Protein AF-A0A8K0XGA1-F1 (afdb_monomer_lite)

Secondary structure (DSSP, 8-state):
--S---TT--PPPPP------------SSHHHHHHHHHHHHHHHHHHHT-S----------------------------------------------------------------------PPP-PPPPP-----GGGTT--HHHHHHHHHHHHHHHHHHHHHHHTS-HHHHHHHHHH-THHHHHHHHHHHHHHTT-SS-HHHHHHHHHTTSPTT-EEEEET-TTTHHHHHHGGGT-EEEEEESS--SSSEEE--TTT--SS-----SSSS-B--SS--EEEEEEES---STTTHHHHHHHHHHEEEEEEEEEEEEGGGBS-HHHHHHHHHHTTEEEEEEEETHHHHTTS-------------EEEEEEEE--BPPPPHHHHHHHHHHGGGB-------SB---HHHHHHHHSTTS---PPPP--EE---HHHHHHHHHHH-TT--HHHHHHHHHHHHHHHHHHHTTT--EEEEEEE-SSSEEEEEEE-SPEEEEEEETTTHHHHHHHHHH-TTPEE--EEEEE-TTT--EEEEEE---SS---SEEEEE-SEESSSHHHHHHHHHHHHTT--GGGEEEEESEEEHHHHHHHHHH-S-TTS-EEEES-EESEE-TTS-EES--S-HHHHHHT-

Sequence (633 aa):
MALFEVPGWSMPSPPVSAKKRKRGHSLQNSDQLRAAEANVEKLIHSLDAGKNTPDAPNQKKKRKHDRGHSQLDKDLATSSAPLVTFPSVKLCRTENGGGASVNKKKRKGKPNSTVEEDRTGPSLPRSKASTSTQNDNDSGLTSLQKGMRVSLNGARFRWINELLYKSESSKAAKMMKDDSNVFKDYHVGFRYQVQSWPRNPVSHYVSELSSYPPKTVIADLGCGDADLAKALHSKGFNVLSFDLVSDDTFVVEADICSHLPLPGSEPLSTKLSEGEAQIVDVAVCALSLMSTNWPKCISEAWRILHPGGELKIAEVASRFTDVDDFIALIASLGFKLKKKVDLRRWFARSRLTSAFQDDENSHFTLFSFKKVARAALSEKEWAAVMSRGRVLQPCEYKRRDIPNLGEYLWRSRRTLRANIMPGKRNVLSHPLVNARLSQLRLATTSPKDFREGVRDISLVLGIEASRELEEDIFQGQTPVGPFTGSVIRPRIGLTPILRAGLGMADALLTLFPTASVYHLGLFREKVSLQPVEYYSKLPSVPTVDVCFLLDPLVATGGTACAALTMLLDWGIPLSKIKLLVVLGSEEGLRHIEMDYPDLEEILIWVAAVDPKLTCDGLVSPGLGDTGDRLFNT

Radius of gyration: 37.22 Å; chains: 1; bounding box: 93×102×107 Å

Structure (mmCIF, N/CA/C/O backbone):
data_AF-A0A8K0XGA1-F1
#
_entry.id   AF-A0A8K0XGA1-F1
#
loop_
_atom_site.group_PDB
_atom_site.id
_atom_site.type_symbol
_atom_site.label_atom_id
_atom_site.label_alt_id
_atom_site.label_comp_id
_atom_site.label_asym_id
_atom_site.label_entity_id
_atom_site.label_seq_id
_atom_site.pdbx_PDB_ins_code
_atom_site.Cartn_x
_atom_site.Cartn_y
_atom_site.Cartn_z
_atom_site.occupancy
_atom_site.B_iso_or_equiv
_atom_site.auth_seq_id
_atom_site.auth_comp_id
_atom_site.auth_asym_id
_atom_site.auth_atom_id
_atom_site.pdbx_PDB_model_num
ATOM 1 N N . MET A 1 1 ? 13.102 26.572 16.421 1.00 31.17 1 MET A N 1
ATOM 2 C CA . MET A 1 1 ? 13.516 26.984 15.060 1.00 31.17 1 MET A CA 1
ATOM 3 C C . MET A 1 1 ? 12.704 26.159 14.075 1.00 31.17 1 MET A C 1
ATOM 5 O O . MET A 1 1 ? 12.523 24.977 14.344 1.00 31.17 1 MET A O 1
ATOM 9 N N . ALA A 1 2 ? 12.157 26.762 13.018 1.00 34.31 2 ALA A N 1
ATOM 10 C CA . ALA A 1 2 ? 11.421 26.022 11.991 1.00 34.31 2 ALA A CA 1
ATOM 11 C C . ALA A 1 2 ? 12.408 25.306 11.053 1.00 34.31 2 ALA A C 1
ATOM 13 O O . ALA A 1 2 ? 13.478 25.836 10.772 1.00 34.31 2 ALA A O 1
ATOM 14 N N . LEU A 1 3 ? 12.066 24.097 10.599 1.00 30.47 3 LEU A N 1
ATOM 15 C CA . LEU A 1 3 ? 13.004 23.185 9.921 1.00 30.47 3 LEU A CA 1
ATOM 16 C C . LEU A 1 3 ? 12.799 23.116 8.391 1.00 30.47 3 LEU A C 1
ATOM 18 O O . LEU A 1 3 ? 13.346 22.233 7.741 1.00 30.47 3 LEU A O 1
ATOM 22 N N . PHE A 1 4 ? 11.998 24.028 7.822 1.00 32.12 4 PHE A N 1
ATOM 23 C CA . PHE A 1 4 ? 11.535 23.978 6.425 1.00 32.12 4 PHE A CA 1
ATOM 24 C C . PHE A 1 4 ? 11.384 25.361 5.753 1.00 32.12 4 PHE A C 1
ATOM 26 O O . PHE A 1 4 ? 10.461 25.568 4.968 1.00 32.12 4 PHE A O 1
ATOM 33 N N . GLU A 1 5 ? 12.276 26.318 6.026 1.00 34.16 5 GLU A N 1
ATOM 34 C CA . GLU A 1 5 ? 12.378 27.525 5.187 1.00 34.16 5 GLU A CA 1
ATOM 35 C C . GLU A 1 5 ? 13.343 27.284 4.017 1.00 34.16 5 GLU A C 1
ATOM 37 O O . GLU A 1 5 ? 14.497 26.906 4.213 1.00 34.16 5 GLU A O 1
ATOM 42 N N . VAL A 1 6 ? 12.861 27.498 2.788 1.00 37.06 6 VAL A N 1
ATOM 43 C CA . VAL A 1 6 ? 13.649 27.375 1.553 1.00 37.06 6 VAL A CA 1
ATOM 44 C C . VAL A 1 6 ? 13.914 28.782 0.999 1.00 37.06 6 VAL A C 1
ATOM 46 O O . VAL A 1 6 ? 12.951 29.486 0.677 1.00 37.06 6 VAL A O 1
ATOM 49 N N . PRO A 1 7 ? 15.182 29.219 0.862 1.00 30.89 7 PRO A N 1
ATOM 50 C CA . PRO A 1 7 ? 15.500 30.548 0.344 1.00 30.89 7 PRO A CA 1
ATOM 51 C C . PRO A 1 7 ? 14.917 30.779 -1.057 1.00 30.89 7 PRO A C 1
ATOM 53 O O . PRO A 1 7 ? 15.127 29.978 -1.966 1.00 30.89 7 PRO A O 1
ATOM 56 N N . GLY A 1 8 ? 14.192 31.888 -1.229 1.00 36.50 8 GLY A N 1
ATOM 57 C CA . GLY A 1 8 ? 13.538 32.266 -2.489 1.00 36.50 8 GLY A CA 1
ATOM 58 C C . GLY A 1 8 ? 12.005 32.310 -2.440 1.00 36.50 8 GLY A C 1
ATOM 59 O O . GLY A 1 8 ? 11.396 32.843 -3.364 1.00 36.50 8 GLY A O 1
ATOM 60 N N . TRP A 1 9 ? 11.370 31.818 -1.370 1.00 34.25 9 TRP A N 1
ATOM 61 C CA . TRP A 1 9 ? 9.935 32.017 -1.116 1.00 34.25 9 TRP A CA 1
ATOM 62 C C . TRP A 1 9 ? 9.705 33.041 0.000 1.00 34.25 9 TRP A C 1
ATOM 64 O O . TRP A 1 9 ? 9.753 32.713 1.181 1.00 34.25 9 TRP A O 1
ATOM 74 N N . SER A 1 10 ? 9.399 34.284 -0.376 1.00 36.88 10 SER A N 1
ATOM 75 C CA . SER A 1 10 ? 8.943 35.325 0.553 1.00 36.88 10 SER A CA 1
ATOM 76 C C . SER A 1 10 ? 7.775 36.108 -0.048 1.00 36.88 10 SER A C 1
ATOM 78 O O . SER A 1 10 ? 7.945 36.826 -1.033 1.00 36.88 10 SER A O 1
ATOM 80 N N . MET A 1 11 ? 6.594 35.986 0.560 1.00 32.38 11 MET A N 1
ATOM 81 C CA . MET A 1 11 ? 5.434 36.838 0.273 1.00 32.38 11 MET A CA 1
ATOM 82 C C . MET A 1 11 ? 5.457 38.063 1.204 1.00 32.38 11 MET A C 1
ATOM 84 O O . MET A 1 11 ? 5.759 37.904 2.387 1.00 32.38 11 MET A O 1
ATOM 88 N N . PRO A 1 12 ? 5.150 39.280 0.718 1.00 31.22 12 PRO A N 1
ATOM 89 C CA . PRO A 1 12 ? 5.250 40.490 1.528 1.00 31.22 12 PRO A CA 1
ATOM 90 C C . PRO A 1 12 ? 4.133 40.575 2.577 1.00 31.22 12 PRO A C 1
ATOM 92 O O . PRO A 1 12 ? 2.946 40.599 2.246 1.00 31.22 12 PRO A O 1
ATOM 95 N N . SER A 1 13 ? 4.517 40.686 3.849 1.00 37.91 13 SER A N 1
ATOM 96 C CA . SER A 1 13 ? 3.596 40.944 4.960 1.00 37.91 13 SER A CA 1
ATOM 97 C C . SER A 1 13 ? 2.942 42.330 4.834 1.00 37.91 13 SER A C 1
ATOM 99 O O . SER A 1 13 ? 3.661 43.318 4.662 1.00 37.91 13 SER A O 1
ATOM 101 N N . PRO A 1 14 ? 1.608 42.464 4.973 1.00 37.91 14 PRO A N 1
ATOM 102 C CA . PRO A 1 14 ? 0.967 43.774 5.046 1.00 37.91 14 PRO A CA 1
ATOM 103 C C . PRO A 1 14 ? 1.301 44.470 6.383 1.00 37.91 14 PRO A C 1
ATOM 105 O O . PRO A 1 14 ? 1.353 43.807 7.423 1.00 37.91 14 PRO A O 1
ATOM 108 N N . PRO A 1 15 ? 1.507 45.800 6.402 1.00 33.66 15 PRO A N 1
ATOM 109 C CA . PRO A 1 15 ? 1.887 46.515 7.615 1.00 33.66 15 PRO A CA 1
ATOM 110 C C . PRO A 1 15 ? 0.709 46.668 8.586 1.00 33.66 15 PRO A C 1
ATOM 112 O O . PRO A 1 15 ? -0.379 47.114 8.215 1.00 33.66 15 PRO A O 1
ATOM 115 N N . VAL A 1 16 ? 0.948 46.379 9.866 1.00 31.52 16 VAL A N 1
ATOM 116 C CA . VAL A 1 16 ? -0.021 46.646 10.937 1.00 31.52 16 VAL A CA 1
ATOM 117 C C . VAL A 1 16 ? -0.087 48.151 11.206 1.00 31.52 16 VAL A C 1
ATOM 119 O O . VAL A 1 16 ? 0.861 48.743 11.715 1.00 31.52 16 VAL A O 1
ATOM 122 N N . SER A 1 17 ? -1.238 48.771 10.942 1.00 28.36 17 SER A N 1
ATOM 123 C CA . SER A 1 17 ? -1.597 50.055 11.557 1.00 28.36 17 SER A CA 1
ATOM 124 C C . SER A 1 17 ? -3.079 50.066 11.936 1.00 28.36 17 SER A C 1
ATOM 126 O O . SER A 1 17 ? -3.952 49.733 11.136 1.00 28.36 17 SER A O 1
ATOM 128 N N . ALA A 1 18 ? -3.375 50.402 13.192 1.00 33.31 18 ALA A N 1
ATOM 129 C CA . ALA A 1 18 ? -4.719 50.280 13.745 1.00 33.31 18 ALA A CA 1
ATOM 130 C C . ALA A 1 18 ? -5.494 51.605 13.663 1.00 33.31 18 ALA A C 1
ATOM 132 O O . ALA A 1 18 ? -5.185 52.556 14.383 1.00 33.31 18 ALA A O 1
ATOM 133 N N . LYS A 1 19 ? -6.569 51.654 12.862 1.00 26.00 19 LYS A N 1
ATOM 134 C CA . LYS A 1 19 ? -7.636 52.666 12.996 1.00 26.00 19 LYS A CA 1
ATOM 135 C C . LYS A 1 19 ? -9.024 52.034 12.854 1.00 26.00 19 LYS A C 1
ATOM 137 O O . LYS A 1 19 ? -9.330 51.389 11.858 1.00 26.00 19 LYS A O 1
ATOM 142 N N . LYS A 1 20 ? -9.876 52.251 13.864 1.00 37.84 20 LYS A N 1
ATOM 143 C CA . LYS A 1 20 ? -11.278 51.791 13.911 1.00 37.84 20 LYS A CA 1
ATOM 144 C C . LYS A 1 20 ? -12.089 52.324 12.723 1.00 37.84 20 LYS A C 1
ATOM 146 O O . LYS A 1 20 ? -12.063 53.525 12.457 1.00 37.84 20 LYS A O 1
ATOM 151 N N . ARG A 1 21 ? -12.951 51.484 12.137 1.00 25.23 21 ARG A N 1
ATOM 152 C CA . ARG A 1 21 ? -14.114 51.943 11.357 1.00 25.23 21 ARG A CA 1
ATOM 153 C C . ARG A 1 21 ? -15.274 50.940 11.450 1.00 25.23 21 ARG A C 1
ATOM 155 O O . ARG A 1 21 ? -15.075 49.752 11.244 1.00 25.23 21 ARG A O 1
ATOM 162 N N . LYS A 1 22 ? -16.480 51.418 11.788 1.00 37.34 22 LYS A N 1
ATOM 163 C CA . LYS A 1 22 ? -17.722 50.615 11.825 1.00 37.34 22 LYS A CA 1
ATOM 164 C C . LYS A 1 22 ? -18.341 50.498 10.424 1.00 37.34 22 LYS A C 1
ATOM 166 O O . LYS A 1 22 ? -18.456 51.527 9.760 1.00 37.34 22 LYS A O 1
ATOM 171 N N . ARG A 1 23 ? -18.814 49.298 10.060 1.00 27.31 23 ARG A N 1
ATOM 172 C CA . ARG A 1 23 ? -19.920 48.931 9.127 1.00 27.31 23 ARG A CA 1
ATOM 173 C C . ARG A 1 23 ? -19.798 47.420 8.846 1.00 27.31 23 ARG A C 1
ATOM 175 O O . ARG A 1 23 ? -18.679 46.952 8.714 1.00 27.31 23 ARG A O 1
ATOM 182 N N . GLY A 1 24 ? -20.859 46.624 8.742 1.00 26.73 24 GLY A N 1
ATOM 183 C CA . GLY A 1 24 ? -22.282 46.853 9.025 1.00 26.73 24 GLY A CA 1
ATOM 184 C C . GLY A 1 24 ? -23.006 45.497 9.013 1.00 26.73 24 GLY A C 1
ATOM 185 O O . GLY A 1 24 ? -22.633 44.631 8.229 1.00 26.73 24 GLY A O 1
ATOM 186 N N . HIS A 1 25 ? -23.972 45.280 9.907 1.00 29.30 25 HIS A N 1
ATOM 187 C CA . HIS A 1 25 ? -24.578 43.957 10.114 1.00 29.30 25 HIS A CA 1
ATOM 188 C C . HIS A 1 25 ? -25.628 43.631 9.042 1.00 29.30 25 HIS A C 1
ATOM 190 O O . HIS A 1 25 ? -26.509 44.453 8.785 1.00 29.30 25 HIS A O 1
ATOM 196 N N . SER A 1 26 ? -25.605 42.415 8.493 1.00 27.39 26 SER A N 1
ATOM 197 C CA . SER A 1 26 ? -26.809 41.795 7.933 1.00 27.39 26 SER A CA 1
ATOM 198 C C . SER A 1 26 ? -27.678 41.270 9.083 1.00 27.39 26 SER A C 1
ATOM 200 O O . SER A 1 26 ? -27.178 40.679 10.043 1.00 27.39 26 SER A O 1
ATOM 202 N N . LEU A 1 27 ? -28.984 41.529 9.019 1.00 33.81 27 LEU A N 1
ATOM 203 C CA . LEU A 1 27 ? -29.960 41.140 10.039 1.00 33.81 27 LEU A CA 1
ATOM 204 C C . LEU A 1 27 ? -30.771 39.948 9.527 1.00 33.81 27 LEU A C 1
ATOM 206 O O . LEU A 1 27 ? -31.675 40.139 8.719 1.00 33.81 27 LEU A O 1
ATOM 210 N N . GLN A 1 28 ? -30.430 38.734 9.977 1.00 34.72 28 GLN A N 1
ATOM 211 C CA . GLN A 1 28 ? -31.273 37.540 9.777 1.00 34.72 28 GLN A CA 1
ATOM 212 C C . GLN A 1 28 ? -30.996 36.376 10.755 1.00 34.72 28 GLN A C 1
ATOM 214 O O . GLN A 1 28 ? -31.926 35.639 11.064 1.00 34.72 28 GLN A O 1
ATOM 219 N N . ASN A 1 29 ? -29.785 36.244 11.320 1.00 40.22 29 ASN A N 1
ATOM 220 C CA . ASN A 1 29 ? -29.460 35.149 12.261 1.00 40.22 29 ASN A CA 1
ATOM 221 C C . ASN A 1 29 ? -29.631 35.496 13.760 1.00 40.22 29 ASN A C 1
ATOM 223 O O . ASN A 1 29 ? -29.544 34.603 14.601 1.00 40.22 29 ASN A O 1
ATOM 227 N N . SER A 1 30 ? -29.881 36.761 14.124 1.00 34.84 30 SER A N 1
ATOM 228 C CA . SER A 1 30 ? -29.966 37.203 15.533 1.00 34.84 30 SER A CA 1
ATOM 229 C C . SER A 1 30 ? -31.080 36.524 16.331 1.00 34.84 30 SER A C 1
ATOM 231 O O . SER A 1 30 ? -30.952 36.316 17.538 1.00 34.84 30 SER A O 1
ATOM 233 N N . ASP A 1 31 ? -32.174 36.186 15.657 1.00 37.12 31 ASP A N 1
ATOM 234 C CA . ASP A 1 31 ? -33.421 35.806 16.321 1.00 37.12 31 ASP A CA 1
ATOM 235 C C . ASP A 1 31 ? -33.497 34.287 16.549 1.00 37.12 31 ASP A C 1
ATOM 237 O O . ASP A 1 31 ? -34.204 33.828 17.443 1.00 37.12 31 ASP A O 1
ATOM 241 N N . GLN A 1 32 ? -32.697 33.508 15.808 1.00 44.22 32 GLN A N 1
ATOM 242 C CA . GLN A 1 32 ? -32.484 32.080 16.060 1.00 44.22 32 GLN A CA 1
ATOM 243 C C . GLN A 1 32 ? -31.554 31.850 17.261 1.00 44.22 32 GLN A C 1
ATOM 245 O O . GLN A 1 32 ? -31.859 31.012 18.107 1.00 44.22 32 GLN A O 1
ATOM 250 N N . LEU A 1 33 ? -30.477 32.638 17.388 1.00 41.44 33 LEU A N 1
ATOM 251 C CA . LEU A 1 33 ? -29.557 32.579 18.535 1.00 41.44 33 LEU A CA 1
ATOM 252 C C . LEU A 1 33 ? -30.296 32.842 19.856 1.00 41.44 33 LEU A C 1
ATOM 254 O O . LEU A 1 33 ? -30.285 32.001 20.754 1.00 41.44 33 LEU A O 1
ATOM 258 N N . ARG A 1 34 ? -31.067 33.934 19.916 1.00 36.91 34 ARG A N 1
ATOM 259 C CA . ARG A 1 34 ? -31.882 34.290 21.091 1.00 36.91 34 ARG A CA 1
ATOM 260 C C . ARG A 1 34 ? -32.930 33.241 21.463 1.00 36.91 34 ARG A C 1
ATOM 262 O O . ARG A 1 34 ? -33.281 33.120 22.634 1.00 36.91 34 ARG A O 1
ATOM 269 N N . ALA A 1 35 ? -33.441 32.484 20.492 1.00 38.88 35 ALA A N 1
ATOM 270 C CA . ALA A 1 35 ? -34.383 31.397 20.749 1.00 38.88 35 ALA A CA 1
ATOM 271 C C . ALA A 1 35 ? -33.707 30.162 21.378 1.00 38.88 35 ALA A C 1
ATOM 273 O O . ALA A 1 35 ? -34.357 29.445 22.139 1.00 38.88 35 ALA A O 1
ATOM 274 N N . ALA A 1 36 ? -32.422 29.924 21.097 1.00 39.06 36 ALA A N 1
ATOM 275 C CA . ALA A 1 36 ? -31.633 28.883 21.754 1.00 39.06 36 ALA A CA 1
ATOM 276 C C . ALA A 1 36 ? -31.235 29.304 23.181 1.00 39.06 36 ALA A C 1
ATOM 278 O O . ALA A 1 36 ? -31.533 28.585 24.136 1.00 39.06 36 ALA A O 1
ATOM 279 N N . GLU A 1 37 ? -30.661 30.503 23.337 1.00 39.38 37 GLU A N 1
ATOM 280 C CA . GLU A 1 37 ? -30.260 31.083 24.632 1.00 39.38 37 GLU A CA 1
ATOM 281 C C . GLU A 1 37 ? -31.434 31.090 25.630 1.00 39.38 37 GLU A C 1
ATOM 283 O O . GLU A 1 37 ? -31.352 30.497 26.708 1.00 39.38 37 GLU A O 1
ATOM 288 N N . ALA A 1 38 ? -32.590 31.630 25.223 1.00 40.34 38 ALA A N 1
ATOM 289 C CA . ALA A 1 38 ? -33.793 31.710 26.056 1.00 40.34 38 ALA A CA 1
ATOM 290 C C . ALA A 1 38 ? -34.499 30.359 26.310 1.00 40.34 38 ALA A C 1
ATOM 292 O O . ALA A 1 38 ? -35.529 30.326 26.993 1.00 40.34 38 ALA A O 1
ATOM 293 N N . ASN A 1 39 ? -34.008 29.250 25.747 1.00 41.38 39 ASN A N 1
ATOM 294 C CA . ASN A 1 39 ? -34.429 27.895 26.112 1.00 41.38 39 ASN A CA 1
ATOM 295 C C . ASN A 1 39 ? -33.444 27.244 27.095 1.00 41.38 39 ASN A C 1
ATOM 297 O O . ASN A 1 39 ? -33.895 26.537 27.994 1.00 41.38 39 ASN A O 1
ATOM 301 N N . VAL A 1 40 ? -32.142 27.535 26.991 1.00 43.00 40 VAL A N 1
ATOM 302 C CA . VAL A 1 40 ? -31.132 27.116 27.981 1.00 43.00 40 VAL A CA 1
ATOM 303 C C . VAL A 1 40 ? -31.385 27.797 29.329 1.00 43.00 40 VAL A C 1
ATOM 305 O O . VAL A 1 40 ? -31.474 27.108 30.345 1.00 43.00 40 VAL A O 1
ATOM 308 N N . GLU A 1 41 ? -31.613 29.116 29.344 1.00 41.72 41 GLU A N 1
ATOM 309 C CA . GLU A 1 41 ? -31.943 29.853 30.576 1.00 41.72 41 GLU A CA 1
ATOM 310 C C . GLU A 1 41 ? -33.195 29.291 31.264 1.00 41.72 41 GLU A C 1
ATOM 312 O O . GLU A 1 41 ? -33.191 29.077 32.473 1.00 41.72 41 GLU A O 1
ATOM 317 N N . LYS A 1 42 ? -34.257 28.977 30.506 1.00 40.59 42 LYS A N 1
ATOM 318 C CA . LYS A 1 42 ? -35.477 28.362 31.063 1.00 40.59 42 LYS A CA 1
ATOM 319 C C . LYS A 1 42 ? -35.229 26.974 31.641 1.00 40.59 42 LYS A C 1
ATOM 321 O O . LYS A 1 42 ? -35.876 26.626 32.625 1.00 40.59 42 LYS A O 1
ATOM 326 N N . LEU A 1 43 ? -34.328 26.190 31.047 1.00 40.44 43 LEU A N 1
ATOM 327 C CA . LEU A 1 43 ? -33.980 24.870 31.566 1.00 40.44 43 LEU A CA 1
ATOM 328 C C . LEU A 1 43 ? -33.300 25.002 32.935 1.00 40.44 43 LEU A C 1
ATOM 330 O O . LEU A 1 43 ? -33.755 24.390 33.899 1.00 40.44 43 LEU A O 1
ATOM 334 N N . ILE A 1 44 ? -32.296 25.878 33.038 1.00 45.44 44 ILE A N 1
ATOM 335 C CA . ILE A 1 44 ? -31.586 26.192 34.289 1.00 45.44 44 ILE A CA 1
ATOM 336 C C . ILE A 1 44 ? -32.577 26.700 35.346 1.00 45.44 44 ILE A C 1
ATOM 338 O O . ILE A 1 44 ? -32.695 26.122 36.425 1.00 45.44 44 ILE A O 1
ATOM 342 N N . HIS A 1 45 ? -33.390 27.701 34.999 1.00 39.91 45 HIS A N 1
ATOM 343 C CA . HIS A 1 45 ? -34.339 28.309 35.932 1.00 39.91 45 HIS A CA 1
ATOM 344 C C . HIS A 1 45 ? -35.460 27.350 36.386 1.00 39.91 45 HIS A C 1
ATOM 346 O O . HIS A 1 45 ? -36.066 27.575 37.436 1.00 39.91 45 HIS A O 1
ATOM 352 N N . SER A 1 46 ? -35.730 26.279 35.624 1.00 39.94 46 SER A N 1
ATOM 353 C CA . SER A 1 46 ? -36.666 25.210 36.005 1.00 39.94 46 SER A CA 1
ATOM 354 C C . SER A 1 46 ? -36.076 24.182 36.978 1.00 39.94 46 SER A C 1
ATOM 356 O O . SER A 1 46 ? -36.833 23.541 37.704 1.00 39.94 46 SER A O 1
ATOM 358 N N . LEU A 1 47 ? -34.745 24.050 37.030 1.00 45.78 47 LEU A N 1
ATOM 359 C CA . LEU A 1 47 ? -34.043 23.164 37.963 1.00 45.78 47 LEU A CA 1
ATOM 360 C C . LEU A 1 47 ? -33.910 23.814 39.349 1.00 45.78 47 LEU A C 1
ATOM 362 O O . LEU A 1 47 ? -34.200 23.170 40.357 1.00 45.78 47 LEU A O 1
ATOM 366 N N . ASP A 1 48 ? -33.576 25.108 39.405 1.00 39.59 48 ASP A N 1
ATOM 367 C CA . ASP A 1 48 ? -33.479 25.858 40.669 1.00 39.59 48 ASP A CA 1
ATOM 368 C C . ASP A 1 48 ? -34.839 26.051 41.367 1.00 39.59 48 ASP A C 1
ATOM 370 O O . ASP A 1 48 ? -34.916 26.105 42.595 1.00 39.59 48 ASP A O 1
ATOM 374 N N . ALA A 1 49 ? -35.938 26.092 40.605 1.00 35.12 49 ALA A N 1
ATOM 375 C CA . ALA A 1 49 ? -37.298 26.232 41.136 1.00 35.12 49 ALA A CA 1
ATOM 376 C C . ALA A 1 49 ? -37.848 24.961 41.829 1.00 35.12 49 ALA A C 1
ATOM 378 O O . ALA A 1 49 ? -38.968 24.971 42.339 1.00 35.12 49 ALA A O 1
ATOM 379 N N . GLY A 1 50 ? -37.089 23.860 41.864 1.00 34.19 50 GLY A N 1
ATOM 380 C CA . GLY A 1 50 ? -37.541 22.547 42.343 1.00 34.19 50 GLY A CA 1
ATOM 381 C C . GLY A 1 50 ? -37.709 22.377 43.863 1.00 34.19 50 GLY A C 1
ATOM 382 O O . GLY A 1 50 ? -37.851 21.240 44.315 1.00 34.19 50 GLY A O 1
ATOM 383 N N . LYS A 1 51 ? -37.663 23.446 44.674 1.00 34.78 51 LYS A N 1
ATOM 384 C CA . LYS A 1 51 ? -37.751 23.366 46.146 1.00 34.78 51 LYS A CA 1
ATOM 385 C C . LYS A 1 51 ? -38.797 24.316 46.747 1.00 34.78 51 LYS A C 1
ATOM 387 O O . LYS A 1 51 ? -38.620 25.527 46.744 1.00 34.78 51 LYS A O 1
ATOM 392 N N . ASN A 1 52 ? -39.782 23.694 47.400 1.00 30.61 52 ASN A N 1
ATOM 393 C CA . ASN A 1 52 ? -40.762 24.236 48.353 1.00 30.61 52 ASN A CA 1
ATOM 394 C C . ASN A 1 52 ? -41.927 25.096 47.802 1.00 30.61 52 ASN A C 1
ATOM 396 O O . ASN A 1 52 ? -41.761 26.137 47.180 1.00 30.61 52 ASN A O 1
ATOM 400 N N . THR A 1 53 ? -43.135 24.656 48.163 1.00 26.84 53 THR A N 1
ATOM 401 C CA . THR A 1 53 ? -44.428 25.380 48.219 1.00 26.84 53 THR A CA 1
ATOM 402 C C . THR A 1 53 ? -44.898 25.337 49.694 1.00 26.84 53 THR A C 1
ATOM 404 O O . THR A 1 53 ? -44.296 24.549 50.437 1.00 26.84 53 THR A O 1
ATOM 407 N N . PRO A 1 54 ? -45.895 26.113 50.194 1.00 35.62 54 PRO A N 1
ATOM 408 C CA . PRO A 1 54 ? -46.987 26.863 49.533 1.00 35.62 54 PRO A CA 1
ATOM 409 C C . PRO A 1 54 ? -46.835 28.408 49.704 1.00 35.62 54 PRO A C 1
ATOM 411 O O . PRO A 1 54 ? -45.742 28.851 50.039 1.00 35.62 54 PRO A O 1
ATOM 414 N N . ASP A 1 55 ? -47.775 29.330 49.427 1.00 25.95 55 ASP A N 1
ATOM 415 C CA . ASP A 1 55 ? -49.249 29.302 49.270 1.00 25.95 55 ASP A CA 1
ATOM 416 C C . ASP A 1 55 ? -49.763 30.352 48.236 1.00 25.95 55 ASP A C 1
ATOM 418 O O . ASP A 1 55 ? -48.973 31.056 47.608 1.00 25.95 55 ASP A O 1
ATOM 422 N N . ALA A 1 56 ? -51.085 30.450 48.016 1.00 22.77 56 ALA A N 1
ATOM 423 C CA . ALA A 1 56 ? -51.741 31.315 46.998 1.00 22.77 56 ALA A CA 1
ATOM 424 C C . ALA A 1 56 ? -52.406 32.600 47.613 1.00 22.77 56 ALA A C 1
ATOM 426 O O . ALA A 1 56 ? -52.205 32.814 48.808 1.00 22.77 56 ALA A O 1
ATOM 427 N N . PRO A 1 57 ? -53.237 33.455 46.929 1.00 37.44 57 PRO A N 1
ATOM 428 C CA . PRO A 1 57 ? -53.647 33.516 45.504 1.00 37.44 57 PRO A CA 1
ATOM 429 C C . PRO A 1 57 ? -53.846 34.946 44.848 1.00 37.44 57 PRO A C 1
ATOM 431 O O . PRO A 1 57 ? -53.893 35.967 45.522 1.00 37.44 57 PRO A O 1
ATOM 434 N N . ASN A 1 58 ? -54.182 34.979 43.535 1.00 23.20 58 ASN A N 1
ATOM 435 C CA . ASN A 1 58 ? -55.173 35.886 42.859 1.00 23.20 58 ASN A CA 1
ATOM 436 C C . ASN A 1 58 ? -54.884 37.403 42.550 1.00 23.20 58 ASN A C 1
ATOM 438 O O . ASN A 1 58 ? -54.884 38.215 43.469 1.00 23.20 58 ASN A O 1
ATOM 442 N N . GLN A 1 59 ? -54.868 37.832 41.254 1.00 25.39 59 GLN A N 1
ATOM 443 C CA . GLN A 1 59 ? -55.860 38.777 40.620 1.00 25.39 59 GLN A CA 1
ATOM 444 C C . GLN A 1 59 ? -55.536 39.417 39.214 1.00 25.39 59 GLN A C 1
ATOM 446 O O . GLN A 1 59 ? -54.570 40.141 39.035 1.00 25.39 59 GLN A O 1
ATOM 451 N N . LYS A 1 60 ? -56.498 39.275 38.271 1.00 23.58 60 LYS A N 1
ATOM 452 C CA . LYS A 1 60 ? -57.101 40.247 37.285 1.00 23.58 60 LYS A CA 1
ATOM 453 C C . LYS A 1 60 ? -56.313 41.117 36.236 1.00 23.58 60 LYS A C 1
ATOM 455 O O . LYS A 1 60 ? -55.924 42.241 36.511 1.00 23.58 60 LYS A O 1
ATOM 460 N N . LYS A 1 61 ? -56.487 40.737 34.946 1.00 24.55 61 LYS A N 1
ATOM 461 C CA . LYS A 1 61 ? -57.104 41.475 33.776 1.00 24.55 61 LYS A CA 1
ATOM 462 C C . LYS A 1 61 ? -56.676 42.908 33.301 1.00 24.55 61 LYS A C 1
ATOM 464 O O . LYS A 1 61 ? -57.077 43.879 33.937 1.00 24.55 61 LYS A O 1
ATOM 469 N N . LYS A 1 62 ? -56.230 43.023 32.018 1.00 24.86 62 LYS A N 1
ATOM 470 C CA . LYS A 1 62 ? -56.667 43.908 30.853 1.00 24.86 62 LYS A CA 1
ATOM 471 C C . LYS A 1 62 ? -55.501 44.043 29.813 1.00 24.86 62 LYS A C 1
ATOM 473 O O . LYS A 1 62 ? -54.366 43.963 30.249 1.00 24.86 62 LYS A O 1
ATOM 478 N N . ARG A 1 63 ? -55.608 44.045 28.456 1.00 24.05 63 ARG A N 1
ATOM 479 C CA . ARG A 1 63 ? -56.385 44.799 27.403 1.00 24.05 63 ARG A CA 1
ATOM 480 C C . ARG A 1 63 ? -56.060 46.314 27.373 1.00 24.05 63 ARG A C 1
ATOM 482 O O . ARG A 1 63 ? -56.123 46.900 28.440 1.00 24.05 63 ARG A O 1
ATOM 489 N N . LYS A 1 64 ? -55.765 47.043 26.272 1.00 24.19 64 LYS A N 1
ATOM 490 C CA . LYS A 1 64 ? -55.800 46.950 24.766 1.00 24.19 64 LYS A CA 1
ATOM 491 C C . LYS A 1 64 ? -54.520 47.669 24.204 1.00 24.19 64 LYS A C 1
ATOM 493 O O . LYS A 1 64 ? -53.895 48.358 24.993 1.00 24.19 64 LYS A O 1
ATOM 498 N N . HIS A 1 65 ? -53.965 47.520 22.985 1.00 26.30 65 HIS A N 1
ATOM 499 C CA . HIS A 1 65 ? -54.422 47.609 21.568 1.00 26.30 65 HIS A CA 1
ATOM 500 C C . HIS A 1 65 ? -54.776 49.029 21.042 1.00 26.30 65 HIS A C 1
ATOM 502 O O . HIS A 1 65 ? -55.836 49.521 21.407 1.00 26.30 65 HIS A O 1
ATOM 508 N N . ASP A 1 66 ? -53.984 49.584 20.091 1.00 24.31 66 ASP A N 1
ATOM 509 C CA . ASP A 1 66 ? -54.447 50.474 18.985 1.00 24.31 66 ASP A CA 1
ATOM 510 C C . ASP A 1 66 ? -53.434 50.622 17.797 1.00 24.31 66 ASP A C 1
ATOM 512 O O . ASP A 1 66 ? -52.406 49.943 17.807 1.00 24.31 66 ASP A O 1
ATOM 516 N N . ARG A 1 67 ? -53.746 51.433 16.758 1.00 25.08 67 ARG A N 1
ATOM 517 C CA . ARG A 1 67 ? -53.005 51.670 15.478 1.00 25.08 67 ARG A CA 1
ATOM 518 C C . ARG A 1 67 ? -52.799 53.180 15.151 1.00 25.08 67 ARG A C 1
ATOM 520 O O . ARG A 1 67 ? -53.481 54.020 15.720 1.00 25.08 67 ARG A O 1
ATOM 527 N N . GLY A 1 68 ? -51.945 53.526 14.165 1.00 24.64 68 GLY A N 1
ATOM 528 C CA . GLY A 1 68 ? -51.794 54.890 13.584 1.00 24.64 68 GLY A CA 1
ATOM 529 C C . GLY A 1 68 ? -50.924 54.940 12.299 1.00 24.64 68 GLY A C 1
ATOM 530 O O . GLY A 1 68 ? -50.172 53.996 12.071 1.00 24.64 68 GLY A O 1
ATOM 531 N N . HIS A 1 69 ? -51.044 55.974 11.436 1.00 26.22 69 HIS A N 1
ATOM 532 C CA . HIS A 1 69 ? -50.484 55.992 10.052 1.00 26.22 69 HIS A CA 1
ATOM 533 C C . HIS A 1 69 ? -50.216 57.416 9.461 1.00 26.22 69 HIS A C 1
ATOM 535 O O . HIS A 1 69 ? -51.112 58.252 9.539 1.00 26.22 69 HIS A O 1
ATOM 541 N N . SER A 1 70 ? -49.052 57.665 8.810 1.00 24.78 70 SER A N 1
ATOM 542 C CA . SER A 1 70 ? -48.696 58.838 7.933 1.00 24.78 70 SER A CA 1
ATOM 543 C C . SER A 1 70 ? -47.233 58.722 7.405 1.00 24.78 70 SER A C 1
ATOM 545 O O . SER A 1 70 ? -46.422 58.200 8.164 1.00 24.78 70 SER A O 1
ATOM 547 N N . GLN A 1 71 ? -46.734 59.109 6.207 1.00 26.61 71 GLN A N 1
ATOM 548 C CA . GLN A 1 71 ? -47.209 59.746 4.944 1.00 26.61 71 GLN A CA 1
ATOM 549 C C . GLN A 1 71 ? -46.932 61.271 4.733 1.00 26.61 71 GLN A C 1
ATOM 551 O O . GLN A 1 71 ? -47.107 62.034 5.675 1.00 26.61 71 GLN A O 1
ATOM 556 N N . LEU A 1 72 ? -46.600 61.669 3.473 1.00 27.77 72 LEU A N 1
ATOM 557 C CA . LEU A 1 72 ? -46.314 63.031 2.902 1.00 27.77 72 LEU A CA 1
ATOM 558 C C . LEU A 1 72 ? -44.899 63.629 3.209 1.00 27.77 72 LEU A C 1
ATOM 560 O O . LEU A 1 72 ? -44.380 63.358 4.285 1.00 27.77 72 LEU A O 1
ATOM 564 N N . ASP A 1 73 ? -44.197 64.440 2.376 1.00 27.52 73 ASP A N 1
ATOM 565 C CA . ASP A 1 73 ? -44.292 64.829 0.932 1.00 27.52 73 ASP A CA 1
ATOM 566 C C . ASP A 1 73 ? -43.003 65.576 0.417 1.00 27.52 73 ASP A C 1
ATOM 568 O O . ASP A 1 73 ? -42.345 66.201 1.242 1.00 27.52 73 ASP A O 1
ATOM 572 N N . LYS A 1 74 ? -42.749 65.622 -0.923 1.00 27.84 74 LYS A N 1
ATOM 573 C CA . LYS A 1 74 ? -42.105 66.722 -1.750 1.00 27.84 74 LYS A CA 1
ATOM 574 C C . LYS A 1 74 ? -40.637 67.207 -1.465 1.00 27.84 74 LYS A C 1
ATOM 576 O O . LYS A 1 74 ? -40.105 66.916 -0.405 1.00 27.84 74 LYS A O 1
ATOM 581 N N . ASP A 1 75 ? -39.872 67.953 -2.306 1.00 26.38 75 ASP A N 1
ATOM 582 C CA . ASP A 1 75 ? -39.844 68.320 -3.762 1.00 26.38 75 ASP A CA 1
ATOM 583 C C . ASP A 1 75 ? -38.439 68.899 -4.202 1.00 26.38 75 ASP A C 1
ATOM 585 O O . ASP A 1 75 ? -37.679 69.303 -3.332 1.00 26.38 75 ASP A O 1
ATOM 589 N N . LEU A 1 76 ? -38.138 68.942 -5.530 1.00 26.84 76 LEU A N 1
ATOM 590 C CA . LEU A 1 76 ? -37.268 69.835 -6.397 1.00 26.84 76 LEU A CA 1
ATOM 591 C C . LEU A 1 76 ? -35.957 70.563 -5.885 1.00 26.84 76 LEU A C 1
ATOM 593 O O . LEU A 1 76 ? -35.835 70.862 -4.710 1.00 26.84 76 LEU A O 1
ATOM 597 N N . ALA A 1 77 ? -34.958 71.046 -6.681 1.00 26.53 77 ALA A N 1
ATOM 598 C CA . ALA A 1 77 ? -34.446 70.833 -8.070 1.00 26.53 77 ALA A CA 1
ATOM 599 C C . ALA A 1 77 ? -33.147 71.676 -8.415 1.00 26.53 77 ALA A C 1
ATOM 601 O O . ALA A 1 77 ? -32.801 72.607 -7.694 1.00 26.53 77 ALA A O 1
ATOM 602 N N . THR A 1 78 ? -32.551 71.456 -9.616 1.00 23.58 78 THR A N 1
ATOM 603 C CA . THR A 1 78 ? -31.804 72.397 -10.542 1.00 23.58 78 THR A CA 1
ATOM 604 C C . THR A 1 78 ? -30.276 72.743 -10.500 1.00 23.58 78 THR A C 1
ATOM 606 O O . THR A 1 78 ? -29.761 73.287 -9.531 1.00 23.58 78 THR A O 1
ATOM 609 N N . SER A 1 79 ? -29.648 72.676 -11.705 1.00 23.84 79 SER A N 1
ATOM 610 C CA . SER A 1 79 ? -28.411 73.360 -12.226 1.00 23.84 79 SER A CA 1
ATOM 611 C C . SER A 1 79 ? -27.009 72.889 -11.734 1.00 23.84 79 SER A C 1
ATOM 613 O O . SER A 1 79 ? -26.929 72.284 -10.675 1.00 23.84 79 SER A O 1
ATOM 615 N N . SER A 1 80 ? -25.863 73.065 -12.438 1.00 24.88 80 SER A N 1
ATOM 616 C CA . SER A 1 80 ? -25.493 73.788 -13.693 1.00 24.88 80 SER A CA 1
ATOM 617 C C . SER A 1 80 ? -24.345 73.086 -14.512 1.00 24.88 80 SER A C 1
ATOM 619 O O . SER A 1 80 ? -24.036 71.926 -14.255 1.00 24.88 80 SER A O 1
ATOM 621 N N . ALA A 1 81 ? -23.745 73.744 -15.531 1.00 24.73 81 ALA A N 1
ATOM 622 C CA . ALA A 1 81 ? -22.713 73.246 -16.497 1.00 24.73 81 ALA A CA 1
ATOM 623 C C . ALA A 1 81 ? -21.500 74.248 -16.589 1.00 24.73 81 ALA A C 1
ATOM 625 O O . ALA A 1 81 ? -21.526 75.150 -15.747 1.00 24.73 81 ALA A O 1
ATOM 626 N N . PRO A 1 82 ? -20.491 74.242 -17.531 1.00 36.62 82 PRO A N 1
ATOM 627 C CA . PRO A 1 82 ? -20.244 73.425 -18.760 1.00 36.62 82 PRO A CA 1
ATOM 628 C C . PRO A 1 82 ? -18.754 73.070 -19.166 1.00 36.62 82 PRO A C 1
ATOM 630 O O . PRO A 1 82 ? -17.821 73.597 -18.582 1.00 36.62 82 PRO A O 1
ATOM 633 N N . LEU A 1 83 ? -18.573 72.273 -20.257 1.00 23.19 83 LEU A N 1
ATOM 634 C CA . LEU A 1 83 ? -17.475 72.215 -21.301 1.00 23.19 83 LEU A CA 1
ATOM 635 C C . LEU A 1 83 ? -15.960 72.100 -20.883 1.00 23.19 83 LEU A C 1
ATOM 637 O O . LEU A 1 83 ? -15.597 72.435 -19.770 1.00 23.19 83 LEU A O 1
ATOM 641 N N . VAL A 1 84 ? -14.991 71.552 -21.663 1.00 24.06 84 VAL A N 1
ATOM 642 C CA . VAL A 1 84 ? -14.440 71.944 -23.002 1.00 24.06 84 VAL A CA 1
ATOM 643 C C . VAL A 1 84 ? -13.612 70.800 -23.704 1.00 24.06 84 VAL A C 1
ATOM 645 O O . VAL A 1 84 ? -13.176 69.849 -23.070 1.00 24.06 84 VAL A O 1
ATOM 648 N N . THR A 1 85 ? -13.431 70.943 -25.030 1.00 21.48 85 THR A N 1
ATOM 649 C CA . THR A 1 85 ? -12.887 70.159 -26.192 1.00 21.48 85 THR A CA 1
ATOM 650 C C . THR A 1 85 ? -11.694 69.143 -26.199 1.00 21.48 85 THR A C 1
ATOM 652 O O . THR A 1 85 ? -10.762 69.193 -25.410 1.00 21.48 85 THR A O 1
ATOM 655 N N . PHE A 1 86 ? -11.735 68.327 -27.281 1.00 24.25 86 PHE A N 1
ATOM 656 C CA . PHE A 1 86 ? -10.765 67.523 -28.101 1.00 24.25 86 PHE A CA 1
ATOM 657 C C . PHE A 1 86 ? -9.374 68.161 -28.460 1.00 24.25 86 PHE A C 1
ATOM 659 O O . PHE A 1 86 ? -9.237 69.344 -28.152 1.00 24.25 86 PHE A O 1
ATOM 666 N N . PRO A 1 87 ? -8.364 67.495 -29.135 1.00 30.45 87 PRO A N 1
ATOM 667 C CA . PRO A 1 87 ? -8.469 66.494 -30.237 1.00 30.45 87 PRO A CA 1
ATOM 668 C C . PRO A 1 87 ? -7.388 65.367 -30.376 1.00 30.45 87 PRO A C 1
ATOM 670 O O . PRO A 1 87 ? -6.670 65.031 -29.443 1.00 30.45 87 PRO A O 1
ATOM 673 N N . SER A 1 88 ? -7.348 64.721 -31.558 1.00 23.36 88 SER A N 1
ATOM 674 C CA . SER A 1 88 ? -6.608 63.487 -31.919 1.00 23.36 88 SER A CA 1
ATOM 675 C C . SER A 1 88 ? -5.291 63.700 -32.691 1.00 23.36 88 SER A C 1
ATOM 677 O O . SER A 1 88 ? -5.096 64.744 -33.306 1.00 23.36 88 SER A O 1
ATOM 679 N N . VAL A 1 89 ? -4.473 62.639 -32.820 1.00 24.25 89 VAL A N 1
ATOM 680 C CA . VAL A 1 89 ? -3.433 62.500 -33.869 1.00 24.25 89 VAL A CA 1
ATOM 681 C C . VAL A 1 89 ? -3.488 61.104 -34.519 1.00 24.25 89 VAL A C 1
ATOM 683 O O . VAL A 1 89 ? -3.670 60.097 -33.839 1.00 24.25 89 VAL A O 1
ATOM 686 N N . LYS A 1 90 ? -3.303 61.051 -35.846 1.00 22.69 90 LYS A N 1
ATOM 687 C CA . LYS A 1 90 ? -2.962 59.858 -36.649 1.00 22.69 90 LYS A CA 1
ATOM 688 C C . LYS A 1 90 ? -1.586 60.081 -37.285 1.00 22.69 90 LYS A C 1
ATOM 690 O O . LYS A 1 90 ? -1.274 61.214 -37.634 1.00 22.69 90 LYS A O 1
ATOM 695 N N . LEU A 1 91 ? -0.856 59.007 -37.589 1.00 21.97 91 LEU A N 1
ATOM 696 C CA . LEU A 1 91 ? 0.146 59.007 -38.664 1.00 21.97 91 LEU A CA 1
ATOM 697 C C . LEU A 1 91 ? 0.108 57.671 -39.425 1.00 21.97 91 LEU A C 1
ATOM 699 O O . LEU A 1 91 ? -0.385 56.676 -38.891 1.00 21.97 91 LEU A O 1
ATOM 703 N N . CYS A 1 92 ? 0.532 57.650 -40.694 1.00 20.98 92 CYS A N 1
ATOM 704 C CA . CYS A 1 92 ? 0.344 56.494 -41.577 1.00 20.98 92 CYS A CA 1
ATOM 705 C C . CYS A 1 92 ? 1.305 56.495 -42.785 1.00 20.98 92 CYS A C 1
ATOM 707 O O . CYS A 1 92 ? 1.524 57.553 -43.360 1.00 20.98 92 CYS A O 1
ATOM 709 N N . ARG A 1 93 ? 1.725 55.287 -43.209 1.00 22.05 93 ARG A N 1
ATOM 710 C CA . ARG A 1 93 ? 2.217 54.876 -44.553 1.00 22.05 93 ARG A CA 1
ATOM 711 C C . ARG A 1 93 ? 3.490 55.492 -45.170 1.00 22.05 93 ARG A C 1
ATOM 713 O O . ARG A 1 93 ? 3.530 56.676 -45.455 1.00 22.05 93 ARG A O 1
ATOM 720 N N . THR A 1 94 ? 4.380 54.586 -45.598 1.00 23.12 94 THR A N 1
ATOM 721 C CA . THR A 1 94 ? 4.728 54.217 -47.007 1.00 23.12 94 THR A CA 1
ATOM 722 C C . THR A 1 94 ? 5.337 52.788 -46.951 1.00 23.12 94 THR A C 1
ATOM 724 O O . THR A 1 94 ? 5.903 52.445 -45.919 1.00 23.12 94 THR A O 1
ATOM 727 N N . GLU A 1 95 ? 5.027 51.793 -47.800 1.00 24.72 95 GLU A N 1
ATOM 728 C CA . GLU A 1 95 ? 5.333 51.580 -49.242 1.00 24.72 95 GLU A CA 1
ATOM 729 C C . GLU A 1 95 ? 6.838 51.308 -49.534 1.00 24.72 95 GLU A C 1
ATOM 731 O O . GLU A 1 95 ? 7.674 51.955 -48.920 1.00 24.72 95 GLU A O 1
ATOM 736 N N . ASN A 1 96 ? 7.268 50.374 -50.416 1.00 25.23 96 ASN A N 1
ATOM 737 C CA . ASN A 1 96 ? 6.546 49.511 -51.386 1.00 25.23 96 ASN A CA 1
ATOM 738 C C . ASN A 1 96 ? 7.334 48.220 -51.812 1.00 25.23 96 ASN A C 1
ATOM 740 O O . ASN A 1 96 ? 8.539 48.149 -51.594 1.00 25.23 96 ASN A O 1
ATOM 744 N N . GLY A 1 97 ? 6.676 47.265 -52.505 1.00 23.73 97 GLY A N 1
ATOM 745 C CA . GLY A 1 97 ? 7.274 46.132 -53.275 1.00 23.73 97 GLY A CA 1
ATOM 746 C C . GLY A 1 97 ? 7.609 44.818 -52.520 1.00 23.73 97 GLY A C 1
ATOM 747 O O . GLY A 1 97 ? 7.954 44.859 -51.347 1.00 23.73 97 GLY A O 1
ATOM 748 N N . GLY A 1 98 ? 7.540 43.605 -53.111 1.00 23.03 98 GLY A N 1
ATOM 749 C CA . GLY A 1 98 ? 7.012 43.174 -54.426 1.00 23.03 98 GLY A CA 1
ATOM 750 C C . GLY A 1 98 ? 7.184 41.651 -54.713 1.00 23.03 98 GLY A C 1
ATOM 751 O O . GLY A 1 98 ? 8.137 41.051 -54.232 1.00 23.03 98 GLY A O 1
ATOM 752 N N . GLY A 1 99 ? 6.286 41.037 -55.514 1.00 24.14 99 GLY A N 1
ATOM 753 C CA . GLY A 1 99 ? 6.298 39.605 -55.941 1.00 24.14 99 GLY A CA 1
ATOM 754 C C . GLY A 1 99 ? 5.417 38.670 -55.073 1.00 24.14 99 GLY A C 1
ATOM 755 O O . GLY A 1 99 ? 5.688 38.521 -53.892 1.00 24.14 99 GLY A O 1
ATOM 756 N N . ALA A 1 100 ? 4.243 38.153 -55.486 1.00 25.78 100 ALA A N 1
ATOM 757 C CA . ALA A 1 100 ? 3.883 37.215 -56.581 1.00 25.78 100 ALA A CA 1
ATOM 758 C C . ALA A 1 100 ? 4.183 35.720 -56.243 1.00 25.78 100 ALA A C 1
ATOM 760 O O . ALA A 1 100 ? 5.274 35.428 -55.780 1.00 25.78 100 ALA A O 1
ATOM 761 N N . SER A 1 101 ? 3.298 34.720 -56.451 1.00 23.89 101 SER A N 1
ATOM 762 C CA . SER A 1 101 ? 2.012 34.706 -57.186 1.00 23.89 101 SER A CA 1
ATOM 763 C C . SER A 1 101 ? 1.076 33.499 -56.867 1.00 23.89 101 SER A C 1
ATOM 765 O O . SER A 1 101 ? 1.571 32.392 -56.731 1.00 23.89 101 SER A O 1
ATOM 767 N N . VAL A 1 102 ? -0.262 33.713 -56.910 1.00 25.84 102 VAL A N 1
ATOM 768 C CA . VAL A 1 102 ? -1.324 32.839 -57.530 1.00 25.84 102 VAL A CA 1
ATOM 769 C C . VAL A 1 102 ? -1.619 31.394 -56.996 1.00 25.84 102 VAL A C 1
ATOM 771 O O . VAL A 1 102 ? -0.704 30.655 -56.687 1.00 25.84 102 VAL A O 1
ATOM 774 N N . ASN A 1 103 ? -2.858 30.833 -56.957 1.00 23.09 103 ASN A N 1
ATOM 775 C CA . ASN A 1 103 ? -4.258 31.348 -56.949 1.00 23.09 103 ASN A CA 1
ATOM 776 C C . ASN A 1 103 ? -5.325 30.229 -56.643 1.00 23.09 103 ASN A C 1
ATOM 778 O O . ASN A 1 103 ? -5.029 29.042 -56.620 1.00 23.09 103 ASN A O 1
ATOM 782 N N . LYS A 1 104 ? -6.593 30.639 -56.454 1.00 23.69 104 LYS A N 1
ATOM 783 C CA . LYS A 1 104 ? -7.843 29.923 -56.064 1.00 23.69 104 LYS A CA 1
ATOM 784 C C . LYS A 1 104 ? -8.316 28.714 -56.914 1.00 23.69 104 LYS A C 1
ATOM 786 O O . LYS A 1 104 ? -8.261 28.787 -58.140 1.00 23.69 104 LYS A O 1
ATOM 791 N N . LYS A 1 105 ? -9.071 27.792 -56.270 1.00 22.58 105 LYS A N 1
ATOM 792 C CA . LYS A 1 105 ? -10.476 27.307 -56.555 1.00 22.58 105 LYS A CA 1
ATOM 793 C C . LYS A 1 105 ? -10.781 26.075 -55.662 1.00 22.58 105 LYS A C 1
ATOM 795 O O . LYS A 1 105 ? -9.870 25.299 -55.440 1.00 22.58 105 LYS A O 1
ATOM 800 N N . LYS A 1 106 ? -11.946 25.790 -55.048 1.00 26.27 106 LYS A N 1
ATOM 801 C CA . LYS A 1 106 ? -13.354 26.283 -55.021 1.00 26.27 106 LYS A CA 1
ATOM 802 C C . LYS A 1 106 ? -14.363 25.713 -56.054 1.00 26.27 106 LYS A C 1
ATOM 804 O O . LYS A 1 106 ? -14.673 26.380 -57.036 1.00 26.27 106 LYS A O 1
ATOM 809 N N . ARG A 1 107 ? -14.960 24.550 -55.733 1.00 21.64 107 ARG A N 1
ATOM 810 C CA . ARG A 1 107 ? -16.309 23.997 -56.085 1.00 21.64 107 ARG A CA 1
ATOM 811 C C . ARG A 1 107 ? -16.509 22.754 -55.178 1.00 21.64 107 ARG A C 1
ATOM 813 O O . ARG A 1 107 ? -15.518 22.080 -54.948 1.00 21.64 107 ARG A O 1
ATOM 820 N N . LYS A 1 108 ? -17.617 22.427 -54.489 1.00 23.91 108 LYS A N 1
ATOM 821 C CA . LYS A 1 108 ? -19.089 22.566 -54.642 1.00 23.91 108 LYS A CA 1
ATOM 822 C C . LYS A 1 108 ? -19.709 21.721 -55.771 1.00 23.91 108 LYS A C 1
ATOM 824 O O . LYS A 1 108 ? -19.628 22.109 -56.930 1.00 23.91 108 LYS A O 1
ATOM 829 N N . GLY A 1 109 ? -20.402 20.646 -55.377 1.00 22.53 109 GLY A N 1
ATOM 830 C CA . GLY A 1 109 ? -21.300 19.808 -56.185 1.00 22.53 109 GLY A CA 1
ATOM 831 C C . GLY A 1 109 ? -21.889 18.673 -55.329 1.00 22.53 109 GLY A C 1
ATOM 832 O O . GLY A 1 109 ? -21.133 17.980 -54.659 1.00 22.53 109 GLY A O 1
ATOM 833 N N . LYS A 1 110 ? -23.219 18.525 -55.297 1.00 25.70 110 LYS A N 1
ATOM 834 C CA . LYS A 1 110 ? -23.962 17.463 -54.587 1.00 25.70 110 LYS A CA 1
ATOM 835 C C . LYS A 1 110 ? -25.197 17.105 -55.429 1.00 25.70 110 LYS A C 1
ATOM 837 O O . LYS A 1 110 ? -25.766 18.016 -56.031 1.00 25.70 110 LYS A O 1
ATOM 842 N N . PRO A 1 111 ? -25.626 15.840 -55.432 1.00 25.55 111 PRO A N 1
ATOM 843 C CA . PRO A 1 111 ? -27.043 15.519 -55.197 1.00 25.55 111 PRO A CA 1
ATOM 844 C C . PRO A 1 111 ? -27.146 14.491 -54.027 1.00 25.55 111 PRO A C 1
ATOM 846 O O . PRO A 1 111 ? -26.136 13.893 -53.668 1.00 25.55 111 PRO A O 1
ATOM 849 N N . ASN A 1 112 ? -28.203 14.334 -53.214 1.00 21.55 112 ASN A N 1
ATOM 850 C CA . ASN A 1 112 ? -29.670 14.350 -53.402 1.00 21.55 112 ASN A CA 1
ATOM 851 C C . ASN A 1 112 ? -30.160 13.174 -54.276 1.00 21.55 112 ASN A C 1
ATOM 853 O O . ASN A 1 112 ? -29.538 12.891 -55.286 1.00 21.55 112 ASN A O 1
ATOM 857 N N . SER A 1 113 ? -31.244 12.456 -53.969 1.00 23.31 113 SER A N 1
ATOM 858 C CA . SER A 1 113 ? -32.159 12.394 -52.797 1.00 23.31 113 SER A CA 1
ATOM 859 C C . SER A 1 113 ? -32.823 10.974 -52.813 1.00 23.31 113 SER A C 1
ATOM 861 O O . SER A 1 113 ? -32.276 10.124 -53.505 1.00 23.31 113 SER A O 1
ATOM 863 N N . THR A 1 114 ? -33.899 10.557 -52.118 1.00 21.70 114 THR A N 1
ATOM 864 C CA . THR A 1 114 ? -35.076 11.212 -51.490 1.00 21.70 114 THR A CA 1
ATOM 865 C C . THR A 1 114 ? -35.854 10.202 -50.590 1.00 21.70 114 THR A C 1
ATOM 867 O O . THR A 1 114 ? -35.766 9.018 -50.880 1.00 21.70 114 THR A O 1
ATOM 870 N N . VAL A 1 115 ? -36.670 10.690 -49.620 1.00 23.75 115 VAL A N 1
ATOM 871 C CA . VAL A 1 115 ? -38.014 10.161 -49.180 1.00 23.75 115 VAL A CA 1
ATOM 872 C C . VAL A 1 115 ? -38.116 8.770 -48.491 1.00 23.75 115 VAL A C 1
ATOM 874 O O . VAL A 1 115 ? -37.480 7.828 -48.939 1.00 23.75 115 VAL A O 1
ATOM 877 N N . GLU A 1 116 ? -38.918 8.507 -47.435 1.00 22.47 116 GLU A N 1
ATOM 878 C CA . GLU A 1 116 ? -39.686 9.287 -46.413 1.00 22.47 116 GLU A CA 1
ATOM 879 C C . GLU A 1 116 ? -39.804 8.412 -45.126 1.00 22.47 116 GLU A C 1
ATOM 881 O O . GLU A 1 116 ? -39.761 7.189 -45.214 1.00 22.47 116 GLU A O 1
ATOM 886 N N . GLU A 1 117 ? -39.624 8.944 -43.909 1.00 22.25 117 GLU A N 1
ATOM 887 C CA . GLU A 1 117 ? -40.653 9.352 -42.912 1.00 22.25 117 GLU A CA 1
ATOM 888 C C . GLU A 1 117 ? -41.795 8.365 -42.560 1.00 22.25 117 GLU A C 1
ATOM 890 O O . GLU A 1 117 ? -42.695 8.136 -43.356 1.00 22.25 117 GLU A O 1
ATOM 895 N N . ASP A 1 118 ? -41.853 7.967 -41.276 1.00 21.59 118 ASP A N 1
ATOM 896 C CA . ASP A 1 118 ? -43.030 8.214 -40.416 1.00 21.59 118 ASP A CA 1
ATOM 897 C C . ASP A 1 118 ? -42.576 8.476 -38.950 1.00 21.59 118 ASP A C 1
ATOM 899 O O . ASP A 1 118 ? -41.378 8.458 -38.647 1.00 21.59 118 ASP A O 1
ATOM 903 N N . ARG A 1 119 ? -43.508 8.839 -38.060 1.00 22.91 119 ARG A N 1
ATOM 904 C CA . ARG A 1 119 ? -43.310 9.622 -36.818 1.00 22.91 119 ARG A CA 1
ATOM 905 C C . ARG A 1 119 ? -43.541 8.740 -35.563 1.00 22.91 119 ARG A C 1
ATOM 907 O O . ARG A 1 119 ? -43.981 7.607 -35.680 1.00 22.91 119 ARG A O 1
ATOM 914 N N . THR A 1 120 ? -43.175 9.112 -34.326 1.00 25.31 120 THR A N 1
ATOM 915 C CA . THR A 1 120 ? -43.771 10.187 -33.498 1.00 25.31 120 THR A CA 1
ATOM 916 C C . THR A 1 120 ? -42.906 10.627 -32.299 1.00 25.31 120 THR A C 1
ATOM 918 O O . THR A 1 120 ? -42.307 9.784 -31.639 1.00 25.31 120 THR A O 1
ATOM 921 N N . GLY A 1 121 ? -43.033 11.899 -31.886 1.00 23.77 121 GLY A N 1
ATOM 922 C CA . GLY A 1 121 ? -43.014 12.299 -30.461 1.00 23.77 121 GLY A CA 1
ATOM 923 C C . GLY A 1 121 ? -41.654 12.633 -29.804 1.00 23.77 121 GLY A C 1
ATOM 924 O O . GLY A 1 121 ? -40.868 11.730 -29.536 1.00 23.77 121 GLY A O 1
ATOM 925 N N . PRO A 1 122 ? -41.380 13.907 -29.444 1.00 22.59 122 PRO A N 1
ATOM 926 C CA . PRO A 1 122 ? -40.146 14.294 -28.755 1.00 22.59 122 PRO A CA 1
ATOM 927 C C . PRO A 1 122 ? -40.263 14.249 -27.217 1.00 22.59 122 PRO A C 1
ATOM 929 O O . PRO A 1 122 ? -41.095 14.937 -26.627 1.00 22.59 122 PRO A O 1
ATOM 932 N N . SER A 1 123 ? -39.359 13.526 -26.548 1.00 23.58 123 SER A N 1
ATOM 933 C CA . SER A 1 123 ? -39.148 13.613 -25.092 1.00 23.58 123 SER A CA 1
ATOM 934 C C . SER A 1 123 ? -37.928 14.478 -24.746 1.00 23.58 123 SER A C 1
ATOM 936 O O . SER A 1 123 ? -36.884 14.365 -25.386 1.00 23.58 123 SER A O 1
ATOM 938 N N . LEU A 1 124 ? -38.051 15.314 -23.711 1.00 22.92 124 LEU A N 1
ATOM 939 C CA . LEU A 1 124 ? -37.063 16.324 -23.298 1.00 22.92 124 LEU A CA 1
ATOM 940 C C . LEU A 1 124 ? -35.645 15.759 -23.034 1.00 22.92 124 LEU A C 1
ATOM 942 O O . LEU A 1 124 ? -35.516 14.677 -22.454 1.00 22.92 124 LEU A O 1
ATOM 946 N N . PRO A 1 125 ? -34.568 16.505 -23.361 1.00 23.52 125 PRO A N 1
ATOM 947 C CA . PRO A 1 125 ? -33.199 16.091 -23.065 1.00 23.52 125 PRO A CA 1
ATOM 948 C C . PRO A 1 125 ? -32.948 16.089 -21.551 1.00 23.52 125 PRO A C 1
ATOM 950 O O . PRO A 1 125 ? -32.947 17.134 -20.899 1.00 23.52 125 PRO A O 1
ATOM 953 N N . ARG A 1 126 ? -32.714 14.902 -20.981 1.00 24.09 126 ARG A N 1
ATOM 954 C CA . ARG A 1 126 ? -32.463 14.734 -19.543 1.00 24.09 126 ARG A CA 1
ATOM 955 C C . ARG A 1 126 ? -31.134 15.397 -19.160 1.00 24.09 126 ARG A C 1
ATOM 957 O O . ARG A 1 126 ? -30.092 15.108 -19.745 1.00 24.09 126 ARG A O 1
ATOM 964 N N . SER A 1 127 ? -31.183 16.307 -18.190 1.00 23.52 127 SER A N 1
ATOM 965 C CA . SER A 1 127 ? -30.059 17.156 -17.782 1.00 23.52 127 SER A CA 1
ATOM 966 C C . SER A 1 127 ? -28.834 16.359 -17.323 1.00 23.52 127 SER A C 1
ATOM 968 O O . SER A 1 127 ? -28.962 15.416 -16.540 1.00 23.52 127 SER A O 1
ATOM 970 N N . LYS A 1 128 ? -27.635 16.807 -17.723 1.00 24.48 128 LYS A N 1
ATOM 971 C CA . LYS A 1 128 ? -26.367 16.358 -17.126 1.00 24.48 128 LYS A CA 1
ATOM 972 C C . LYS A 1 128 ? -26.399 16.623 -15.616 1.00 24.48 128 LYS A C 1
ATOM 974 O O . LYS A 1 128 ? -26.659 17.754 -15.212 1.00 24.48 128 LYS A O 1
ATOM 979 N N . ALA A 1 129 ? -26.128 15.603 -14.802 1.00 24.72 129 ALA A N 1
ATOM 980 C CA . ALA A 1 129 ? -25.962 15.780 -13.361 1.00 24.72 129 ALA A CA 1
ATOM 981 C C . ALA A 1 129 ? -24.746 16.683 -13.071 1.00 24.72 129 ALA A C 1
ATOM 983 O O . ALA A 1 129 ? -23.749 16.648 -13.794 1.00 24.72 129 ALA A O 1
ATOM 984 N N . SER A 1 130 ? -24.856 17.535 -12.053 1.00 24.08 130 SER A N 1
ATOM 985 C CA . SER A 1 130 ? -23.970 18.683 -11.841 1.00 24.08 130 SER A CA 1
ATOM 986 C C . SER A 1 130 ? -22.651 18.330 -11.148 1.00 24.08 130 SER A C 1
ATOM 988 O O . SER A 1 130 ? -22.630 17.986 -9.967 1.00 24.08 130 SER A O 1
ATOM 990 N N . THR A 1 131 ? -21.534 18.519 -11.852 1.00 26.38 131 THR A N 1
ATOM 991 C CA . THR A 1 131 ? -20.183 18.474 -11.275 1.00 26.38 131 THR A CA 1
ATOM 992 C C . THR A 1 131 ? -19.855 19.782 -10.547 1.00 26.38 131 THR A C 1
ATOM 994 O O . THR A 1 131 ? -19.283 20.689 -11.152 1.00 26.38 131 THR A O 1
ATOM 997 N N . SER A 1 132 ? -20.183 19.903 -9.256 1.00 26.39 132 SER A N 1
ATOM 998 C CA . SER A 1 132 ? -19.735 21.056 -8.453 1.00 26.39 132 SER A CA 1
ATOM 999 C C . SER A 1 132 ? -19.757 20.839 -6.933 1.00 26.39 132 SER A C 1
ATOM 1001 O O . SER A 1 132 ? -20.724 21.192 -6.263 1.00 26.39 132 SER A O 1
ATOM 1003 N N . THR A 1 133 ? -18.615 20.417 -6.390 1.00 25.22 133 THR A N 1
ATOM 1004 C CA . THR A 1 133 ? -18.122 20.931 -5.100 1.00 25.22 133 THR A CA 1
ATOM 1005 C C . THR A 1 133 ? -16.637 21.239 -5.279 1.00 25.22 133 THR A C 1
ATOM 1007 O O . THR A 1 133 ? -15.768 20.433 -4.955 1.00 25.22 133 THR A O 1
ATOM 1010 N N . GLN A 1 134 ? -16.332 22.370 -5.922 1.00 28.23 134 GLN A N 1
ATOM 1011 C CA . GLN A 1 134 ? -14.948 22.838 -6.003 1.00 28.23 134 GLN A CA 1
ATOM 1012 C C . GLN A 1 134 ? -14.542 23.377 -4.629 1.00 28.23 134 GLN A C 1
ATOM 1014 O O . GLN A 1 134 ? -15.274 24.160 -4.036 1.00 28.23 134 GLN A O 1
ATOM 1019 N N . ASN A 1 135 ? -13.372 22.975 -4.135 1.00 34.94 135 ASN A N 1
ATOM 1020 C CA . ASN A 1 135 ? -12.713 23.722 -3.069 1.00 34.94 135 ASN A CA 1
ATOM 1021 C C . ASN A 1 135 ? -12.157 25.007 -3.695 1.00 34.94 135 ASN A C 1
ATOM 1023 O O . ASN A 1 135 ? -11.323 24.913 -4.596 1.00 34.94 135 ASN A O 1
ATOM 1027 N N . ASP A 1 136 ? -12.551 26.183 -3.198 1.00 38.38 136 ASP A N 1
ATOM 1028 C CA . ASP A 1 136 ? -12.148 27.487 -3.766 1.00 38.38 136 ASP A CA 1
ATOM 1029 C C . ASP A 1 136 ? -10.619 27.702 -3.823 1.00 38.38 136 ASP A C 1
ATOM 1031 O O . ASP A 1 136 ? -10.112 28.486 -4.619 1.00 38.38 136 ASP A O 1
ATOM 1035 N N . ASN A 1 137 ? -9.850 26.922 -3.057 1.00 49.88 137 ASN A N 1
ATOM 1036 C CA . ASN A 1 137 ? -8.384 26.898 -3.072 1.00 49.88 137 ASN A CA 1
ATOM 1037 C C . ASN A 1 137 ? -7.767 26.086 -4.239 1.00 49.88 137 ASN A C 1
ATOM 1039 O O . ASN A 1 137 ? -6.655 25.572 -4.095 1.00 49.88 137 ASN A O 1
ATOM 1043 N N . ASP A 1 138 ? -8.463 25.877 -5.362 1.00 49.56 138 ASP A N 1
ATOM 1044 C CA . ASP A 1 138 ? -8.001 25.046 -6.497 1.00 49.56 138 ASP A CA 1
ATOM 1045 C C . ASP A 1 138 ? -7.944 25.788 -7.855 1.00 49.56 138 ASP A C 1
ATOM 1047 O O . ASP A 1 138 ? -7.603 25.201 -8.893 1.00 49.56 138 ASP A O 1
ATOM 1051 N N . SER A 1 139 ? -8.216 27.098 -7.852 1.00 50.69 139 SER A N 1
ATOM 1052 C CA . SER A 1 139 ? -8.004 28.000 -8.989 1.00 50.69 139 SER A CA 1
ATOM 1053 C C . SER A 1 139 ? -6.514 28.309 -9.193 1.00 50.69 139 SER A C 1
ATOM 1055 O O . SER A 1 139 ? -5.855 28.811 -8.285 1.00 50.69 139 SER A O 1
ATOM 1057 N N . GLY A 1 140 ? -5.985 28.054 -10.394 1.00 67.69 140 GLY A N 1
ATOM 1058 C CA . GLY A 1 140 ? -4.612 28.419 -10.787 1.00 67.69 140 GLY A CA 1
ATOM 1059 C C . GLY A 1 140 ? -3.547 27.320 -10.653 1.00 67.69 140 GLY A C 1
ATOM 1060 O O . GLY A 1 140 ? -2.436 27.504 -11.139 1.00 67.69 140 GLY A O 1
ATOM 1061 N N . LEU A 1 141 ? -3.866 26.162 -10.063 1.00 71.88 141 LEU A N 1
ATOM 1062 C CA . LEU A 1 141 ? -2.945 25.018 -10.008 1.00 71.88 141 LEU A CA 1
ATOM 1063 C C . LEU A 1 141 ? -2.993 24.186 -11.300 1.00 71.88 141 LEU A C 1
ATOM 1065 O O . LEU A 1 141 ? -4.069 23.871 -11.812 1.00 71.88 141 LEU A O 1
ATOM 1069 N N . THR A 1 142 ? -1.829 23.767 -11.797 1.00 80.62 142 THR A N 1
ATOM 1070 C CA . THR A 1 142 ? -1.715 22.795 -12.900 1.00 80.62 142 THR A CA 1
ATOM 1071 C C . THR A 1 142 ? -2.130 21.390 -12.457 1.00 80.62 142 THR A C 1
ATOM 1073 O O . THR A 1 142 ? -2.044 21.051 -11.276 1.00 80.62 142 THR A O 1
ATOM 1076 N N . SER A 1 143 ? -2.517 20.520 -13.395 1.00 60.94 143 SER A N 1
ATOM 1077 C CA . SER A 1 143 ? -2.910 19.132 -13.088 1.00 60.94 143 SER A CA 1
ATOM 1078 C C . SER A 1 143 ? -1.830 18.343 -12.332 1.00 60.94 143 SER A C 1
ATOM 1080 O O . SER A 1 143 ? -2.162 17.536 -11.467 1.00 60.94 143 SER A O 1
ATOM 1082 N N . LEU A 1 144 ? -0.544 18.617 -12.597 1.00 49.81 144 LEU A N 1
ATOM 1083 C CA . LEU A 1 144 ? 0.574 18.032 -11.850 1.00 49.81 144 LEU A CA 1
ATOM 1084 C C . LEU A 1 144 ? 0.596 18.525 -10.396 1.00 49.81 144 LEU A C 1
ATOM 1086 O O . LEU A 1 144 ? 0.638 17.711 -9.479 1.00 49.81 144 LEU A O 1
ATOM 1090 N N . GLN A 1 145 ? 0.496 19.840 -10.171 1.00 52.75 145 GLN A N 1
ATOM 1091 C CA . GLN A 1 145 ? 0.441 20.412 -8.819 1.00 52.75 145 GLN A CA 1
ATOM 1092 C C . GLN A 1 145 ? -0.788 19.929 -8.035 1.00 52.75 145 GLN A C 1
ATOM 1094 O O . GLN A 1 145 ? -0.686 19.699 -6.832 1.00 52.75 145 GLN A O 1
ATOM 1099 N N . LYS A 1 146 ? -1.930 19.712 -8.703 1.00 61.41 146 LYS A N 1
ATOM 1100 C CA . LYS A 1 146 ? -3.121 19.102 -8.088 1.00 61.41 146 LYS A CA 1
ATOM 1101 C C . LYS A 1 146 ? -2.847 17.661 -7.645 1.00 61.41 146 LYS A C 1
ATOM 1103 O O . LYS A 1 146 ? -3.113 17.336 -6.491 1.00 61.41 146 LYS A O 1
ATOM 1108 N N . GLY A 1 147 ? -2.239 16.835 -8.501 1.00 55.84 147 GLY A N 1
ATOM 1109 C CA . GLY A 1 147 ? -1.819 15.472 -8.145 1.00 55.84 147 GLY A CA 1
ATOM 1110 C C . GLY A 1 147 ? -0.811 15.432 -6.988 1.00 55.84 147 GLY A C 1
ATOM 1111 O O . GLY A 1 147 ? -1.001 14.688 -6.025 1.00 55.84 147 GLY A O 1
ATOM 1112 N N . MET A 1 148 ? 0.211 16.294 -7.023 1.00 57.56 148 MET A N 1
ATOM 1113 C CA . MET A 1 148 ? 1.185 16.436 -5.933 1.00 57.56 148 MET A CA 1
ATOM 1114 C C . MET A 1 148 ? 0.516 16.862 -4.620 1.00 57.56 148 MET A C 1
ATOM 1116 O O . MET A 1 148 ? 0.815 16.288 -3.576 1.00 57.56 148 MET A O 1
ATOM 1120 N N . ARG A 1 149 ? -0.431 17.812 -4.656 1.00 69.75 149 ARG A N 1
ATOM 1121 C CA . ARG A 1 149 ? -1.181 18.245 -3.466 1.00 69.75 149 ARG A CA 1
ATOM 1122 C C . ARG A 1 149 ? -2.051 17.127 -2.889 1.00 69.75 149 ARG A C 1
ATOM 1124 O O . ARG A 1 149 ? -2.075 16.966 -1.675 1.00 69.75 149 ARG A O 1
ATOM 1131 N N . VAL A 1 150 ? -2.716 16.324 -3.723 1.00 66.56 150 VAL A N 1
ATOM 1132 C CA . VAL A 1 150 ? -3.478 15.149 -3.256 1.00 66.56 150 VAL A CA 1
ATOM 1133 C C . VAL A 1 150 ? -2.553 14.129 -2.576 1.00 66.56 150 VAL A C 1
ATOM 1135 O O . VAL A 1 150 ? -2.876 13.653 -1.489 1.00 66.56 150 VAL A O 1
ATOM 1138 N N . SER A 1 151 ? -1.376 13.857 -3.151 1.00 66.50 151 SER A N 1
ATOM 1139 C CA . SER A 1 151 ? -0.369 12.970 -2.547 1.00 66.50 151 SER A CA 1
ATOM 1140 C C . SER A 1 151 ? 0.140 13.492 -1.193 1.00 66.50 151 SER A C 1
ATOM 1142 O O . SER A 1 151 ? 0.132 12.758 -0.202 1.00 66.50 151 SER A O 1
ATOM 1144 N N . LEU A 1 152 ? 0.496 14.781 -1.110 1.00 70.06 152 LEU A N 1
ATOM 1145 C CA . LEU A 1 152 ? 0.939 15.432 0.130 1.00 70.06 152 LEU A CA 1
ATOM 1146 C C . LEU A 1 152 ? -0.146 15.427 1.215 1.00 70.06 152 LEU A C 1
ATOM 1148 O O . LEU A 1 152 ? 0.149 15.103 2.364 1.00 70.06 152 LEU A O 1
ATOM 1152 N N . ASN A 1 153 ? -1.401 15.714 0.859 1.00 72.81 153 ASN A N 1
ATOM 1153 C CA . ASN A 1 153 ? -2.527 15.656 1.792 1.00 72.81 153 ASN A CA 1
ATOM 1154 C C . ASN A 1 153 ? -2.734 14.226 2.324 1.00 72.81 153 ASN A C 1
ATOM 1156 O O . ASN A 1 153 ? -2.888 14.038 3.528 1.00 72.81 153 ASN A O 1
ATOM 1160 N N . GLY A 1 154 ? -2.667 13.208 1.455 1.00 72.06 154 GLY A N 1
ATOM 1161 C CA . GLY A 1 154 ? -2.744 11.800 1.862 1.00 72.06 154 GLY A CA 1
ATOM 1162 C C . GLY A 1 154 ? -1.573 11.361 2.751 1.00 72.06 154 GLY A C 1
ATOM 1163 O O . GLY A 1 154 ? -1.762 10.599 3.698 1.00 72.06 154 GLY A O 1
ATOM 1164 N N . ALA A 1 155 ? -0.362 11.867 2.503 1.00 72.75 155 ALA A N 1
ATOM 1165 C CA . ALA A 1 155 ? 0.797 11.626 3.362 1.00 72.75 155 ALA A CA 1
ATOM 1166 C C . ALA A 1 155 ? 0.647 12.290 4.746 1.00 72.75 155 ALA A C 1
ATOM 1168 O O . ALA A 1 155 ? 0.848 11.619 5.759 1.00 72.75 155 ALA A O 1
ATOM 1169 N N . ARG A 1 156 ? 0.229 13.565 4.799 1.00 83.19 156 ARG A N 1
ATOM 1170 C CA . ARG A 1 156 ? -0.012 14.307 6.051 1.00 83.19 156 ARG A CA 1
ATOM 1171 C C . ARG A 1 156 ? -1.142 13.677 6.870 1.00 83.19 156 ARG A C 1
ATOM 1173 O O . ARG A 1 156 ? -0.962 13.485 8.067 1.00 83.19 156 ARG A O 1
ATOM 1180 N N . PHE A 1 157 ? -2.238 13.256 6.234 1.00 87.00 157 PHE A N 1
ATOM 1181 C CA . PHE A 1 157 ? -3.320 12.512 6.890 1.00 87.00 157 PHE A CA 1
ATOM 1182 C C . PHE A 1 157 ? -2.826 11.220 7.551 1.00 87.00 157 PHE A C 1
ATOM 1184 O O . PHE A 1 157 ? -3.067 11.024 8.741 1.00 87.00 157 PHE A O 1
ATOM 1191 N N . ARG A 1 158 ? -2.094 10.365 6.816 1.00 82.25 158 ARG A N 1
ATOM 1192 C CA . ARG A 1 158 ? -1.558 9.106 7.367 1.00 82.25 158 ARG A CA 1
ATOM 1193 C C . ARG A 1 158 ? -0.650 9.348 8.572 1.00 82.25 158 ARG A C 1
ATOM 1195 O O . ARG A 1 158 ? -0.808 8.659 9.573 1.00 82.25 158 ARG A O 1
ATOM 1202 N N . TRP A 1 159 ? 0.231 10.348 8.501 1.00 85.00 159 TRP A N 1
ATOM 1203 C CA . TRP A 1 159 ? 1.128 10.709 9.604 1.00 85.00 159 TRP A CA 1
ATOM 1204 C C . TRP A 1 159 ? 0.376 11.205 10.851 1.00 85.00 159 TRP A C 1
ATOM 1206 O O . TRP A 1 159 ? 0.665 10.744 11.955 1.00 85.00 159 TRP A O 1
ATOM 1216 N N . ILE A 1 160 ? -0.622 12.087 10.693 1.00 88.62 160 ILE A N 1
ATOM 1217 C CA . ILE A 1 160 ? -1.445 12.552 11.825 1.00 88.62 160 ILE A CA 1
ATOM 1218 C C . ILE A 1 160 ? -2.213 11.371 12.431 1.00 88.62 160 ILE A C 1
ATOM 1220 O O . ILE A 1 160 ? -2.160 11.160 13.639 1.00 88.62 160 ILE A O 1
ATOM 1224 N N . ASN A 1 161 ? -2.875 10.564 11.599 1.00 90.38 161 ASN A N 1
ATOM 1225 C CA . ASN A 1 161 ? -3.622 9.382 12.024 1.00 90.38 161 ASN A CA 1
ATOM 1226 C C . ASN A 1 161 ? -2.745 8.392 12.814 1.00 90.38 161 ASN A C 1
ATOM 1228 O O . ASN A 1 161 ? -3.124 7.956 13.897 1.00 90.38 161 ASN A O 1
ATOM 1232 N N . GLU A 1 162 ? -1.562 8.054 12.295 1.00 86.56 162 GLU A N 1
ATOM 1233 C CA . GLU A 1 162 ? -0.597 7.185 12.977 1.00 86.56 162 GLU A CA 1
ATOM 1234 C C . GLU A 1 162 ? -0.206 7.746 14.356 1.00 86.56 162 GLU A C 1
ATOM 1236 O O . GLU A 1 162 ? -0.194 7.016 15.349 1.00 86.56 162 GLU A O 1
ATOM 1241 N N . LEU A 1 163 ? 0.054 9.054 14.438 1.00 89.00 163 LEU A N 1
ATOM 1242 C CA . LEU A 1 163 ? 0.401 9.733 15.684 1.00 89.00 163 LEU A CA 1
ATOM 1243 C C . LEU A 1 163 ? -0.762 9.741 16.693 1.00 89.00 163 LEU A C 1
ATOM 1245 O O . LEU A 1 163 ? -0.512 9.557 17.886 1.00 89.00 163 LEU A O 1
ATOM 1249 N N . LEU A 1 164 ? -2.015 9.873 16.242 1.00 91.69 164 LEU A N 1
ATOM 1250 C CA . LEU A 1 164 ? -3.206 9.751 17.097 1.00 91.69 164 LEU A CA 1
ATOM 1251 C C . LEU A 1 164 ? -3.323 8.348 17.715 1.00 91.69 164 LEU A C 1
ATOM 1253 O O . LEU A 1 164 ? -3.538 8.237 18.919 1.00 91.69 164 LEU A O 1
ATOM 1257 N N . TYR A 1 165 ? -3.093 7.280 16.942 1.00 89.94 165 TYR A N 1
ATOM 1258 C CA . TYR A 1 165 ? -3.104 5.911 17.481 1.00 89.94 165 TYR A CA 1
ATOM 1259 C C . TYR A 1 165 ? -1.910 5.583 18.394 1.00 89.94 165 TYR A C 1
ATOM 1261 O O . TYR A 1 165 ? -1.993 4.681 19.228 1.00 89.94 165 TYR A O 1
ATOM 1269 N N . LYS A 1 166 ? -0.786 6.295 18.245 1.00 89.06 166 LYS A N 1
ATOM 1270 C CA . LYS A 1 166 ? 0.455 6.085 19.016 1.00 89.06 166 LYS A CA 1
ATOM 1271 C C . LYS A 1 166 ? 0.652 7.113 20.140 1.00 89.06 166 LYS A C 1
ATOM 1273 O O . LYS A 1 166 ? 1.774 7.301 20.617 1.00 89.06 166 LYS A O 1
ATOM 1278 N N . SER A 1 167 ? -0.410 7.793 20.575 1.00 92.25 167 SER A N 1
ATOM 1279 C CA . SER A 1 167 ? -0.358 8.753 21.683 1.00 92.25 167 SER A CA 1
ATOM 1280 C C . SER A 1 167 ? -1.589 8.718 22.591 1.00 92.25 167 SER A C 1
ATOM 1282 O O . SER A 1 167 ? -2.633 8.174 22.240 1.00 92.25 167 SER A O 1
ATOM 1284 N N . GLU A 1 168 ? -1.455 9.307 23.781 1.00 95.12 168 GLU A N 1
ATOM 1285 C CA . GLU A 1 168 ? -2.597 9.622 24.638 1.00 95.12 168 GLU A CA 1
ATOM 1286 C C . GLU A 1 168 ? -3.397 10.803 24.073 1.00 95.12 168 GLU A C 1
ATOM 1288 O O . GLU A 1 168 ? -2.838 11.715 23.457 1.00 95.12 168 GLU A O 1
ATOM 1293 N N . SER A 1 169 ? -4.697 10.830 24.363 1.00 95.06 169 SER A N 1
ATOM 1294 C CA . SER A 1 169 ? -5.619 11.906 23.982 1.00 95.06 169 SER A CA 1
ATOM 1295 C C . SER A 1 169 ? -5.139 13.294 24.423 1.00 95.06 169 SER A C 1
ATOM 1297 O O . SER A 1 169 ? -5.229 14.249 23.659 1.00 95.06 169 SER A O 1
ATOM 1299 N N . SER A 1 170 ? -4.515 13.392 25.599 1.00 94.88 170 SER A N 1
ATOM 1300 C CA . SER A 1 170 ? -3.892 14.607 26.139 1.00 94.88 170 SER A CA 1
ATOM 1301 C C . SER A 1 170 ? -2.831 15.204 25.198 1.00 94.88 170 SER A C 1
ATOM 1303 O O . SER A 1 170 ? -2.731 16.424 25.040 1.00 94.88 170 SER A O 1
ATOM 1305 N N . LYS A 1 171 ? -2.057 14.345 24.523 1.00 94.31 171 LYS A N 1
ATOM 1306 C CA . LYS A 1 171 ? -1.039 14.727 23.536 1.00 94.31 171 LYS A CA 1
ATOM 1307 C C . LYS A 1 171 ? -1.663 15.048 22.176 1.00 94.31 171 LYS A C 1
ATOM 1309 O O . LYS A 1 171 ? -1.174 15.959 21.511 1.00 94.31 171 LYS A O 1
ATOM 1314 N N . ALA A 1 172 ? -2.744 14.368 21.789 1.00 92.19 172 ALA A N 1
ATOM 1315 C CA . ALA A 1 172 ? -3.530 14.717 20.604 1.00 92.19 172 ALA A CA 1
ATOM 1316 C C . ALA A 1 172 ? -4.185 16.106 20.739 1.00 92.19 172 ALA A C 1
ATOM 1318 O O . ALA A 1 172 ? -4.012 16.953 19.865 1.00 92.19 172 ALA A O 1
ATOM 1319 N N . ALA A 1 173 ? -4.833 16.373 21.876 1.00 92.38 173 ALA A N 1
ATOM 1320 C CA . ALA A 1 173 ? -5.441 17.659 22.207 1.00 92.38 173 ALA A CA 1
ATOM 1321 C C . ALA A 1 173 ? -4.396 18.782 22.207 1.00 92.38 173 ALA A C 1
ATOM 1323 O O . ALA A 1 173 ? -4.590 19.820 21.576 1.00 92.38 173 ALA A O 1
ATOM 1324 N N . LYS A 1 174 ? -3.230 18.550 22.832 1.00 93.50 174 LYS A N 1
ATOM 1325 C CA . LYS A 1 174 ? -2.112 19.498 22.761 1.00 93.50 174 LYS A CA 1
ATOM 1326 C C . LYS A 1 174 ? -1.649 19.737 21.319 1.00 93.50 174 LYS A C 1
ATOM 1328 O O . LYS A 1 174 ? -1.476 20.884 20.936 1.00 93.50 174 LYS A O 1
ATOM 1333 N N . MET A 1 175 ? -1.475 18.690 20.513 1.00 92.75 175 MET A N 1
ATOM 1334 C CA . MET A 1 175 ? -1.037 18.820 19.117 1.00 92.75 175 MET A CA 1
ATOM 1335 C C . MET A 1 175 ? -2.001 19.677 18.278 1.00 92.75 175 MET A C 1
ATOM 1337 O O . MET A 1 175 ? -1.547 20.532 17.523 1.00 92.75 175 MET A O 1
ATOM 1341 N N . MET A 1 176 ? -3.314 19.479 18.427 1.00 91.69 176 MET A N 1
ATOM 1342 C CA . MET A 1 176 ? -4.336 20.268 17.722 1.00 91.69 176 MET A CA 1
ATOM 1343 C C . MET A 1 176 ? -4.428 21.715 18.230 1.00 91.69 176 MET A C 1
ATOM 1345 O O . MET A 1 176 ? -4.791 22.613 17.473 1.00 91.69 176 MET A O 1
ATOM 1349 N N . LYS A 1 177 ? -4.056 21.955 19.493 1.00 89.88 177 LYS A N 1
ATOM 1350 C CA . LYS A 1 177 ? -3.955 23.290 20.098 1.00 89.88 177 LYS A CA 1
ATOM 1351 C C . LYS A 1 177 ? -2.676 24.039 19.703 1.00 89.88 177 LYS A C 1
ATOM 1353 O O . LYS A 1 177 ? -2.712 25.260 19.572 1.00 89.88 177 LYS A O 1
ATOM 1358 N N . ASP A 1 178 ? -1.573 23.317 19.499 1.00 91.81 178 ASP A N 1
ATOM 1359 C CA . ASP A 1 178 ? -0.279 23.861 19.070 1.00 91.81 178 ASP A CA 1
ATOM 1360 C C . ASP A 1 178 ? -0.263 24.189 17.550 1.00 91.81 178 ASP A C 1
ATOM 1362 O O . ASP A 1 178 ? 0.335 25.190 17.156 1.00 91.81 178 ASP A O 1
ATOM 1366 N N . ASP A 1 179 ? -0.947 23.406 16.696 1.00 88.81 179 ASP A N 1
ATOM 1367 C CA . ASP A 1 179 ? -1.248 23.741 15.285 1.00 88.81 179 ASP A CA 1
ATOM 1368 C C . ASP A 1 179 ? -2.713 23.412 14.934 1.00 88.81 179 ASP A C 1
ATOM 1370 O O . ASP A 1 179 ? -3.072 22.264 14.658 1.00 88.81 179 ASP A O 1
ATOM 1374 N N . SER A 1 180 ? -3.553 24.450 14.858 1.00 85.12 180 SER A N 1
ATOM 1375 C CA . SER A 1 180 ? -4.982 24.338 14.513 1.00 85.12 180 SER A CA 1
ATOM 1376 C C . SER A 1 180 ? -5.260 23.779 13.109 1.00 85.12 180 SER A C 1
ATOM 1378 O O . SER A 1 180 ? -6.379 23.339 12.829 1.00 85.12 180 SER A O 1
ATOM 1380 N N . ASN A 1 181 ? -4.261 23.724 12.219 1.00 87.81 181 ASN A N 1
ATOM 1381 C CA . ASN A 1 181 ? -4.415 23.058 10.927 1.00 87.81 181 ASN A CA 1
ATOM 1382 C C . ASN A 1 181 ? -4.421 21.528 11.063 1.00 87.81 181 ASN A C 1
ATOM 1384 O O . ASN A 1 181 ? -5.009 20.868 10.213 1.00 87.81 181 ASN A O 1
ATOM 1388 N N . VAL A 1 182 ? -3.840 20.944 12.120 1.00 88.94 182 VAL A N 1
ATOM 1389 C CA . VAL A 1 182 ? -3.745 19.478 12.281 1.00 88.94 182 VAL A CA 1
ATOM 1390 C C . VAL A 1 182 ? -5.123 18.816 12.301 1.00 88.94 182 VAL A C 1
ATOM 1392 O O . VAL A 1 182 ? -5.332 17.834 11.591 1.00 88.94 182 VAL A O 1
ATOM 1395 N N . PHE A 1 183 ? -6.080 19.374 13.049 1.00 88.56 183 PHE A N 1
ATOM 1396 C CA . PHE A 1 183 ? -7.465 18.887 13.066 1.00 88.56 183 PHE A CA 1
ATOM 1397 C C . PHE A 1 183 ? -8.099 18.982 11.670 1.00 88.56 183 PHE A C 1
ATOM 1399 O O . PHE A 1 183 ? -8.607 18.001 11.128 1.00 88.56 183 PHE A O 1
ATOM 1406 N N . LYS A 1 184 ? -7.986 20.148 11.028 1.00 88.00 184 LYS A N 1
ATOM 1407 C CA . LYS A 1 184 ? -8.528 20.401 9.688 1.00 88.00 184 LYS A CA 1
ATOM 1408 C C . LYS A 1 184 ? -7.951 19.459 8.626 1.00 88.00 184 LYS A C 1
ATOM 1410 O O . LYS A 1 184 ? -8.704 18.934 7.810 1.00 88.00 184 LYS A O 1
ATOM 1415 N N . ASP A 1 185 ? -6.642 19.230 8.638 1.00 88.44 185 ASP A N 1
ATOM 1416 C CA . ASP A 1 185 ? -5.950 18.364 7.682 1.00 88.44 185 ASP A CA 1
ATOM 1417 C C . ASP A 1 185 ? -6.254 16.881 7.931 1.00 88.44 185 ASP A C 1
ATOM 1419 O O . ASP A 1 185 ? -6.420 16.120 6.973 1.00 88.44 185 ASP A O 1
ATOM 1423 N N . TYR A 1 186 ? -6.411 16.482 9.200 1.00 91.06 186 TYR A N 1
ATOM 1424 C CA . TYR A 1 186 ? -6.920 15.161 9.559 1.00 91.06 186 TYR A CA 1
ATOM 1425 C C . TYR A 1 186 ? -8.330 14.942 8.998 1.00 91.06 186 TYR A C 1
ATOM 1427 O O . TYR A 1 186 ? -8.541 13.981 8.259 1.00 91.06 186 TYR A O 1
ATOM 1435 N N . HIS A 1 187 ? -9.272 15.861 9.239 1.00 88.56 187 HIS A N 1
ATOM 1436 C CA . HIS A 1 187 ? -10.644 15.728 8.736 1.00 88.56 187 HIS A CA 1
ATOM 1437 C C . HIS A 1 187 ? -10.749 15.841 7.207 1.00 88.56 187 HIS A C 1
ATOM 1439 O O . HIS A 1 187 ? -11.534 15.117 6.598 1.00 88.56 187 HIS A O 1
ATOM 1445 N N . VAL A 1 188 ? -9.917 16.649 6.540 1.00 86.12 188 VAL A N 1
ATOM 1446 C CA . VAL A 1 188 ? -9.826 16.658 5.065 1.00 86.12 188 VAL A CA 1
ATOM 1447 C C . VAL A 1 188 ? -9.389 15.291 4.523 1.00 86.12 188 VAL A C 1
ATOM 1449 O O . VAL A 1 188 ? -9.991 14.799 3.566 1.00 86.12 188 VAL A O 1
ATOM 1452 N N . GLY A 1 189 ? -8.388 14.655 5.138 1.00 84.69 189 GLY A N 1
ATOM 1453 C CA . GLY A 1 189 ? -7.959 13.304 4.770 1.00 84.69 189 GLY A CA 1
ATOM 1454 C C . GLY A 1 189 ? -9.004 12.231 5.087 1.00 84.69 189 GLY A C 1
ATOM 1455 O O . GLY A 1 189 ? -9.307 11.397 4.234 1.00 84.69 189 GLY A O 1
ATOM 1456 N N . PHE A 1 190 ? -9.625 12.305 6.266 1.00 86.44 190 PHE A N 1
ATOM 1457 C CA . PHE A 1 190 ? -10.677 11.388 6.703 1.00 86.44 190 PHE A CA 1
ATOM 1458 C C . PHE A 1 190 ? -11.885 11.426 5.758 1.00 86.44 190 PHE A C 1
ATOM 1460 O O . PHE A 1 190 ? -12.298 10.385 5.256 1.00 86.44 190 PHE A O 1
ATOM 1467 N N . ARG A 1 191 ? -12.400 12.616 5.410 1.00 86.31 191 ARG A N 1
ATOM 1468 C CA . ARG A 1 191 ? -13.502 12.776 4.440 1.00 86.31 191 ARG A CA 1
ATOM 1469 C C . ARG A 1 191 ? -13.165 12.205 3.061 1.00 86.31 191 ARG A C 1
ATOM 1471 O O . ARG A 1 191 ? -14.051 11.669 2.398 1.00 86.31 191 ARG A O 1
ATOM 1478 N N . TYR A 1 192 ? -11.911 12.314 2.614 1.00 80.25 192 TYR A N 1
ATOM 1479 C CA . TYR A 1 192 ? -11.462 11.695 1.362 1.00 80.25 192 TYR A CA 1
ATOM 1480 C C . TYR A 1 192 ? -11.435 10.163 1.476 1.00 80.25 192 TYR A C 1
ATOM 1482 O O . TYR A 1 192 ? -11.893 9.465 0.574 1.00 80.25 192 TYR A O 1
ATOM 1490 N N . GLN A 1 193 ? -10.982 9.627 2.612 1.00 77.69 193 GLN A N 1
ATOM 1491 C CA . GLN A 1 193 ? -10.986 8.189 2.874 1.00 77.69 193 GLN A CA 1
ATOM 1492 C C . GLN A 1 193 ? -12.413 7.616 2.968 1.00 77.69 193 GLN A C 1
ATOM 1494 O O . GLN A 1 193 ? -12.679 6.567 2.380 1.00 77.69 193 GLN A O 1
ATOM 1499 N N . VAL A 1 194 ? -13.350 8.317 3.617 1.00 80.88 194 VAL A N 1
ATOM 1500 C CA . VAL A 1 194 ? -14.771 7.927 3.739 1.00 80.88 194 VAL A CA 1
ATOM 1501 C C . VAL A 1 194 ? -15.430 7.700 2.372 1.00 80.88 194 VAL A C 1
ATOM 1503 O O . VAL A 1 194 ? -16.235 6.782 2.235 1.00 80.88 194 VAL A O 1
ATOM 1506 N N . GLN A 1 195 ? -15.057 8.467 1.339 1.00 77.19 195 GLN A N 1
ATOM 1507 C CA . GLN A 1 195 ? -15.585 8.308 -0.029 1.00 77.19 195 GLN A CA 1
ATOM 1508 C C . GLN A 1 195 ? -15.230 6.956 -0.672 1.00 77.19 195 GLN A C 1
ATOM 1510 O O . GLN A 1 195 ? -15.919 6.523 -1.592 1.00 77.19 195 GLN A O 1
ATOM 1515 N N . SER A 1 196 ? -14.177 6.283 -0.195 1.00 73.44 196 SER A N 1
ATOM 1516 C CA . SER A 1 196 ? -13.771 4.953 -0.676 1.00 73.44 196 SER A CA 1
ATOM 1517 C C . SER A 1 196 ? -14.493 3.791 0.018 1.00 73.44 196 SER A C 1
ATOM 1519 O O . SER A 1 196 ? -14.381 2.649 -0.425 1.00 73.44 196 SER A O 1
ATOM 1521 N N . TRP A 1 197 ? -15.199 4.041 1.125 1.00 75.75 197 TRP A N 1
ATOM 1522 C CA . TRP A 1 197 ? -15.749 2.970 1.953 1.00 75.75 197 TRP A CA 1
ATOM 1523 C C . TRP A 1 197 ? -17.094 2.456 1.418 1.00 75.75 197 TRP A C 1
ATOM 1525 O O . TRP A 1 197 ? -18.000 3.255 1.179 1.00 75.75 197 TRP A O 1
ATOM 1535 N N . PRO A 1 198 ? -17.306 1.126 1.334 1.00 71.75 198 PRO A N 1
ATOM 1536 C CA . PRO A 1 198 ? -18.574 0.562 0.860 1.00 71.75 198 PRO A CA 1
ATOM 1537 C C . PRO A 1 198 ? -19.753 0.854 1.806 1.00 71.75 198 PRO A C 1
ATOM 1539 O O . PRO A 1 198 ? -20.911 0.784 1.395 1.00 71.75 198 PRO A O 1
ATOM 1542 N N . ARG A 1 199 ? -19.479 1.180 3.080 1.00 74.12 199 ARG A N 1
ATOM 1543 C CA . ARG A 1 199 ? -20.457 1.723 4.033 1.00 74.12 199 ARG A CA 1
ATOM 1544 C C . ARG A 1 199 ? -19.754 2.475 5.166 1.00 74.12 199 ARG A C 1
ATOM 1546 O O . ARG A 1 199 ? -18.904 1.899 5.836 1.00 74.12 199 ARG A O 1
ATOM 1553 N N . ASN A 1 200 ? -20.160 3.717 5.427 1.00 85.75 200 ASN A N 1
ATOM 1554 C CA . ASN A 1 200 ? -19.751 4.473 6.615 1.00 85.75 200 ASN A CA 1
ATOM 1555 C C . ASN A 1 200 ? -20.529 3.966 7.863 1.00 85.75 200 ASN A C 1
ATOM 1557 O O . ASN A 1 200 ? -21.765 3.890 7.805 1.00 85.75 200 ASN A O 1
ATOM 1561 N N . PRO A 1 201 ? -19.863 3.624 8.988 1.00 89.75 201 PRO A N 1
ATOM 1562 C CA . PRO A 1 201 ? -20.533 3.227 10.229 1.00 89.75 201 PRO A CA 1
ATOM 1563 C C . PRO A 1 201 ? -21.447 4.298 10.838 1.00 89.75 201 PRO A C 1
ATOM 1565 O O . PRO A 1 201 ? -22.508 3.949 11.355 1.00 89.75 201 PRO A O 1
ATOM 1568 N N . VAL A 1 202 ? -21.116 5.589 10.715 1.00 91.75 202 VAL A N 1
ATOM 1569 C CA . VAL A 1 202 ? -21.979 6.688 11.190 1.00 91.75 202 VAL A CA 1
ATOM 1570 C C . VAL A 1 202 ? -23.338 6.620 10.492 1.00 91.75 202 VAL A C 1
ATOM 1572 O O . VAL A 1 202 ? -24.378 6.665 11.143 1.00 91.75 202 VAL A O 1
ATOM 1575 N N . SER A 1 203 ? -23.363 6.356 9.182 1.00 89.31 203 SER A N 1
ATOM 1576 C CA . SER A 1 203 ? -24.603 6.154 8.419 1.00 89.31 203 SER A CA 1
ATOM 1577 C C . SER A 1 203 ? -25.384 4.893 8.830 1.00 89.31 203 SER A C 1
ATOM 1579 O O . SER A 1 203 ? -26.585 4.807 8.569 1.00 89.31 203 SER A O 1
ATOM 1581 N N . HIS A 1 204 ? -24.748 3.905 9.478 1.00 90.00 204 HIS A N 1
ATOM 1582 C CA . HIS A 1 204 ? -25.469 2.804 10.126 1.00 90.00 204 HIS A CA 1
ATOM 1583 C C . HIS A 1 204 ? -26.150 3.282 11.412 1.00 90.00 204 HIS A C 1
ATOM 1585 O O . HIS A 1 204 ? -27.342 3.031 11.573 1.00 90.00 204 HIS A O 1
ATOM 1591 N N . TYR A 1 205 ? -25.453 4.020 12.281 1.00 93.56 205 TYR A N 1
ATOM 1592 C CA . TYR A 1 205 ? -26.046 4.540 13.519 1.00 93.56 205 TYR A CA 1
ATOM 1593 C C . TYR A 1 205 ? -27.111 5.611 13.280 1.00 93.56 205 TYR A C 1
ATOM 1595 O O . TYR A 1 205 ? -28.138 5.571 13.948 1.00 93.56 205 TYR A O 1
ATOM 1603 N N . VAL A 1 206 ? -26.981 6.463 12.257 1.00 93.38 206 VAL A N 1
ATOM 1604 C CA . VAL A 1 206 ? -28.088 7.324 11.797 1.00 93.38 206 VAL A CA 1
ATOM 1605 C C . VAL A 1 206 ? -29.329 6.477 11.489 1.00 93.38 206 VAL A C 1
ATOM 1607 O O . VAL A 1 206 ? -30.436 6.855 11.865 1.00 93.38 206 VAL A O 1
ATOM 1610 N N . SER A 1 207 ? -29.172 5.320 10.838 1.00 90.88 207 SER A N 1
ATOM 1611 C CA . SER A 1 207 ? -30.291 4.433 10.495 1.00 90.88 207 SER A CA 1
ATOM 1612 C C . SER A 1 207 ? -30.836 3.629 11.683 1.00 90.88 207 SER A C 1
ATOM 1614 O O . SER A 1 207 ? -32.041 3.403 11.720 1.00 90.88 207 SER A O 1
ATOM 1616 N N . GLU A 1 208 ? -29.990 3.180 12.617 1.00 91.56 208 GLU A N 1
ATOM 1617 C CA . GLU A 1 208 ? -30.405 2.418 13.810 1.00 91.56 208 GLU A CA 1
ATOM 1618 C C . GLU A 1 208 ? -31.073 3.337 14.845 1.00 91.56 208 GLU A C 1
ATOM 1620 O O . GLU A 1 208 ? -32.155 3.036 15.337 1.00 91.56 208 GLU A O 1
ATOM 1625 N N . LEU A 1 209 ? -30.478 4.498 15.127 1.00 94.31 209 LEU A N 1
ATOM 1626 C CA . LEU A 1 209 ? -30.985 5.447 16.122 1.00 94.31 209 LEU A CA 1
ATOM 1627 C C . LEU A 1 209 ? -32.216 6.220 15.620 1.00 94.31 209 LEU A C 1
ATOM 1629 O O . LEU A 1 209 ? -33.034 6.642 16.428 1.00 94.31 209 LEU A O 1
ATOM 1633 N N . SER A 1 210 ? -32.447 6.303 14.302 1.00 92.81 210 SER A N 1
ATOM 1634 C CA . SER A 1 210 ? -33.707 6.842 13.751 1.00 92.81 210 SER A CA 1
ATOM 1635 C C . SER A 1 210 ? -34.963 6.043 14.138 1.00 92.81 210 SER A C 1
ATOM 1637 O O . SER A 1 210 ? -36.060 6.551 13.921 1.00 92.81 210 SER A O 1
ATOM 1639 N N . SER A 1 211 ? -34.841 4.819 14.674 1.00 92.69 211 SER A N 1
ATOM 1640 C CA . SER A 1 211 ? -35.979 4.050 15.208 1.00 92.69 211 SER A CA 1
ATOM 1641 C C . SER A 1 211 ? -36.079 4.067 16.740 1.00 92.69 211 SER A C 1
ATOM 1643 O O . SER A 1 211 ? -36.853 3.292 17.300 1.00 92.69 211 SER A O 1
ATOM 1645 N N . TYR A 1 212 ? -35.286 4.894 17.427 1.00 93.62 212 TYR A N 1
ATOM 1646 C CA . TYR A 1 212 ? -35.378 5.088 18.879 1.00 93.62 212 TYR A CA 1
ATOM 1647 C C . TYR A 1 212 ? -36.456 6.145 19.198 1.00 93.62 212 TYR A C 1
ATOM 1649 O O . TYR A 1 212 ? -36.890 6.871 18.297 1.00 93.62 212 TYR A O 1
ATOM 1657 N N . PRO A 1 213 ? -36.938 6.241 20.452 1.00 91.50 213 PRO A N 1
ATOM 1658 C CA . PRO A 1 213 ? -37.924 7.248 20.831 1.00 91.50 213 PRO A CA 1
ATOM 1659 C C . PRO A 1 213 ? -37.453 8.686 20.528 1.00 91.50 213 PRO A C 1
ATOM 1661 O O . PRO A 1 213 ? -36.300 9.028 20.801 1.00 91.50 213 PRO A O 1
ATOM 1664 N N . PRO A 1 214 ? -38.330 9.575 20.024 1.00 84.06 214 PRO A N 1
ATOM 1665 C CA . PRO A 1 214 ? -38.018 10.999 19.934 1.00 84.06 214 PRO A CA 1
ATOM 1666 C C . PRO A 1 214 ? -37.609 11.563 21.302 1.00 84.06 214 PRO A C 1
ATOM 1668 O O . PRO A 1 214 ? -38.168 11.170 22.327 1.00 84.06 214 PRO A O 1
ATOM 1671 N N . LYS A 1 215 ? -36.680 12.527 21.307 1.00 88.00 215 LYS A N 1
ATOM 1672 C CA . LYS A 1 215 ? -35.986 13.089 22.485 1.00 88.00 215 LYS A CA 1
ATOM 1673 C C . LYS A 1 215 ? -34.943 12.198 23.179 1.00 88.00 215 LYS A C 1
ATOM 1675 O O . LYS A 1 215 ? -34.329 12.704 24.117 1.00 88.00 215 LYS A O 1
ATOM 1680 N N . THR A 1 216 ? -34.691 10.959 22.735 1.00 94.31 216 THR A N 1
ATOM 1681 C CA . THR A 1 216 ? -33.552 10.158 23.231 1.00 94.31 216 THR A CA 1
ATOM 1682 C C . THR A 1 216 ? -32.258 10.981 23.197 1.00 94.31 216 THR A C 1
ATOM 1684 O O . THR A 1 216 ? -31.959 11.633 22.189 1.00 94.31 216 THR A O 1
ATOM 1687 N N . VAL A 1 217 ? -31.520 10.968 24.311 1.00 96.69 217 VAL A N 1
ATOM 1688 C CA . VAL A 1 217 ? -30.268 11.715 24.493 1.00 96.69 217 VAL A CA 1
ATOM 1689 C C . VAL A 1 217 ? -29.095 10.843 24.063 1.00 96.69 217 VAL A C 1
ATOM 1691 O O . VAL A 1 217 ? -28.842 9.782 24.636 1.00 96.69 217 VAL A O 1
ATOM 1694 N N . ILE A 1 218 ? -28.379 11.299 23.040 1.00 98.06 218 ILE A N 1
ATOM 1695 C CA . ILE A 1 218 ? -27.272 10.586 22.406 1.00 98.06 218 ILE A CA 1
ATOM 1696 C C . ILE A 1 218 ? -25.990 11.384 22.654 1.00 98.06 218 ILE A C 1
ATOM 1698 O O . ILE A 1 218 ? -25.955 12.570 22.343 1.00 98.06 218 ILE A O 1
ATOM 1702 N N . ALA A 1 219 ? -24.935 10.755 23.165 1.00 98.19 219 ALA A N 1
ATOM 1703 C CA . ALA A 1 219 ? -23.592 11.333 23.178 1.00 98.19 219 ALA A CA 1
ATOM 1704 C C . ALA A 1 219 ? -22.767 10.739 22.028 1.00 98.19 219 ALA A C 1
ATOM 1706 O O . ALA A 1 219 ? -22.635 9.518 21.943 1.00 98.19 219 ALA A O 1
ATOM 1707 N N . ASP A 1 220 ? -22.227 11.586 21.155 1.00 98.12 220 ASP A N 1
ATOM 1708 C CA . ASP A 1 220 ? -21.369 11.195 20.030 1.00 98.12 220 ASP A CA 1
ATOM 1709 C C . ASP A 1 220 ? -19.919 11.551 20.386 1.00 98.12 220 ASP A C 1
ATOM 1711 O O . ASP A 1 220 ? -19.565 12.727 20.482 1.00 98.12 220 ASP A O 1
ATOM 1715 N N . LEU A 1 221 ? -19.112 10.536 20.704 1.00 98.12 221 LEU A N 1
ATOM 1716 C CA . LEU A 1 221 ? -17.805 10.682 21.350 1.00 98.12 221 LEU A CA 1
ATOM 1717 C C . LEU A 1 221 ? -16.686 10.532 20.317 1.00 98.12 221 LEU A C 1
ATOM 1719 O O . LEU A 1 221 ? -16.465 9.433 19.806 1.00 98.12 221 LEU A O 1
ATOM 1723 N N . GLY A 1 222 ? -15.971 11.622 20.031 1.00 95.25 222 GLY A N 1
ATOM 1724 C CA . GLY A 1 222 ? -15.052 11.729 18.894 1.00 95.25 222 GLY A CA 1
ATOM 1725 C C . GLY A 1 222 ? -15.832 11.860 17.587 1.00 95.25 222 GLY A C 1
ATOM 1726 O O . GLY A 1 222 ? -15.665 11.057 16.669 1.00 95.25 222 GLY A O 1
ATOM 1727 N N . CYS A 1 223 ? -16.772 12.807 17.560 1.00 93.88 223 CYS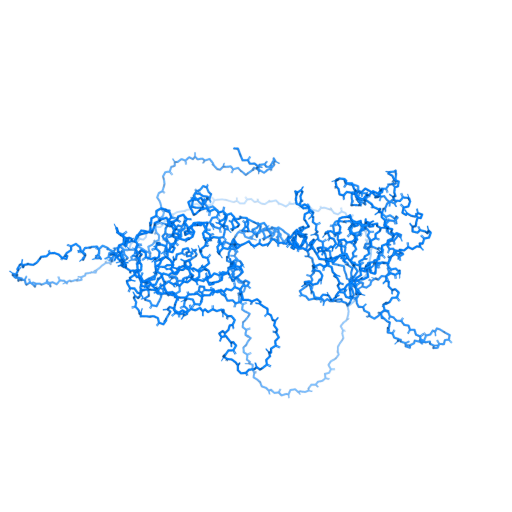 A N 1
ATOM 1728 C CA . CYS A 1 223 ? -17.764 12.965 16.498 1.00 93.88 223 CYS A CA 1
ATOM 1729 C C . CYS A 1 223 ? -17.212 13.555 15.188 1.00 93.88 223 CYS A C 1
ATOM 1731 O O . CYS A 1 223 ? -17.905 13.536 14.166 1.00 93.88 223 CYS A O 1
ATOM 1733 N N . GLY A 1 224 ? -16.008 14.137 15.210 1.00 92.38 224 GLY A N 1
ATOM 1734 C CA . GLY A 1 224 ? -15.372 14.811 14.084 1.00 92.38 224 GLY A CA 1
ATOM 1735 C C . GLY A 1 224 ? -16.242 15.907 13.474 1.00 92.38 224 GLY A C 1
ATOM 1736 O O . GLY A 1 224 ? -16.411 16.983 14.034 1.00 92.38 224 GLY A O 1
ATOM 1737 N N . ASP A 1 225 ? -16.831 15.608 12.316 1.00 90.69 225 ASP A N 1
ATOM 1738 C CA . ASP A 1 225 ? -17.722 16.512 11.585 1.00 90.69 225 ASP A CA 1
ATOM 1739 C C . ASP A 1 225 ? -19.163 16.568 12.140 1.00 90.69 225 ASP A C 1
ATOM 1741 O O . ASP A 1 225 ? -19.996 17.289 11.590 1.00 90.69 225 ASP A O 1
ATOM 1745 N N . ALA A 1 226 ? -19.480 15.839 13.218 1.00 94.62 226 ALA A N 1
ATOM 1746 C CA . ALA A 1 226 ? -20.811 15.755 13.840 1.00 94.62 226 ALA A CA 1
ATOM 1747 C C . ALA A 1 226 ? -21.942 15.336 12.873 1.00 94.62 226 ALA A C 1
ATOM 1749 O O . ALA A 1 226 ? -23.098 15.751 13.015 1.00 94.62 226 ALA A O 1
ATOM 1750 N N . ASP A 1 227 ? -21.622 14.480 11.896 1.00 93.38 227 ASP A N 1
ATOM 1751 C CA . ASP A 1 227 ? -22.569 13.931 10.912 1.00 93.38 227 ASP A CA 1
ATOM 1752 C C . ASP A 1 227 ? -23.795 13.276 11.576 1.00 93.38 227 ASP A C 1
ATOM 1754 O O . ASP A 1 227 ? -24.915 13.394 11.071 1.00 93.38 227 ASP A O 1
ATOM 1758 N N . LEU A 1 228 ? -23.613 12.614 12.729 1.00 94.81 228 LEU A N 1
ATOM 1759 C CA . LEU A 1 228 ? -24.704 11.987 13.480 1.00 94.81 228 LEU A CA 1
ATOM 1760 C C . LEU A 1 228 ? -25.701 13.030 14.005 1.00 94.81 228 LEU A C 1
ATOM 1762 O O . LEU A 1 228 ? -26.911 12.870 13.829 1.00 94.81 228 LEU A O 1
ATOM 1766 N N . ALA A 1 229 ? -25.200 14.120 14.594 1.00 95.19 229 ALA A N 1
ATOM 1767 C CA . ALA A 1 229 ? -26.020 15.227 15.075 1.00 95.19 229 ALA A CA 1
ATOM 1768 C C . ALA A 1 229 ? -26.730 15.934 13.916 1.00 95.19 229 ALA A C 1
ATOM 1770 O O . ALA A 1 229 ? -27.952 16.088 13.938 1.00 95.19 229 ALA A O 1
ATOM 1771 N N . LYS A 1 230 ? -25.988 16.271 12.856 1.00 94.62 230 LYS A N 1
ATOM 1772 C CA . LYS A 1 230 ? -26.504 16.949 11.657 1.00 94.62 230 LYS A CA 1
ATOM 1773 C C . LYS A 1 230 ? -27.606 16.122 10.965 1.00 94.62 230 LYS A C 1
ATOM 1775 O O . LYS A 1 230 ? -28.594 16.688 10.496 1.00 94.62 230 LYS A O 1
ATOM 1780 N N . ALA A 1 231 ? -27.515 14.788 10.983 1.00 94.00 231 ALA A N 1
ATOM 1781 C CA . ALA A 1 231 ? -28.526 13.891 10.416 1.00 94.00 231 ALA A CA 1
ATOM 1782 C C . ALA A 1 231 ? -29.739 13.589 11.328 1.00 94.00 231 ALA A C 1
ATOM 1784 O O . ALA A 1 231 ? -30.825 13.313 10.808 1.00 94.00 231 ALA A O 1
ATOM 1785 N N . LEU A 1 232 ? -29.584 13.602 12.660 1.00 93.44 232 LEU A N 1
ATOM 1786 C CA . LEU A 1 232 ? -30.651 13.241 13.612 1.00 93.44 232 LEU A CA 1
ATOM 1787 C C . LEU A 1 232 ? -31.366 14.441 14.256 1.00 93.44 232 LEU A C 1
ATOM 1789 O O . LEU A 1 232 ? -32.526 14.303 14.646 1.00 93.44 232 LEU A O 1
ATOM 1793 N N . HIS A 1 233 ? -30.743 15.622 14.311 1.00 87.56 233 HIS A N 1
ATOM 1794 C CA . HIS A 1 233 ? -31.350 16.847 14.854 1.00 87.56 233 HIS A CA 1
ATOM 1795 C C . HIS A 1 233 ? -32.689 17.179 14.171 1.00 87.56 233 HIS A C 1
ATOM 1797 O O . HIS A 1 233 ? -33.695 17.421 14.836 1.00 87.56 233 HIS A O 1
ATOM 1803 N N . SER A 1 234 ? -32.741 17.061 12.838 1.00 85.75 234 SER A N 1
ATOM 1804 C CA . SER A 1 234 ? -33.957 17.257 12.026 1.00 85.75 234 SER A CA 1
ATOM 1805 C C . SER A 1 234 ? -35.112 16.293 12.349 1.00 85.75 234 SER A C 1
ATOM 1807 O O . SER A 1 234 ? -36.239 16.521 11.911 1.00 85.75 234 SER A O 1
ATOM 1809 N N . LYS A 1 235 ? -34.853 15.229 13.122 1.00 86.00 235 LYS A N 1
ATOM 1810 C CA . LYS A 1 235 ? -35.826 14.207 13.538 1.00 86.00 235 LYS A CA 1
ATOM 1811 C C . LYS A 1 235 ? -36.210 14.307 15.023 1.00 86.00 235 LYS A C 1
ATOM 1813 O O . LYS A 1 235 ? -36.949 13.457 15.510 1.00 86.00 235 LYS A O 1
ATOM 1818 N N . GLY A 1 236 ? -35.734 15.330 15.741 1.00 85.62 236 GLY A N 1
ATOM 1819 C CA . GLY A 1 236 ? -36.077 15.562 17.149 1.00 85.62 236 GLY A CA 1
ATOM 1820 C C . GLY A 1 236 ? -35.294 14.712 18.156 1.00 85.62 236 GLY A C 1
ATOM 1821 O O . GLY A 1 236 ? -35.827 14.388 19.219 1.00 85.62 236 GLY A O 1
ATOM 1822 N N . PHE A 1 237 ? -34.050 14.343 17.835 1.00 91.31 237 PHE A N 1
ATOM 1823 C CA . PHE A 1 237 ? -33.106 13.734 18.781 1.00 91.31 237 PHE A CA 1
ATOM 1824 C C . PHE A 1 237 ? -32.163 14.780 19.377 1.00 91.31 237 PHE A C 1
ATOM 1826 O O . PHE A 1 237 ? -31.761 15.725 18.695 1.00 91.31 237 PHE A O 1
ATOM 1833 N N . ASN A 1 238 ? -31.765 14.566 20.631 1.00 93.19 238 ASN A N 1
ATOM 1834 C CA . ASN A 1 238 ? -30.789 15.402 21.320 1.00 93.19 238 ASN A CA 1
ATOM 1835 C C . ASN A 1 238 ? -29.411 14.742 21.191 1.00 93.19 238 ASN A C 1
ATOM 1837 O O . ASN A 1 238 ? -29.087 13.855 21.978 1.00 93.19 238 ASN A O 1
ATOM 1841 N N . VAL A 1 239 ? -28.626 15.135 20.185 1.00 96.44 239 VAL A N 1
ATOM 1842 C CA . VAL A 1 239 ? -27.255 14.631 20.003 1.00 96.44 239 VAL A CA 1
ATOM 1843 C C . VAL A 1 239 ? -26.260 15.639 20.573 1.00 96.44 239 VAL A C 1
ATOM 1845 O O . VAL A 1 239 ? -26.242 16.796 20.160 1.00 96.44 239 VAL A O 1
ATOM 1848 N N . LEU A 1 240 ? -25.456 15.187 21.531 1.00 97.19 240 LEU A N 1
ATOM 1849 C CA . LEU A 1 240 ? -24.383 15.921 22.189 1.00 97.19 240 LEU A CA 1
ATOM 1850 C C . LEU A 1 240 ? -23.054 15.421 21.610 1.00 97.19 240 LEU A C 1
ATOM 1852 O O . LEU A 1 240 ? -22.594 14.334 21.962 1.00 97.19 240 LEU A O 1
ATOM 1856 N N . SER A 1 241 ? -22.484 16.172 20.673 1.00 97.88 241 SER A N 1
ATOM 1857 C CA . SER A 1 241 ? -21.273 15.790 19.935 1.00 97.88 241 SER A CA 1
ATOM 1858 C C . SER A 1 241 ? -20.020 16.380 20.586 1.00 97.88 241 SER A C 1
ATOM 1860 O O . SER A 1 241 ? -19.964 17.585 20.830 1.00 97.88 241 SER A O 1
ATOM 1862 N N . PHE A 1 242 ? -19.016 15.542 20.850 1.00 97.62 242 PHE A N 1
ATOM 1863 C CA . PHE A 1 242 ? -17.769 15.922 21.518 1.00 97.62 242 PHE A CA 1
ATOM 1864 C C . PHE A 1 242 ? -16.547 15.540 20.687 1.00 97.62 242 PHE A C 1
ATOM 1866 O O . PHE A 1 242 ? -16.438 14.397 20.237 1.00 97.62 242 PHE A O 1
ATOM 1873 N N . ASP A 1 243 ? -15.603 16.468 20.547 1.00 95.81 243 ASP A N 1
ATOM 1874 C CA . ASP A 1 243 ? -14.290 16.219 19.947 1.00 95.81 243 ASP A CA 1
ATOM 1875 C C . ASP A 1 243 ? -13.232 17.176 20.528 1.00 95.81 243 ASP A C 1
ATOM 1877 O O . ASP A 1 243 ? -13.538 18.045 21.343 1.00 95.81 243 ASP A O 1
ATOM 1881 N N . LEU A 1 244 ? -11.975 17.037 20.113 1.00 93.69 244 LEU A N 1
ATOM 1882 C CA . LEU A 1 244 ? -10.841 17.819 20.613 1.00 93.69 244 LEU A CA 1
ATOM 1883 C C . LEU A 1 244 ? -10.802 19.273 20.105 1.00 93.69 244 LEU A C 1
ATOM 1885 O O . LEU A 1 244 ? -9.936 20.032 20.540 1.00 93.69 244 LEU A O 1
ATOM 1889 N N . VAL A 1 245 ? -11.695 19.659 19.184 1.00 91.38 245 VAL A N 1
ATOM 1890 C CA . VAL A 1 245 ? -11.805 21.012 18.610 1.00 91.38 245 VAL A CA 1
ATOM 1891 C C . VAL A 1 245 ? -13.278 21.343 18.329 1.00 91.38 245 VAL A C 1
ATOM 1893 O O . VAL A 1 245 ? -13.995 20.532 17.749 1.00 91.38 245 VAL A O 1
ATOM 1896 N N . SER A 1 246 ? -13.718 22.545 18.713 1.00 89.94 246 SER A N 1
ATOM 1897 C CA . SER A 1 246 ? -15.059 23.084 18.418 1.00 89.94 246 SER A CA 1
ATOM 1898 C C . SER A 1 246 ? -15.282 23.344 16.916 1.00 89.94 246 SER A C 1
ATOM 1900 O O . SER A 1 246 ? -14.382 23.826 16.227 1.00 89.94 246 SER A O 1
ATOM 1902 N N . ASP A 1 247 ? -16.505 23.111 16.418 1.00 84.69 247 ASP A N 1
ATOM 1903 C CA . ASP A 1 247 ? -17.002 23.654 15.133 1.00 84.69 247 ASP A CA 1
ATOM 1904 C C . ASP A 1 247 ? -17.980 24.836 15.328 1.00 84.69 247 ASP A C 1
ATOM 1906 O O . ASP A 1 247 ? -18.643 25.269 14.382 1.00 84.69 247 ASP A O 1
ATOM 1910 N N . ASP A 1 248 ? -18.080 25.326 16.569 1.00 83.44 248 ASP A N 1
ATOM 1911 C CA . ASP A 1 248 ? -18.932 26.411 17.074 1.00 83.44 248 ASP A CA 1
ATOM 1912 C C . ASP A 1 248 ? -20.439 26.260 16.765 1.00 83.44 248 ASP A C 1
ATOM 1914 O O . ASP A 1 248 ? -21.203 27.219 16.903 1.00 83.44 248 ASP A O 1
ATOM 1918 N N . THR A 1 249 ? -20.900 25.066 16.355 1.00 89.38 249 THR A N 1
ATOM 1919 C CA . THR A 1 249 ? -22.301 24.840 15.944 1.00 89.38 249 THR A CA 1
ATOM 1920 C C . THR A 1 249 ? -22.913 23.517 16.418 1.00 89.38 249 THR A C 1
ATOM 1922 O O . THR A 1 249 ? -24.068 23.510 16.843 1.00 89.38 249 THR A O 1
ATOM 1925 N N . PHE A 1 250 ? -22.170 22.411 16.368 1.00 91.88 250 PHE A N 1
ATOM 1926 C CA . PHE A 1 250 ? -22.607 21.065 16.760 1.00 91.88 250 PHE A CA 1
ATOM 1927 C C . PHE A 1 250 ? -21.582 20.311 17.624 1.00 91.88 250 PHE A C 1
ATOM 1929 O O . PHE A 1 250 ? -21.976 19.369 18.313 1.00 91.88 250 PHE A O 1
ATOM 1936 N N . VAL A 1 251 ? -20.298 20.685 17.587 1.00 95.44 251 VAL A N 1
ATOM 1937 C CA . VAL A 1 251 ? -19.212 20.040 18.345 1.00 95.44 251 VAL A CA 1
ATOM 1938 C C . VAL A 1 251 ? -18.846 20.862 19.580 1.00 95.44 251 VAL A C 1
ATOM 1940 O O . VAL A 1 251 ? -18.570 22.054 19.473 1.00 95.44 251 VAL A O 1
ATOM 1943 N N . VAL A 1 252 ? -18.789 20.211 20.742 1.00 95.81 252 VAL A N 1
ATOM 1944 C CA . VAL A 1 252 ? -18.265 20.771 21.996 1.00 95.81 252 VAL A CA 1
ATOM 1945 C C . VAL A 1 252 ? -16.824 20.291 22.206 1.00 95.81 252 VAL A C 1
ATOM 1947 O O . VAL A 1 252 ? -16.564 19.089 22.147 1.00 95.81 252 VAL A O 1
ATOM 1950 N N . GLU A 1 253 ? -15.896 21.214 22.488 1.00 95.50 253 GLU A N 1
ATOM 1951 C CA . GLU A 1 253 ? -14.492 20.888 22.798 1.00 95.50 253 GLU A CA 1
ATOM 1952 C C . GLU A 1 253 ? -14.392 20.099 24.120 1.00 95.50 253 GLU A C 1
ATOM 1954 O O . GLU A 1 253 ? -14.640 20.643 25.199 1.00 95.50 253 GLU A O 1
ATOM 1959 N N . ALA A 1 254 ? -14.030 18.813 24.047 1.00 95.81 254 ALA A N 1
ATOM 1960 C CA . ALA A 1 254 ? -13.767 17.957 25.204 1.00 95.81 254 ALA A CA 1
ATOM 1961 C C . ALA A 1 254 ? -12.865 16.758 24.853 1.00 95.81 254 ALA A C 1
ATOM 1963 O O . ALA A 1 254 ? -13.075 16.065 23.857 1.00 95.81 254 ALA A O 1
ATOM 1964 N N . ASP A 1 255 ? -11.908 16.435 25.730 1.00 96.06 255 ASP A N 1
ATOM 1965 C CA . ASP A 1 255 ? -11.183 15.162 25.654 1.00 96.06 255 ASP A CA 1
ATOM 1966 C C . ASP A 1 255 ? -12.045 14.030 26.235 1.00 96.06 255 ASP A C 1
ATOM 1968 O O . ASP A 1 255 ? -12.146 13.853 27.454 1.00 96.06 255 ASP A O 1
ATOM 1972 N N . ILE A 1 256 ? -12.620 13.235 25.328 1.00 96.19 256 ILE A N 1
ATOM 1973 C CA . ILE A 1 256 ? -13.475 12.076 25.618 1.00 96.19 256 ILE A CA 1
ATOM 1974 C C . ILE A 1 256 ? -12.789 10.995 26.474 1.00 96.19 256 ILE A C 1
ATOM 1976 O O . ILE A 1 256 ? -13.478 10.176 27.071 1.00 96.19 256 ILE A O 1
ATOM 1980 N N . CYS A 1 257 ? -11.453 10.970 26.550 1.00 96.31 257 CYS A N 1
ATOM 1981 C CA . CYS A 1 257 ? -10.669 10.053 27.387 1.00 96.31 257 CYS A CA 1
ATOM 1982 C C . CYS A 1 257 ? -10.162 10.700 28.694 1.00 96.31 257 CYS A C 1
ATOM 1984 O O . CYS A 1 257 ? -9.351 10.090 29.401 1.00 96.31 257 CYS A O 1
ATOM 1986 N N . SER A 1 258 ? -10.600 11.924 29.002 1.00 93.81 258 SER A N 1
ATOM 1987 C CA . SER A 1 258 ? -10.233 12.673 30.207 1.00 93.81 258 SER A CA 1
ATOM 1988 C C . SER A 1 258 ? -11.467 13.006 31.045 1.00 93.81 258 SER A C 1
ATOM 1990 O O . SER A 1 258 ? -11.641 12.420 32.112 1.00 93.81 258 SER A O 1
ATOM 1992 N N . HIS A 1 259 ? -12.332 13.906 30.561 1.00 92.50 259 HIS A N 1
ATOM 1993 C CA . HIS A 1 259 ? -13.594 14.255 31.213 1.00 92.50 259 HIS A CA 1
ATOM 1994 C C . HIS A 1 259 ? -14.531 15.008 30.258 1.00 92.50 259 HIS A C 1
ATOM 1996 O O . HIS A 1 259 ? -14.154 16.026 29.678 1.00 92.50 259 HIS A O 1
ATOM 2002 N N . LEU A 1 260 ? -15.769 14.536 30.138 1.00 95.31 260 LEU A N 1
ATOM 2003 C CA . LEU A 1 260 ? -16.850 15.190 29.406 1.00 95.31 260 LEU A CA 1
ATOM 2004 C C . LEU A 1 260 ? -17.598 16.184 30.312 1.00 95.31 260 LEU A C 1
ATOM 2006 O O . LEU A 1 260 ? -17.895 15.833 31.459 1.00 95.31 260 LEU A O 1
ATOM 2010 N N . PRO A 1 261 ? -17.997 17.372 29.810 1.00 95.06 261 PRO A N 1
ATOM 2011 C CA . PRO A 1 261 ? -18.721 18.400 30.569 1.00 95.06 261 PRO A CA 1
ATOM 2012 C C . PRO A 1 261 ? -20.213 18.048 30.758 1.00 95.06 261 PRO A C 1
ATOM 2014 O O . PRO A 1 261 ? -21.106 18.841 30.472 1.00 95.06 261 PRO A O 1
ATOM 2017 N N . LEU A 1 262 ? -20.481 16.829 31.228 1.00 95.19 262 LEU A N 1
ATOM 2018 C CA . LEU A 1 262 ? -21.799 16.266 31.504 1.00 95.19 262 LEU A CA 1
ATOM 2019 C C . LEU A 1 262 ? -21.834 15.714 32.939 1.00 95.19 262 LEU A C 1
ATOM 2021 O O . LEU A 1 262 ? -20.821 15.186 33.414 1.00 95.19 262 LEU A O 1
ATOM 2025 N N . PRO A 1 263 ? -22.980 15.791 33.639 1.00 92.00 263 PRO A N 1
ATOM 2026 C CA . PRO A 1 263 ? -23.139 15.190 34.955 1.00 92.00 263 PRO A CA 1
ATOM 2027 C C . PRO A 1 263 ? -23.078 13.654 34.880 1.00 92.00 263 PRO A C 1
ATOM 2029 O O . PRO A 1 263 ? -23.296 13.041 33.833 1.00 92.00 263 PRO A O 1
ATOM 2032 N N . GLY A 1 264 ? -22.725 13.045 36.010 1.00 89.62 264 GLY A N 1
ATOM 2033 C CA . GLY A 1 264 ? -22.511 11.608 36.147 1.00 89.62 264 GLY A CA 1
ATOM 2034 C C . GLY A 1 264 ? -21.362 11.321 37.112 1.00 89.62 264 GLY A C 1
ATOM 2035 O O . GLY A 1 264 ? -20.320 11.975 37.015 1.00 89.62 264 GLY A O 1
ATOM 2036 N N . SER A 1 265 ? -21.518 10.359 38.023 1.00 86.38 265 SER A N 1
ATOM 2037 C CA . SER A 1 265 ? -20.477 9.965 38.988 1.00 86.38 265 SER A CA 1
ATOM 2038 C C . SER A 1 265 ? -20.042 8.504 38.842 1.00 86.38 265 SER A C 1
ATOM 2040 O O . SER A 1 265 ? -20.836 7.620 38.516 1.00 86.38 265 SER A O 1
ATOM 2042 N N . GLU A 1 266 ? -18.759 8.247 39.100 1.00 82.62 266 GLU A N 1
ATOM 2043 C CA . GLU A 1 266 ? -18.228 6.893 39.286 1.00 82.62 266 GLU A CA 1
ATOM 2044 C C . GLU A 1 266 ? -18.460 6.388 40.728 1.00 82.62 266 GLU A C 1
ATOM 2046 O O . GLU A 1 266 ? -18.683 7.197 41.634 1.00 82.62 266 GLU A O 1
ATOM 2051 N N . PRO A 1 267 ? -18.419 5.063 40.982 1.00 78.81 267 PRO A N 1
ATOM 2052 C CA . PRO A 1 267 ? -18.623 4.522 42.323 1.00 78.81 267 PRO A CA 1
ATOM 2053 C C . PRO A 1 267 ? -17.538 4.993 43.304 1.00 78.81 267 PRO A C 1
ATOM 2055 O O . PRO A 1 267 ? -16.350 4.825 43.054 1.00 78.81 267 PRO A O 1
ATOM 2058 N N . LEU A 1 268 ? -17.943 5.495 44.475 1.00 75.19 268 LEU A N 1
ATOM 2059 C CA . LEU A 1 268 ? -17.032 5.877 45.570 1.00 75.19 268 LEU A CA 1
ATOM 2060 C C . LEU A 1 268 ? -16.642 4.702 46.493 1.00 75.19 268 LEU A C 1
ATOM 2062 O O . LEU A 1 268 ? -16.027 4.909 47.536 1.00 75.19 268 LEU A O 1
ATOM 2066 N N . SER A 1 269 ? -17.033 3.464 46.169 1.00 76.12 269 SER A N 1
ATOM 2067 C CA . SER A 1 269 ? -16.772 2.294 47.019 1.00 76.12 269 SER A CA 1
ATOM 2068 C C . SER A 1 269 ? -16.621 0.996 46.223 1.00 76.12 269 SER A C 1
ATOM 2070 O O . SER A 1 269 ? -16.989 0.913 45.052 1.00 76.12 269 SER A O 1
ATOM 2072 N N . THR A 1 270 ? -16.145 -0.051 46.896 1.00 75.44 270 THR A N 1
ATOM 2073 C CA . THR A 1 270 ? -16.019 -1.416 46.359 1.00 75.44 270 THR A CA 1
ATOM 2074 C C . THR A 1 270 ? -17.357 -2.144 46.166 1.00 75.44 270 THR A C 1
ATOM 2076 O O . THR A 1 270 ? -17.374 -3.268 45.667 1.00 75.44 270 THR A O 1
ATOM 2079 N N . LYS A 1 271 ? -18.493 -1.539 46.540 1.00 83.94 271 LYS A N 1
ATOM 2080 C CA . LYS A 1 271 ? -19.823 -2.078 46.222 1.00 83.94 271 LYS A CA 1
ATOM 2081 C C . LYS A 1 271 ? -20.185 -1.776 44.769 1.00 83.94 271 LYS A C 1
ATOM 2083 O O . LYS A 1 271 ? -19.879 -0.701 44.259 1.00 83.94 271 LYS A O 1
ATOM 2088 N N . LEU A 1 272 ? -20.900 -2.705 44.134 1.00 86.50 272 LEU A N 1
ATOM 2089 C CA . LEU A 1 272 ? -21.521 -2.477 42.830 1.00 86.50 272 LEU A CA 1
ATOM 2090 C C . LEU A 1 272 ? -22.473 -1.273 42.907 1.00 86.50 272 LEU A C 1
ATOM 2092 O O . LEU A 1 272 ? -23.358 -1.237 43.761 1.00 86.50 272 LEU A O 1
ATOM 2096 N N . SER A 1 273 ? -22.298 -0.318 41.999 1.00 87.69 273 SER A N 1
ATOM 2097 C CA . SER A 1 273 ? -23.168 0.841 41.817 1.00 87.69 273 SER A CA 1
ATOM 2098 C C . SER A 1 273 ? -23.402 1.084 40.328 1.00 87.69 273 SER A C 1
ATOM 2100 O O . SER A 1 273 ? -22.578 0.716 39.490 1.00 87.69 273 SER A O 1
ATOM 2102 N N . GLU A 1 274 ? -24.525 1.711 39.991 1.00 86.75 274 GLU A N 1
ATOM 2103 C CA . GLU A 1 274 ? -24.816 2.208 38.641 1.00 86.75 274 GLU A CA 1
ATOM 2104 C C . GLU A 1 274 ? -24.343 3.664 38.454 1.00 86.75 274 GLU A C 1
ATOM 2106 O O . GLU A 1 274 ? -24.464 4.212 37.361 1.00 86.75 274 GLU A O 1
ATOM 2111 N N . GLY A 1 275 ? -23.745 4.266 39.492 1.00 86.38 275 GLY A N 1
ATOM 2112 C CA . GLY A 1 275 ? -23.375 5.683 39.548 1.00 86.38 275 GLY A CA 1
ATOM 2113 C C . GLY A 1 275 ? -24.588 6.576 39.823 1.00 86.38 275 GLY A C 1
ATOM 2114 O O . GLY A 1 275 ? -25.722 6.101 39.863 1.00 86.38 275 GLY A O 1
ATOM 2115 N N . GLU A 1 276 ? -24.376 7.885 39.933 1.00 85.62 276 GLU A N 1
ATOM 2116 C CA . GLU A 1 276 ? -25.452 8.877 40.108 1.00 85.62 276 GLU A CA 1
ATOM 2117 C C . GLU A 1 276 ? -25.441 9.918 38.973 1.00 85.62 276 GLU A C 1
ATOM 2119 O O . GLU A 1 276 ? -24.539 9.907 38.135 1.00 85.62 276 GLU A O 1
ATOM 2124 N N . ALA A 1 277 ? -26.453 10.795 38.931 1.00 83.62 277 ALA A N 1
ATOM 2125 C CA . ALA A 1 277 ? -26.538 12.001 38.086 1.00 83.62 277 ALA A CA 1
ATOM 2126 C C . ALA A 1 277 ? -26.328 11.834 36.558 1.00 83.62 277 ALA A C 1
ATOM 2128 O O . ALA A 1 277 ? -25.952 12.789 35.882 1.00 83.62 277 ALA A O 1
ATOM 2129 N N . GLN A 1 278 ? -26.576 10.648 36.001 1.00 91.44 278 GLN A N 1
ATOM 2130 C CA . GLN A 1 278 ? -26.495 10.395 34.553 1.00 91.44 278 GLN A CA 1
ATOM 2131 C C . GLN A 1 278 ? -27.628 11.072 33.773 1.00 91.44 278 GLN A C 1
ATOM 2133 O O . GLN A 1 278 ? -28.693 11.321 34.336 1.00 91.44 278 GLN A O 1
ATOM 2138 N N . ILE A 1 279 ? -27.399 11.324 32.477 1.00 94.12 279 ILE A N 1
ATOM 2139 C CA . ILE A 1 279 ? -28.377 11.976 31.580 1.00 94.12 279 ILE A CA 1
ATOM 2140 C C . ILE A 1 279 ? -28.420 11.418 30.143 1.00 94.12 279 ILE A C 1
ATOM 2142 O O . ILE A 1 279 ? -29.237 11.876 29.345 1.00 94.12 279 ILE A O 1
ATOM 2146 N N . VAL A 1 280 ? -27.544 10.476 29.773 1.00 96.88 280 VAL A N 1
ATOM 2147 C CA . VAL A 1 280 ? -27.421 9.976 28.390 1.00 96.88 280 VAL A CA 1
ATOM 2148 C C . VAL A 1 280 ? -28.081 8.605 28.244 1.00 96.88 280 VAL A C 1
ATOM 2150 O O . VAL A 1 280 ? -27.872 7.718 29.067 1.00 96.88 280 VAL A O 1
ATOM 2153 N N . ASP A 1 281 ? -28.836 8.391 27.169 1.00 97.38 281 ASP A N 1
ATOM 2154 C CA . ASP A 1 281 ? -29.484 7.104 26.876 1.00 97.38 281 ASP A CA 1
ATOM 2155 C C . ASP A 1 281 ? -28.601 6.194 26.011 1.00 97.38 281 ASP A C 1
ATOM 2157 O O . ASP A 1 281 ? -28.581 4.972 26.194 1.00 97.38 281 ASP A O 1
ATOM 2161 N N . VAL A 1 282 ? -27.878 6.795 25.057 1.00 98.12 282 VAL A N 1
ATOM 2162 C CA . VAL A 1 282 ? -26.979 6.105 24.125 1.00 98.12 282 VAL A CA 1
ATOM 2163 C C . VAL A 1 282 ? -25.657 6.864 23.987 1.00 98.12 282 VAL A C 1
ATOM 2165 O O . VAL A 1 282 ? -25.653 8.026 23.600 1.00 98.12 282 VAL A O 1
ATOM 2168 N N . ALA A 1 283 ? -24.530 6.204 24.234 1.00 98.44 283 ALA A N 1
ATOM 2169 C CA . ALA A 1 283 ? -23.199 6.704 23.898 1.00 98.44 283 ALA A CA 1
ATOM 2170 C C . ALA A 1 283 ? -22.708 6.016 22.618 1.00 98.44 283 ALA A C 1
ATOM 2172 O O . ALA A 1 283 ? -22.872 4.803 22.461 1.00 98.44 283 ALA A O 1
ATOM 2173 N N . VAL A 1 284 ? -22.112 6.778 21.704 1.00 98.50 284 VAL A N 1
ATOM 2174 C CA . VAL A 1 284 ? -21.612 6.303 20.411 1.00 98.50 284 VAL A CA 1
ATOM 2175 C C . VAL A 1 284 ? -20.121 6.602 20.308 1.00 98.50 284 VAL A C 1
ATOM 2177 O O . VAL A 1 284 ? -19.712 7.752 20.404 1.00 98.50 284 VAL A O 1
ATOM 2180 N N . CYS A 1 285 ? -19.320 5.563 20.075 1.00 98.06 285 CYS A N 1
ATOM 2181 C CA . CYS A 1 285 ? -17.917 5.673 19.684 1.00 98.06 285 CYS A CA 1
ATOM 2182 C C . CYS A 1 285 ? -17.787 5.108 18.262 1.00 98.06 285 CYS A C 1
ATOM 2184 O O . CYS A 1 285 ? -17.830 3.888 18.068 1.00 98.06 285 CYS A O 1
ATOM 2186 N N . ALA A 1 286 ? -17.698 5.973 17.251 1.00 95.62 286 ALA A N 1
ATOM 2187 C CA . ALA A 1 286 ? -17.656 5.576 15.845 1.00 95.62 286 ALA A CA 1
ATOM 2188 C C . ALA A 1 286 ? -16.299 5.932 15.222 1.00 95.62 286 ALA A C 1
ATOM 2190 O O . ALA A 1 286 ? -16.089 7.053 14.778 1.00 95.62 286 ALA A O 1
ATOM 2191 N N . LEU A 1 287 ? -15.392 4.948 15.162 1.00 93.69 287 LEU A N 1
ATOM 2192 C CA . LEU A 1 287 ? -14.001 5.085 14.695 1.00 93.69 287 LEU A CA 1
ATOM 2193 C C . LEU A 1 287 ? -13.132 6.017 15.564 1.00 93.69 287 LEU A C 1
ATOM 2195 O O . LEU A 1 287 ? -12.080 6.483 15.127 1.00 93.69 287 LEU A O 1
ATOM 2199 N N . SER A 1 288 ? -13.572 6.273 16.797 1.00 95.38 288 SER A N 1
ATOM 2200 C CA . SER A 1 288 ? -13.015 7.269 17.712 1.00 95.38 288 SER A CA 1
ATOM 2201 C C . SER A 1 288 ? -12.193 6.696 18.870 1.00 95.38 288 SER A C 1
ATOM 2203 O O . SER A 1 288 ? -11.581 7.461 19.616 1.00 95.38 288 SER A O 1
ATOM 2205 N N . LEU A 1 289 ? -12.090 5.367 19.023 1.00 96.19 289 LEU A N 1
ATOM 2206 C CA . LEU A 1 289 ? -11.259 4.739 20.064 1.00 96.19 289 LEU A CA 1
ATOM 2207 C C . LEU A 1 289 ? -9.783 4.718 19.635 1.00 96.19 289 LEU A C 1
ATOM 2209 O O . LEU A 1 289 ? -9.164 3.656 19.520 1.00 96.19 289 LEU A O 1
ATOM 2213 N N . MET A 1 290 ? -9.238 5.890 19.300 1.00 92.12 290 MET A N 1
ATOM 2214 C CA . MET A 1 290 ? -7.933 6.027 18.653 1.00 92.12 290 MET A CA 1
ATOM 2215 C C . MET A 1 290 ? -6.767 5.967 19.638 1.00 92.12 290 MET A C 1
ATOM 2217 O O . MET A 1 290 ? -5.845 5.179 19.441 1.00 92.12 290 MET A O 1
ATOM 2221 N N . SER A 1 291 ? -6.798 6.790 20.684 1.00 94.06 291 SER A N 1
ATOM 2222 C CA . SER A 1 291 ? -5.647 7.015 21.559 1.00 94.06 291 SER A CA 1
ATOM 2223 C C . SER A 1 291 ? -5.280 5.800 22.417 1.00 94.06 291 SER A C 1
ATOM 2225 O O . SER A 1 291 ? -6.109 4.947 22.735 1.00 94.06 291 SER A O 1
ATOM 2227 N N . THR A 1 292 ? -4.035 5.746 22.895 1.00 94.06 292 THR A N 1
ATOM 2228 C CA . THR A 1 292 ? -3.545 4.658 23.764 1.00 94.06 292 THR A CA 1
ATOM 2229 C C . THR A 1 292 ? -4.284 4.560 25.105 1.00 94.06 292 THR A C 1
ATOM 2231 O O . THR A 1 292 ? -4.200 3.537 25.781 1.00 94.06 292 THR A O 1
ATOM 2234 N N . ASN A 1 293 ? -5.012 5.611 25.495 1.00 96.06 293 ASN A N 1
ATOM 2235 C CA . ASN A 1 293 ? -5.853 5.684 26.689 1.00 96.06 293 ASN A CA 1
ATOM 2236 C C . ASN A 1 293 ? -7.363 5.529 26.409 1.00 96.06 293 ASN A C 1
ATOM 2238 O O . ASN A 1 293 ? -8.163 5.836 27.295 1.00 96.06 293 ASN A O 1
ATOM 2242 N N . TRP A 1 294 ? -7.762 5.000 25.243 1.00 96.94 294 TRP A N 1
ATOM 2243 C CA . TRP A 1 294 ? -9.169 4.765 24.879 1.00 96.94 294 TRP A CA 1
ATOM 2244 C C . TRP A 1 294 ? -10.038 4.030 25.929 1.00 96.94 294 TRP A C 1
ATOM 2246 O O . TRP A 1 294 ? -11.232 4.337 25.980 1.00 96.94 294 TRP A O 1
ATOM 2256 N N . PRO A 1 295 ? -9.535 3.143 26.826 1.00 97.56 295 PRO A N 1
ATOM 2257 C CA . PRO A 1 295 ? -10.375 2.559 27.878 1.00 97.56 295 PRO A CA 1
ATOM 2258 C C . PRO A 1 295 ? -10.985 3.603 28.830 1.00 97.56 295 PRO A C 1
ATOM 2260 O O . PRO A 1 295 ? -12.039 3.357 29.415 1.00 97.56 295 PRO A O 1
ATOM 2263 N N . LYS A 1 296 ? -10.382 4.798 28.944 1.00 96.75 296 LYS A N 1
ATOM 2264 C CA . LYS A 1 296 ? -10.955 5.922 29.701 1.00 96.75 296 LYS A CA 1
ATOM 2265 C C . LYS A 1 296 ? -12.201 6.512 29.033 1.00 96.75 296 LYS A C 1
ATOM 2267 O O . LYS A 1 296 ? -13.137 6.850 29.747 1.00 96.75 296 LYS A O 1
ATOM 2272 N N . CYS A 1 297 ? -12.280 6.540 27.698 1.00 97.50 297 CYS A N 1
ATOM 2273 C CA . CYS A 1 297 ? -13.505 6.935 26.983 1.00 97.50 297 CYS A CA 1
ATOM 2274 C C . CYS A 1 297 ? -14.674 5.993 27.280 1.00 97.50 297 CYS A C 1
ATOM 2276 O O . CYS A 1 297 ? -15.810 6.438 27.423 1.00 97.50 297 CYS A O 1
ATOM 2278 N N . ILE A 1 298 ? -14.400 4.699 27.446 1.00 97.88 298 ILE A N 1
ATOM 2279 C CA . ILE A 1 298 ? -15.411 3.720 27.860 1.00 97.88 298 ILE A CA 1
ATOM 2280 C C . ILE A 1 298 ? -15.840 3.955 29.322 1.00 97.88 298 ILE A C 1
ATOM 2282 O O . ILE A 1 298 ? -17.003 3.740 29.658 1.00 97.88 298 ILE A O 1
ATOM 2286 N N . SER A 1 299 ? -14.941 4.455 30.179 1.00 95.62 299 SER A N 1
ATOM 2287 C CA . SER A 1 299 ? -15.282 4.912 31.537 1.00 95.62 299 SER A CA 1
ATOM 2288 C C . SER A 1 299 ? -16.179 6.146 31.531 1.00 95.62 299 SER A C 1
ATOM 2290 O O . SER A 1 299 ? -17.214 6.144 32.187 1.00 95.62 299 SER A O 1
ATOM 2292 N N . GLU A 1 300 ? -15.838 7.166 30.744 1.00 96.44 300 GLU A N 1
ATOM 2293 C CA . GLU A 1 300 ? -16.659 8.371 30.592 1.00 96.44 300 GLU A CA 1
ATOM 2294 C C . GLU A 1 300 ? -18.039 8.041 30.005 1.00 96.44 300 GLU A C 1
ATOM 2296 O O . GLU A 1 300 ? -19.055 8.494 30.531 1.00 96.44 300 GLU A O 1
ATOM 2301 N N . ALA A 1 301 ? -18.106 7.152 29.007 1.00 97.56 301 ALA A N 1
ATOM 2302 C CA . ALA A 1 301 ? -19.367 6.616 28.501 1.00 97.56 301 ALA A CA 1
ATOM 2303 C C . ALA A 1 301 ? -20.172 5.891 29.599 1.00 97.56 301 ALA A C 1
ATOM 2305 O O . ALA A 1 301 ? -21.384 6.078 29.692 1.00 97.56 301 ALA A O 1
ATOM 2306 N N . TRP A 1 302 ? -19.526 5.103 30.469 1.00 96.94 302 TRP A N 1
ATOM 2307 C CA . TRP A 1 302 ? -20.190 4.481 31.622 1.00 96.94 302 TRP A CA 1
ATOM 2308 C C . TRP A 1 302 ? -20.702 5.526 32.625 1.00 96.94 302 TRP A C 1
ATOM 2310 O O . TRP A 1 302 ? -21.813 5.387 33.138 1.00 96.94 302 TRP A O 1
ATOM 2320 N N . ARG A 1 303 ? -19.924 6.584 32.883 1.00 95.94 303 ARG A N 1
ATOM 2321 C CA . ARG A 1 303 ? -20.239 7.655 33.839 1.00 95.94 303 ARG A CA 1
ATOM 2322 C C . ARG A 1 303 ? -21.475 8.464 33.434 1.00 95.94 303 ARG A C 1
ATOM 2324 O O . ARG A 1 303 ? -22.282 8.775 34.304 1.00 95.94 303 ARG A O 1
ATOM 2331 N N . ILE A 1 304 ? -21.641 8.779 32.146 1.00 97.12 304 ILE A N 1
ATOM 2332 C CA . ILE A 1 304 ? -22.742 9.630 31.641 1.00 97.12 304 ILE A CA 1
ATOM 2333 C C . ILE A 1 304 ? -24.031 8.860 31.298 1.00 97.12 304 ILE A C 1
ATOM 2335 O O . ILE A 1 304 ? -25.111 9.458 31.282 1.00 97.12 304 ILE A O 1
ATOM 2339 N N . LEU A 1 305 ? -23.930 7.556 31.003 1.00 97.50 305 LEU A N 1
ATOM 2340 C CA . LEU A 1 305 ? -25.055 6.709 30.584 1.00 97.50 305 LEU A CA 1
ATOM 2341 C C . LEU A 1 305 ? -25.997 6.359 31.739 1.00 97.50 305 LEU A C 1
ATOM 2343 O O . LEU A 1 305 ? -25.539 5.836 32.751 1.00 97.50 305 LEU A O 1
ATOM 2347 N N . HIS A 1 306 ? -27.306 6.527 31.546 1.00 94.62 306 HIS A N 1
ATOM 2348 C CA . HIS A 1 306 ? -28.357 6.066 32.458 1.00 94.62 306 HIS A CA 1
ATOM 2349 C C . HIS A 1 306 ? -28.237 4.564 32.804 1.00 94.62 306 HIS A C 1
ATOM 2351 O O . HIS A 1 306 ? -27.712 3.781 31.998 1.00 94.62 306 HIS A O 1
ATOM 2357 N N . PRO A 1 307 ? -28.791 4.108 33.949 1.00 91.44 307 PRO A N 1
ATOM 2358 C CA . PRO A 1 307 ? -28.850 2.694 34.305 1.00 91.44 307 PRO A CA 1
ATOM 2359 C C . PRO A 1 307 ? -29.462 1.843 33.189 1.00 91.44 307 PRO A C 1
ATOM 2361 O O . PRO A 1 307 ? -30.621 1.992 32.801 1.00 91.44 307 PRO A O 1
ATOM 2364 N N . GLY A 1 308 ? -28.657 0.943 32.631 1.00 89.88 308 GLY A N 1
ATOM 2365 C CA . GLY A 1 308 ? -29.074 0.096 31.523 1.00 89.88 308 GLY A CA 1
ATOM 2366 C C . GLY A 1 308 ? -29.170 0.752 30.138 1.00 89.88 308 GLY A C 1
ATOM 2367 O O . GLY A 1 308 ? -29.655 0.080 29.219 1.00 89.88 308 GLY A O 1
ATOM 2368 N N . GLY A 1 309 ? -28.685 1.988 29.979 1.00 96.31 309 GLY A N 1
ATOM 2369 C CA . GLY A 1 309 ? -28.470 2.653 28.690 1.00 96.31 309 GLY A CA 1
ATOM 2370 C C . GLY A 1 309 ? -27.480 1.907 27.785 1.00 96.31 309 GLY A C 1
ATOM 2371 O O . GLY A 1 309 ? -26.904 0.881 28.169 1.00 96.31 309 GLY A O 1
ATOM 2372 N N . GLU A 1 310 ? -27.307 2.380 26.551 1.00 98.00 310 GLU A N 1
ATOM 2373 C CA . GLU A 1 310 ? -26.548 1.661 25.520 1.00 98.00 310 GLU A CA 1
ATOM 2374 C C . GLU A 1 310 ? -25.217 2.314 25.154 1.00 98.00 310 GLU A C 1
ATOM 2376 O O . GLU A 1 310 ? -25.136 3.512 24.923 1.00 98.00 310 GLU A O 1
ATOM 2381 N N . LEU A 1 311 ? -24.183 1.490 24.991 1.00 98.50 311 LEU A N 1
ATOM 2382 C CA . LEU A 1 311 ? -22.926 1.889 24.361 1.00 98.50 311 LEU A CA 1
ATOM 2383 C C . LEU A 1 311 ? -22.839 1.233 22.978 1.00 98.50 311 LEU A C 1
ATOM 2385 O O . LEU A 1 311 ? -22.915 0.006 22.860 1.00 98.50 311 LEU A O 1
ATOM 2389 N N . LYS A 1 312 ? -22.706 2.049 21.934 1.00 98.19 312 LYS A N 1
ATOM 2390 C CA . LYS A 1 312 ? -22.512 1.649 20.537 1.00 98.19 312 LYS A CA 1
ATOM 2391 C C . LYS A 1 312 ? -21.045 1.872 20.169 1.00 98.19 312 LYS A C 1
ATOM 2393 O O . LYS A 1 312 ? -20.566 2.996 20.262 1.00 98.19 312 LYS A O 1
ATOM 2398 N N . ILE A 1 313 ? -20.336 0.832 19.737 1.00 98.00 313 ILE A N 1
ATOM 2399 C CA . ILE A 1 313 ? -18.939 0.940 19.280 1.00 98.00 313 ILE A CA 1
ATOM 2400 C C . ILE A 1 313 ? -18.859 0.445 17.842 1.00 98.00 313 ILE A C 1
ATOM 2402 O O . ILE A 1 313 ? -19.220 -0.697 17.568 1.00 98.00 313 ILE A O 1
ATOM 2406 N N . ALA A 1 314 ? -18.409 1.290 16.916 1.00 94.75 314 ALA A N 1
ATOM 2407 C CA . ALA A 1 314 ? -18.011 0.873 15.574 1.00 94.75 314 ALA A CA 1
ATOM 2408 C C . ALA A 1 314 ? -16.512 1.092 15.406 1.00 94.75 314 ALA A C 1
ATOM 2410 O O . ALA A 1 314 ? -16.043 2.213 15.571 1.00 94.75 314 ALA A O 1
ATOM 2411 N N . GLU A 1 315 ? -15.779 0.046 15.043 1.00 93.44 315 GLU A N 1
ATOM 2412 C CA . GLU A 1 315 ? -14.329 0.109 14.848 1.00 93.44 315 GLU A CA 1
ATOM 2413 C C . GLU A 1 315 ? -13.888 -0.697 13.625 1.00 93.44 315 GLU A C 1
ATOM 2415 O O . GLU A 1 315 ? -14.598 -1.598 13.163 1.00 93.44 315 GLU A O 1
ATOM 2420 N N . VAL A 1 316 ? -12.718 -0.353 13.080 1.00 88.31 316 VAL A N 1
ATOM 2421 C CA . VAL A 1 316 ? -12.130 -1.055 11.927 1.00 88.31 316 VAL A CA 1
ATOM 2422 C C . VAL A 1 316 ? -11.810 -2.497 12.326 1.00 88.31 316 VAL A C 1
ATOM 2424 O O . VAL A 1 316 ? -11.111 -2.734 13.310 1.00 88.31 316 VAL A O 1
ATOM 2427 N N . ALA A 1 317 ? -12.310 -3.478 11.569 1.00 86.56 317 ALA A N 1
ATOM 2428 C CA . ALA A 1 317 ? -12.272 -4.884 11.986 1.00 86.56 317 ALA A CA 1
ATOM 2429 C C . ALA A 1 317 ? -10.843 -5.442 12.131 1.00 86.56 317 ALA A C 1
ATOM 2431 O O . ALA A 1 317 ? -10.603 -6.296 12.978 1.00 86.56 317 ALA A O 1
ATOM 2432 N N . SER A 1 318 ? -9.884 -4.921 11.361 1.00 85.06 318 SER A N 1
ATOM 2433 C CA . SER A 1 318 ? -8.470 -5.306 11.440 1.00 85.06 318 SER A CA 1
ATOM 2434 C C . SER A 1 318 ? -7.717 -4.718 12.641 1.00 85.06 318 SER A C 1
ATOM 2436 O O . SER A 1 318 ? -6.529 -4.984 12.779 1.00 85.06 318 SER A O 1
ATOM 2438 N N . ARG A 1 319 ? -8.360 -3.910 13.501 1.00 89.12 319 ARG A N 1
ATOM 2439 C CA . ARG A 1 319 ? -7.748 -3.430 14.755 1.00 89.12 319 ARG A CA 1
ATOM 2440 C C . ARG A 1 319 ? -7.810 -4.451 15.884 1.00 89.12 319 ARG A C 1
ATOM 2442 O O . ARG A 1 319 ? -7.019 -4.355 16.815 1.00 89.12 319 ARG A O 1
ATOM 2449 N N . PHE A 1 320 ? -8.771 -5.368 15.864 1.00 90.00 320 PHE A N 1
ATOM 2450 C CA . PHE A 1 320 ? -8.983 -6.296 16.972 1.00 90.00 320 PHE A CA 1
ATOM 2451 C C . PHE A 1 320 ? -7.907 -7.385 16.949 1.00 90.00 320 PHE A C 1
ATOM 2453 O O . PHE A 1 320 ? -7.853 -8.157 15.996 1.00 90.00 320 PHE A O 1
ATOM 2460 N N . THR A 1 321 ? -7.074 -7.478 17.993 1.00 89.25 321 THR A N 1
ATOM 2461 C CA . THR A 1 321 ? -6.165 -8.634 18.150 1.00 89.25 321 THR A CA 1
ATOM 2462 C C . THR A 1 321 ? -6.957 -9.911 18.402 1.00 89.25 321 THR A C 1
ATOM 2464 O O . THR A 1 321 ? -6.636 -10.967 17.874 1.00 89.25 321 THR A O 1
ATOM 2467 N N . ASP A 1 322 ? -7.993 -9.774 19.226 1.00 90.06 322 ASP A N 1
ATOM 2468 C CA . ASP A 1 322 ? -8.993 -10.770 19.565 1.00 90.06 322 ASP A CA 1
ATOM 2469 C C . ASP A 1 322 ? -10.282 -10.003 19.915 1.00 90.06 322 ASP A C 1
ATOM 2471 O O . ASP A 1 322 ? -10.242 -8.943 20.551 1.00 90.06 322 ASP A O 1
ATOM 2475 N N . VAL A 1 323 ? -11.433 -10.482 19.441 1.00 91.19 323 VAL A N 1
ATOM 2476 C CA . VAL A 1 323 ? -12.713 -9.782 19.630 1.00 91.19 323 VAL A CA 1
ATOM 2477 C C . VAL A 1 323 ? -13.376 -10.142 20.961 1.00 91.19 323 VAL A C 1
ATOM 2479 O O . VAL A 1 323 ? -14.066 -9.301 21.540 1.00 91.19 323 VAL A O 1
ATOM 2482 N N . ASP A 1 324 ? -13.162 -11.350 21.468 1.00 93.00 324 ASP A N 1
ATOM 2483 C CA . ASP A 1 324 ? -13.760 -11.812 22.717 1.00 93.00 324 ASP A CA 1
ATOM 2484 C C . ASP A 1 324 ? -12.975 -11.273 23.922 1.00 93.00 324 ASP A C 1
ATOM 2486 O O . ASP A 1 324 ? -13.574 -10.875 24.922 1.00 93.00 324 ASP A O 1
ATOM 2490 N N . ASP A 1 325 ? -11.660 -11.094 23.781 1.00 94.44 325 ASP A N 1
ATOM 2491 C CA . ASP A 1 325 ? -10.816 -10.376 24.740 1.00 94.44 325 ASP A CA 1
ATOM 2492 C C . ASP A 1 325 ? -11.187 -8.875 24.809 1.00 94.44 325 ASP A C 1
ATOM 2494 O O . ASP A 1 325 ? -11.254 -8.286 25.895 1.00 94.44 325 ASP A O 1
ATOM 2498 N N . PHE A 1 326 ? -11.553 -8.261 23.671 1.00 96.69 326 PHE A N 1
ATOM 2499 C CA . PHE A 1 326 ? -12.117 -6.903 23.630 1.00 96.69 326 PHE A CA 1
ATO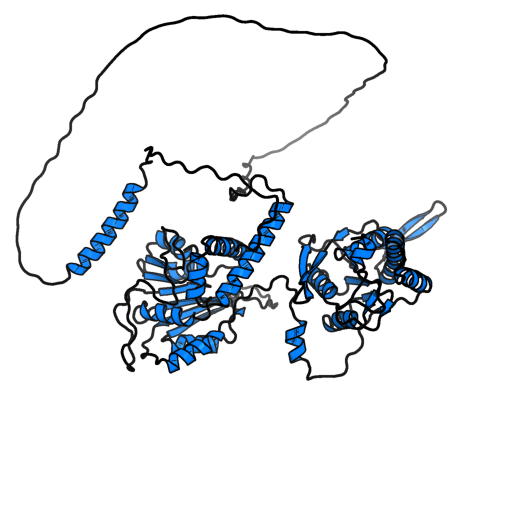M 2500 C C . PHE A 1 326 ? -13.478 -6.840 24.334 1.00 96.69 326 PHE A C 1
ATOM 2502 O O . PHE A 1 326 ? -13.691 -5.972 25.182 1.00 96.69 326 PHE A O 1
ATOM 2509 N N . ILE A 1 327 ? -14.386 -7.780 24.045 1.00 97.12 327 ILE A N 1
ATOM 2510 C CA . ILE A 1 327 ? -15.681 -7.888 24.734 1.00 97.12 327 ILE A CA 1
ATOM 2511 C C . ILE A 1 327 ? -15.471 -8.061 26.248 1.00 97.12 327 ILE A C 1
ATOM 2513 O O . ILE A 1 327 ? -16.173 -7.419 27.028 1.00 97.12 327 ILE A O 1
ATOM 2517 N N . ALA A 1 328 ? -14.484 -8.853 26.675 1.00 96.81 328 ALA A N 1
ATOM 2518 C CA . ALA A 1 328 ? -14.136 -9.052 28.081 1.00 96.81 328 ALA A CA 1
ATOM 2519 C C . ALA A 1 328 ? -13.507 -7.807 28.737 1.00 96.81 328 ALA A C 1
ATOM 2521 O O . ALA A 1 328 ? -13.719 -7.565 29.927 1.00 96.81 328 ALA A O 1
ATOM 2522 N N . LEU A 1 329 ? -12.748 -6.991 27.995 1.00 97.19 329 LEU A N 1
ATOM 2523 C CA . LEU A 1 329 ? -12.231 -5.707 28.483 1.00 97.19 329 LEU A CA 1
ATOM 2524 C C . LEU A 1 329 ? -13.360 -4.683 28.664 1.00 97.19 329 LEU A C 1
ATOM 2526 O O . LEU A 1 329 ? -13.496 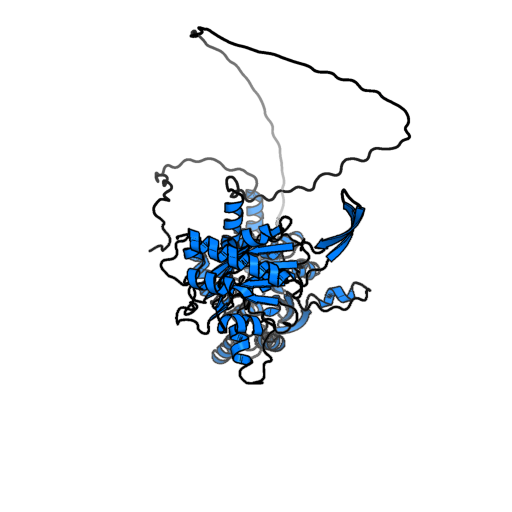-4.111 29.747 1.00 97.19 329 LEU A O 1
ATOM 2530 N N . ILE A 1 330 ? -14.227 -4.523 27.658 1.00 97.69 330 ILE A N 1
ATOM 2531 C CA . ILE A 1 330 ? -15.436 -3.693 27.763 1.00 97.69 330 ILE A CA 1
ATOM 2532 C C . ILE A 1 330 ? -16.331 -4.185 28.915 1.00 97.69 330 ILE A C 1
ATOM 2534 O O . ILE A 1 330 ? -16.852 -3.374 29.678 1.00 97.69 330 ILE A O 1
ATOM 2538 N N . ALA A 1 331 ? -16.451 -5.503 29.116 1.00 96.69 331 ALA A N 1
ATOM 2539 C CA . ALA A 1 331 ? -17.219 -6.062 30.225 1.00 96.69 331 ALA A CA 1
ATOM 2540 C C . ALA A 1 331 ? -16.642 -5.704 31.604 1.00 96.69 331 ALA A C 1
ATOM 2542 O O . ALA A 1 331 ? -17.399 -5.302 32.489 1.00 96.69 331 ALA A O 1
ATOM 2543 N N . SER A 1 332 ? -15.313 -5.753 31.774 1.00 95.12 332 SER A N 1
ATOM 2544 C CA . SER A 1 332 ? -14.656 -5.311 33.017 1.00 95.12 332 SER A CA 1
ATOM 2545 C C . SER A 1 332 ? -14.851 -3.818 33.328 1.00 95.12 332 SER A C 1
ATOM 2547 O O . SER A 1 332 ? -14.729 -3.412 34.479 1.00 95.12 332 SER A O 1
ATOM 2549 N N . LEU A 1 333 ? -15.244 -3.014 32.333 1.00 95.69 333 LEU A N 1
ATOM 2550 C CA . LEU A 1 333 ? -15.594 -1.598 32.480 1.00 95.69 333 LEU A CA 1
ATOM 2551 C C . LEU A 1 333 ? -17.090 -1.355 32.771 1.00 95.69 333 LEU A C 1
ATOM 2553 O O . LEU A 1 333 ? -17.539 -0.211 32.739 1.00 95.69 333 LEU A O 1
ATOM 2557 N N . GLY A 1 334 ? -17.864 -2.392 33.112 1.00 95.62 334 GLY A N 1
ATOM 2558 C CA . GLY A 1 334 ? -19.265 -2.253 33.533 1.00 95.62 334 GLY A CA 1
ATOM 2559 C C . GLY A 1 334 ? -20.274 -2.304 32.384 1.00 95.62 334 GLY A C 1
ATOM 2560 O O . GLY A 1 334 ? -21.291 -1.609 32.410 1.00 95.62 334 GLY A O 1
ATOM 2561 N N . PHE A 1 335 ? -20.013 -3.137 31.376 1.00 97.88 335 PHE A N 1
ATOM 2562 C CA . PHE A 1 335 ? -20.893 -3.320 30.220 1.00 97.88 335 PHE A CA 1
ATOM 2563 C C . PHE A 1 335 ? -21.229 -4.795 29.956 1.00 97.88 335 PHE A C 1
ATOM 2565 O O . PHE A 1 335 ? -20.484 -5.704 30.303 1.00 97.88 335 PHE A O 1
ATOM 2572 N N . LYS A 1 336 ? -22.362 -5.057 29.297 1.00 97.19 336 LYS A N 1
ATOM 2573 C CA . LYS A 1 336 ? -22.753 -6.397 28.831 1.00 97.19 336 LYS A CA 1
ATOM 2574 C C . LYS A 1 336 ? -23.137 -6.357 27.359 1.00 97.19 336 LYS A C 1
ATOM 2576 O O . LYS A 1 336 ? -24.005 -5.575 26.978 1.00 97.19 336 LYS A O 1
ATOM 2581 N N . LEU A 1 337 ? -22.526 -7.201 26.529 1.00 97.12 337 LEU A N 1
ATOM 2582 C CA . LEU A 1 337 ? -22.830 -7.262 25.097 1.00 97.12 337 LEU A CA 1
ATOM 2583 C C . LEU A 1 337 ? -24.310 -7.627 24.872 1.00 97.12 337 LEU A C 1
ATOM 2585 O O . LEU A 1 337 ? -24.785 -8.640 25.385 1.00 97.12 337 LEU A O 1
ATOM 2589 N N . LYS A 1 338 ? -25.031 -6.809 24.094 1.00 94.56 338 LYS A N 1
ATOM 2590 C CA . LYS A 1 338 ? -26.366 -7.133 23.559 1.00 94.56 338 LYS A CA 1
ATOM 2591 C C . LYS A 1 338 ? -26.272 -7.773 22.173 1.00 94.56 338 LYS A C 1
ATOM 2593 O O . LYS A 1 338 ? -27.038 -8.677 21.862 1.00 94.56 338 LYS A O 1
ATOM 2598 N N . LYS A 1 339 ? -25.391 -7.244 21.314 1.00 90.50 339 LYS A N 1
ATOM 2599 C CA . LYS A 1 339 ? -25.385 -7.500 19.864 1.00 90.50 339 LYS A CA 1
ATOM 2600 C C . LYS A 1 339 ? -23.998 -7.208 19.281 1.00 90.50 339 LYS A C 1
ATOM 2602 O O . LYS A 1 339 ? -23.468 -6.124 19.506 1.00 90.50 339 LYS A O 1
ATOM 2607 N N . LYS A 1 340 ? -23.454 -8.138 18.493 1.00 87.94 340 LYS A N 1
ATOM 2608 C CA . LYS A 1 340 ? -22.315 -7.930 17.579 1.00 87.94 340 LYS A CA 1
ATOM 2609 C C . LYS A 1 340 ? -22.841 -8.002 16.141 1.00 87.94 340 LYS A C 1
ATOM 2611 O O . LYS A 1 340 ? -23.702 -8.834 15.852 1.00 87.94 340 LYS A O 1
ATOM 2616 N N . VAL A 1 341 ? -22.369 -7.124 15.261 1.00 77.56 341 VAL A N 1
ATOM 2617 C CA . VAL A 1 341 ? -22.732 -7.077 13.838 1.00 77.56 341 VAL A CA 1
ATOM 2618 C C . VAL A 1 341 ? -21.476 -6.880 12.997 1.00 77.56 341 VAL A C 1
ATOM 2620 O O . VAL A 1 341 ? -20.938 -5.779 12.899 1.00 77.56 341 VAL A O 1
ATOM 2623 N N . ASP A 1 342 ? -21.059 -7.945 12.324 1.00 68.19 342 ASP A N 1
ATOM 2624 C CA . ASP A 1 342 ? -20.081 -7.874 11.242 1.00 68.19 342 ASP A CA 1
ATOM 2625 C C . ASP A 1 342 ? -20.841 -7.445 9.974 1.00 68.19 342 ASP A C 1
ATOM 2627 O O . ASP A 1 342 ? -21.752 -8.154 9.525 1.00 68.19 342 ASP A O 1
ATOM 2631 N N . LEU A 1 343 ? -20.532 -6.272 9.402 1.00 60.34 343 LEU A N 1
ATOM 2632 C CA . LEU A 1 343 ? -21.406 -5.634 8.394 1.00 60.34 343 LEU A CA 1
ATOM 2633 C C . LEU A 1 343 ? -21.591 -6.438 7.090 1.00 60.34 343 LEU A C 1
ATOM 2635 O O . LEU A 1 343 ? -22.548 -6.187 6.357 1.00 60.34 343 LEU A O 1
ATOM 2639 N N . ARG A 1 344 ? -20.759 -7.460 6.853 1.00 53.81 344 ARG A N 1
ATOM 2640 C CA . ARG A 1 344 ? -20.959 -8.503 5.832 1.00 53.81 344 ARG A CA 1
ATOM 2641 C C . ARG A 1 344 ? -22.275 -9.269 5.984 1.00 53.81 344 ARG A C 1
ATOM 2643 O O . ARG A 1 344 ? -23.066 -9.377 5.047 1.00 53.81 344 ARG A O 1
ATOM 2650 N N . ARG A 1 345 ? -22.508 -9.843 7.171 1.00 43.72 345 ARG A N 1
ATOM 2651 C CA . ARG A 1 345 ? -23.494 -10.923 7.383 1.00 43.72 345 ARG A CA 1
ATOM 2652 C C . ARG A 1 345 ? -24.949 -10.460 7.312 1.00 43.72 345 ARG A C 1
ATOM 2654 O O . ARG A 1 345 ? -25.850 -11.293 7.241 1.00 43.72 345 ARG A O 1
ATOM 2661 N N . TRP A 1 346 ? -25.185 -9.149 7.330 1.00 38.12 346 TRP A N 1
ATOM 2662 C CA . TRP A 1 346 ? -26.525 -8.566 7.299 1.00 38.12 346 TRP A CA 1
ATOM 2663 C C . TRP A 1 346 ? -27.165 -8.628 5.903 1.00 38.12 346 TRP A C 1
ATOM 2665 O O . TRP A 1 346 ? -28.337 -8.979 5.785 1.00 38.12 346 TRP A O 1
ATOM 2675 N N . PHE A 1 347 ? -26.399 -8.372 4.835 1.00 42.41 347 PHE A N 1
ATOM 2676 C CA . PHE A 1 347 ? -26.943 -8.353 3.471 1.00 42.41 347 PHE A CA 1
ATOM 2677 C C . PHE A 1 347 ? -27.090 -9.743 2.840 1.00 42.41 347 PHE A C 1
ATOM 2679 O O . PHE A 1 347 ? -28.046 -9.952 2.091 1.00 42.41 347 PHE A O 1
ATOM 2686 N N . ALA A 1 348 ? -26.244 -10.709 3.219 1.00 39.94 348 ALA A N 1
ATOM 2687 C CA . ALA A 1 348 ? -26.312 -12.105 2.764 1.00 39.94 348 ALA A CA 1
ATOM 2688 C C . ALA A 1 348 ? -27.633 -12.830 3.117 1.00 39.94 348 ALA A C 1
ATOM 2690 O O . ALA A 1 348 ? -27.896 -13.915 2.612 1.00 39.94 348 ALA A O 1
ATOM 2691 N N . ARG A 1 349 ? -28.482 -12.238 3.973 1.00 39.03 349 ARG A N 1
ATOM 2692 C CA . ARG A 1 349 ? -29.832 -12.737 4.305 1.00 39.03 349 ARG A CA 1
ATOM 2693 C C . ARG A 1 349 ? -30.974 -11.979 3.618 1.00 39.03 349 ARG A C 1
ATOM 2695 O O . ARG A 1 349 ? -32.121 -12.382 3.745 1.00 39.03 349 ARG A O 1
ATOM 2702 N N . SER A 1 350 ? -30.677 -10.883 2.915 1.00 39.72 350 SER A N 1
ATOM 2703 C CA . SER A 1 350 ? -31.679 -10.020 2.260 1.00 39.72 350 SER A CA 1
ATOM 2704 C C . SER A 1 350 ? -31.800 -10.235 0.746 1.00 39.72 350 SER A C 1
ATOM 2706 O O . SER A 1 350 ? -32.628 -9.597 0.100 1.00 39.72 350 SER A O 1
ATOM 2708 N N . ARG A 1 351 ? -30.998 -11.142 0.172 1.00 34.91 351 ARG A N 1
ATOM 2709 C CA . ARG A 1 351 ? -31.130 -11.611 -1.214 1.00 34.91 351 ARG A CA 1
ATOM 2710 C C . ARG A 1 351 ? -31.018 -13.131 -1.266 1.00 34.91 351 ARG A C 1
ATOM 2712 O O . ARG A 1 351 ? -29.985 -13.686 -0.906 1.00 34.91 351 ARG A O 1
ATOM 2719 N N . LEU A 1 352 ? -32.065 -13.784 -1.762 1.00 35.75 352 LEU A N 1
ATOM 2720 C CA . LEU A 1 352 ? -32.003 -15.165 -2.239 1.00 35.75 352 LEU A CA 1
ATOM 2721 C C . LEU A 1 352 ? -31.251 -15.189 -3.577 1.00 35.75 352 LEU A C 1
ATOM 2723 O O . LEU A 1 352 ? -31.857 -15.043 -4.631 1.00 35.75 352 LEU A O 1
ATOM 2727 N N . THR A 1 353 ? -29.931 -15.362 -3.523 1.00 32.06 353 THR A N 1
ATOM 2728 C CA . THR A 1 353 ? -29.086 -15.679 -4.688 1.00 32.06 353 THR A CA 1
ATOM 2729 C C . THR A 1 353 ? -27.850 -16.430 -4.211 1.00 32.06 353 THR A C 1
ATOM 2731 O O . THR A 1 353 ? -27.097 -15.920 -3.384 1.00 32.06 353 THR A O 1
ATOM 2734 N N . SER A 1 354 ? -27.643 -17.638 -4.727 1.00 35.53 354 SER A N 1
ATOM 2735 C CA . SER A 1 354 ? -26.501 -18.492 -4.402 1.00 35.53 354 SER A CA 1
ATOM 2736 C C . SER A 1 354 ? -25.254 -18.076 -5.185 1.00 35.53 354 SER A C 1
ATOM 2738 O O . SER A 1 354 ? -25.136 -18.386 -6.369 1.00 35.53 354 SER A O 1
ATOM 2740 N N . ALA A 1 355 ? -24.318 -17.414 -4.511 1.00 33.69 355 ALA A N 1
ATOM 2741 C CA . ALA A 1 355 ? -22.948 -17.221 -4.975 1.00 33.69 355 ALA A CA 1
ATOM 2742 C C . ALA A 1 355 ? -22.019 -17.202 -3.751 1.00 33.69 355 ALA A C 1
ATOM 2744 O O . ALA A 1 355 ? -21.912 -16.189 -3.065 1.00 33.69 355 ALA A O 1
ATOM 2745 N N . PHE A 1 356 ? -21.401 -18.346 -3.447 1.00 37.38 356 PHE A N 1
ATOM 2746 C CA . PHE A 1 356 ? -20.298 -18.427 -2.490 1.00 37.38 356 PHE A CA 1
ATOM 2747 C C . PHE A 1 356 ? -18.989 -18.292 -3.262 1.00 37.38 356 PHE A C 1
ATOM 2749 O O . PHE A 1 356 ? -18.634 -19.185 -4.029 1.00 37.38 356 PHE A O 1
ATOM 2756 N N . GLN A 1 357 ? -18.293 -17.181 -3.053 1.00 34.00 357 GLN A N 1
ATOM 2757 C CA . GLN A 1 357 ? -16.879 -17.039 -3.370 1.00 34.00 357 GLN A CA 1
ATOM 2758 C C . GLN A 1 357 ? -16.296 -16.020 -2.386 1.00 34.00 357 GLN A C 1
ATOM 2760 O O . GLN A 1 357 ? -16.864 -14.942 -2.200 1.00 34.00 357 GLN A O 1
ATOM 2765 N N . ASP A 1 358 ? -15.237 -16.407 -1.679 1.00 33.66 358 ASP A N 1
ATOM 2766 C CA . ASP A 1 358 ? -14.804 -15.708 -0.471 1.00 33.66 358 ASP A CA 1
ATOM 2767 C C . ASP A 1 358 ? -13.866 -14.528 -0.769 1.00 33.66 358 ASP A C 1
ATOM 2769 O O . ASP A 1 358 ? -12.646 -14.660 -0.794 1.00 33.66 358 ASP A O 1
ATOM 2773 N N . ASP A 1 359 ? -14.438 -13.326 -0.882 1.00 33.38 359 ASP A N 1
ATOM 2774 C CA . ASP A 1 359 ? -13.780 -12.154 -0.291 1.00 33.38 359 ASP A CA 1
ATOM 2775 C C . ASP A 1 359 ? -13.652 -12.394 1.228 1.00 33.38 359 ASP A C 1
ATOM 2777 O O . ASP A 1 359 ? -14.616 -12.874 1.826 1.00 33.38 359 ASP A O 1
ATOM 2781 N N . GLU A 1 360 ? -12.609 -11.906 1.914 1.00 37.78 360 GLU A N 1
ATOM 2782 C CA . GLU A 1 360 ? -12.553 -11.892 3.401 1.00 37.78 360 GLU A CA 1
ATOM 2783 C C . GLU A 1 360 ? -12.775 -10.507 4.052 1.00 37.78 360 GLU A C 1
ATOM 2785 O O . GLU A 1 360 ? -13.202 -10.413 5.203 1.00 37.78 360 GLU A O 1
ATOM 2790 N N . ASN A 1 361 ? -12.610 -9.412 3.302 1.00 41.97 361 ASN A N 1
ATOM 2791 C CA . ASN A 1 361 ? -12.805 -8.020 3.744 1.00 41.97 361 ASN A CA 1
ATOM 2792 C C . ASN A 1 361 ? -14.149 -7.717 4.457 1.00 41.97 361 ASN A C 1
ATOM 2794 O O . ASN A 1 361 ? -15.151 -7.430 3.797 1.00 41.97 361 ASN A O 1
ATOM 2798 N N . SER A 1 362 ? -14.197 -7.714 5.795 1.00 54.69 362 SER A N 1
ATOM 2799 C CA . SER A 1 362 ? -15.142 -6.895 6.574 1.00 54.69 362 SER A CA 1
ATOM 2800 C C . SER A 1 362 ? -14.403 -5.652 7.054 1.00 54.69 362 SER A C 1
ATOM 2802 O O . SER A 1 362 ? -13.497 -5.772 7.865 1.00 54.69 362 SER A O 1
ATOM 2804 N N . HIS A 1 363 ? -14.756 -4.456 6.582 1.00 72.06 363 HIS A N 1
ATOM 2805 C CA . HIS A 1 363 ? -14.015 -3.249 6.982 1.00 72.06 363 HIS A CA 1
ATOM 2806 C C . HIS A 1 363 ? -14.284 -2.820 8.431 1.00 72.06 363 HIS A C 1
ATOM 2808 O O . HIS A 1 363 ? -13.394 -2.275 9.076 1.00 72.06 363 HIS A O 1
ATOM 2814 N N . PHE A 1 364 ? -15.483 -3.084 8.961 1.00 86.44 364 PHE A N 1
ATOM 2815 C CA . PHE A 1 364 ? -15.906 -2.611 10.281 1.00 86.44 364 PHE A CA 1
ATOM 2816 C C . PHE A 1 364 ? -16.673 -3.679 11.064 1.00 86.44 364 PHE A C 1
ATOM 2818 O O . PHE A 1 364 ? -17.468 -4.435 10.491 1.00 86.44 364 PHE A O 1
ATOM 2825 N N . THR A 1 365 ? -16.481 -3.667 12.382 1.00 89.44 365 THR A N 1
ATOM 2826 C CA . THR A 1 365 ? -17.206 -4.490 13.355 1.00 89.44 365 THR A CA 1
ATOM 2827 C C . THR A 1 365 ? -17.989 -3.569 14.284 1.00 89.44 365 THR A C 1
ATOM 2829 O O . THR A 1 365 ? -17.427 -2.635 14.859 1.00 89.44 365 THR A O 1
ATOM 2832 N N . LEU A 1 366 ? -19.297 -3.805 14.404 1.00 92.94 366 LEU A N 1
ATOM 2833 C CA . LEU A 1 366 ? -20.202 -2.994 15.219 1.00 92.94 366 LEU A CA 1
ATOM 2834 C C . LEU A 1 366 ? -20.655 -3.777 16.453 1.00 92.94 366 LEU A C 1
ATOM 2836 O O . LEU A 1 366 ? -21.049 -4.940 16.360 1.00 92.94 366 LEU A O 1
ATOM 2840 N N . PHE A 1 367 ? -20.662 -3.116 17.604 1.00 96.00 367 PHE A N 1
ATOM 2841 C CA . PHE A 1 367 ? -21.073 -3.673 18.887 1.00 96.00 367 PHE A CA 1
ATOM 2842 C C . PHE A 1 367 ? -22.118 -2.772 19.538 1.00 96.00 367 PHE A C 1
ATOM 2844 O O . PHE A 1 367 ? -22.013 -1.548 19.505 1.00 96.00 367 PHE A O 1
ATOM 2851 N N . SER A 1 368 ? -23.099 -3.384 20.192 1.00 97.25 368 SER A N 1
ATOM 2852 C CA . SER A 1 368 ? -24.008 -2.704 21.108 1.00 97.25 368 SER A CA 1
ATOM 2853 C C . SER A 1 368 ? -23.966 -3.413 22.454 1.00 97.25 368 SER A C 1
ATOM 2855 O O . SER A 1 368 ? -24.237 -4.613 22.549 1.00 97.25 368 SER A O 1
ATOM 2857 N N . PHE A 1 369 ? -23.617 -2.660 23.490 1.00 98.19 369 PHE A N 1
ATOM 2858 C CA . PHE A 1 369 ? -23.559 -3.087 24.881 1.00 98.19 369 PHE A CA 1
ATOM 2859 C C . PHE A 1 369 ? -24.662 -2.399 25.699 1.00 98.19 369 PHE A C 1
ATOM 2861 O O . PHE A 1 369 ? -25.141 -1.326 25.339 1.00 98.19 369 PHE A O 1
ATOM 2868 N N . LYS A 1 370 ? -25.049 -3.009 26.821 1.00 97.81 370 LYS A N 1
ATOM 2869 C CA . LYS A 1 370 ? -25.855 -2.409 27.891 1.00 97.81 370 LYS A CA 1
ATOM 2870 C C . LYS A 1 370 ? -24.928 -1.990 29.033 1.00 97.81 370 LYS A C 1
ATOM 2872 O O . LYS A 1 370 ? -24.086 -2.803 29.415 1.00 97.81 370 LYS A O 1
ATOM 2877 N N . LYS A 1 371 ? -25.106 -0.803 29.617 1.00 96.56 371 LYS A N 1
ATOM 2878 C CA . LYS A 1 371 ? -24.506 -0.466 30.918 1.00 96.56 371 LYS A CA 1
ATOM 2879 C C . LYS A 1 371 ? -25.008 -1.442 31.993 1.00 96.56 371 LYS A C 1
ATOM 2881 O O . LYS A 1 371 ? -26.185 -1.812 31.997 1.00 96.56 371 LYS A O 1
ATOM 2886 N N . VAL A 1 372 ? -24.120 -1.855 32.892 1.00 95.31 372 VAL A N 1
ATOM 2887 C CA . VAL A 1 372 ? -24.431 -2.611 34.115 1.00 95.31 372 VAL A CA 1
ATOM 2888 C C . VAL A 1 372 ? -23.687 -2.001 35.306 1.00 95.31 372 VAL A C 1
ATOM 2890 O O . VAL A 1 372 ? -22.699 -1.287 35.124 1.00 95.31 372 VAL A O 1
ATOM 2893 N N . ALA A 1 373 ? -24.155 -2.280 36.524 1.00 92.94 373 ALA A N 1
ATOM 2894 C CA . ALA A 1 373 ? -23.478 -1.857 37.747 1.00 92.94 373 ALA A CA 1
ATOM 2895 C C . ALA A 1 373 ? -22.028 -2.374 37.809 1.00 92.94 373 ALA A C 1
ATOM 2897 O O . ALA A 1 373 ? -21.760 -3.522 37.445 1.00 92.94 373 ALA A O 1
ATOM 2898 N N . ARG A 1 374 ? -21.104 -1.549 38.316 1.00 91.00 374 ARG A N 1
ATOM 2899 C CA . ARG A 1 374 ? -19.697 -1.913 38.557 1.00 91.00 374 ARG A CA 1
ATOM 2900 C C . ARG A 1 374 ? -19.217 -1.368 39.904 1.00 91.00 374 ARG A C 1
ATOM 2902 O O . ARG A 1 374 ? -19.854 -0.487 40.475 1.00 91.00 374 ARG A O 1
ATOM 2909 N N . ALA A 1 375 ? -18.126 -1.914 40.429 1.00 88.94 375 ALA A N 1
ATOM 2910 C CA . ALA A 1 375 ? -17.457 -1.384 41.619 1.00 88.94 375 ALA A CA 1
ATOM 2911 C C . ALA A 1 375 ? -16.426 -0.310 41.229 1.00 88.94 375 ALA A C 1
ATOM 2913 O O . ALA A 1 375 ? -16.055 -0.202 40.058 1.00 88.94 375 ALA A O 1
ATOM 2914 N N . ALA A 1 376 ? -15.941 0.466 42.200 1.00 87.75 376 ALA A N 1
ATOM 2915 C CA . ALA A 1 376 ? -14.774 1.322 41.995 1.00 87.75 376 ALA A CA 1
ATOM 2916 C C . ALA A 1 376 ? -13.549 0.469 41.618 1.00 87.75 376 ALA A C 1
ATOM 2918 O O . ALA A 1 376 ? -13.215 -0.469 42.343 1.00 87.75 376 ALA A O 1
ATOM 2919 N N . LEU A 1 377 ? -12.876 0.802 40.513 1.00 90.06 377 LEU A N 1
ATOM 2920 C CA . LEU A 1 377 ? -11.624 0.157 40.107 1.00 90.06 377 LEU A CA 1
ATOM 2921 C C . LEU A 1 377 ? -10.448 0.788 40.865 1.00 90.06 377 LEU A C 1
ATOM 2923 O O . LEU A 1 377 ? -10.252 2.003 40.812 1.00 90.06 377 LEU A O 1
ATOM 2927 N N . SER A 1 378 ? -9.643 -0.031 41.543 1.00 90.44 378 SER A N 1
ATOM 2928 C CA . SER A 1 378 ? -8.392 0.416 42.167 1.00 90.44 378 SER A CA 1
ATOM 2929 C C . SER A 1 378 ? -7.333 0.795 41.123 1.00 90.44 378 SER A C 1
ATOM 2931 O O . SER A 1 378 ? -7.402 0.372 39.969 1.00 90.44 378 SER A O 1
ATOM 2933 N N . GLU A 1 379 ? -6.289 1.530 41.522 1.00 90.81 379 GLU A N 1
ATOM 2934 C CA . GLU A 1 379 ? -5.164 1.880 40.632 1.00 90.81 379 GLU A CA 1
ATOM 2935 C C . GLU A 1 379 ? -4.522 0.649 39.966 1.00 90.81 379 GLU A C 1
ATOM 2937 O O . GLU A 1 379 ? -4.136 0.689 38.797 1.00 90.81 379 GLU A O 1
ATOM 2942 N N . LYS A 1 380 ? -4.455 -0.478 40.690 1.00 92.56 380 LYS A N 1
ATOM 2943 C CA . LYS A 1 380 ? -3.918 -1.749 40.185 1.00 92.56 380 LYS A CA 1
ATOM 2944 C C . LYS A 1 380 ? -4.814 -2.364 39.107 1.00 92.56 380 LYS A C 1
ATOM 2946 O O . LYS A 1 380 ? -4.309 -2.899 38.121 1.00 92.56 380 LYS A O 1
ATOM 2951 N N . GLU A 1 381 ? -6.130 -2.286 39.278 1.00 92.88 381 GLU A N 1
ATOM 2952 C CA . GLU A 1 381 ? -7.098 -2.750 38.279 1.00 92.88 381 GLU A CA 1
ATOM 2953 C C . GLU A 1 381 ? -7.123 -1.813 37.068 1.00 92.88 381 GLU A C 1
ATOM 2955 O O . GLU A 1 381 ? -7.129 -2.287 35.935 1.00 92.88 381 GLU A O 1
ATOM 2960 N N . TRP A 1 382 ? -7.004 -0.500 37.280 1.00 93.94 382 TRP A N 1
ATOM 2961 C CA . TRP A 1 382 ? -6.810 0.475 36.206 1.00 93.94 382 TRP A CA 1
ATOM 2962 C C . TRP A 1 382 ? -5.539 0.214 35.391 1.00 93.94 382 TRP A C 1
ATOM 2964 O O . TRP A 1 382 ? -5.593 0.237 34.162 1.00 93.94 382 TRP A O 1
ATOM 2974 N N . ALA A 1 383 ? -4.414 -0.116 36.029 1.00 93.44 383 ALA A N 1
ATOM 2975 C CA . ALA A 1 383 ? -3.194 -0.521 35.327 1.00 93.44 383 ALA A CA 1
ATOM 2976 C C . ALA A 1 383 ? -3.390 -1.816 34.503 1.00 93.44 383 ALA A C 1
ATOM 2978 O O . ALA A 1 383 ? -2.868 -1.940 33.389 1.00 93.44 383 ALA A O 1
ATOM 2979 N N . ALA A 1 384 ? -4.195 -2.765 34.996 1.00 93.81 384 ALA A N 1
ATOM 2980 C CA . ALA A 1 384 ? -4.548 -3.983 34.264 1.00 93.81 384 ALA A CA 1
ATOM 2981 C C . ALA A 1 384 ? -5.493 -3.706 33.072 1.00 93.81 384 ALA A C 1
ATOM 2983 O O . ALA A 1 384 ? -5.269 -4.225 31.980 1.00 93.81 384 ALA A O 1
ATOM 2984 N N . VAL A 1 385 ? -6.489 -2.830 33.232 1.00 95.06 385 VAL A N 1
ATOM 2985 C CA . VAL A 1 385 ? -7.364 -2.352 32.143 1.00 95.06 385 VAL A CA 1
ATOM 2986 C C . VAL A 1 385 ? -6.548 -1.639 31.060 1.00 95.06 385 VAL A C 1
ATOM 2988 O O . VAL A 1 385 ? -6.673 -1.954 29.877 1.00 95.06 385 VAL A O 1
ATOM 2991 N N . MET A 1 386 ? -5.671 -0.713 31.454 1.00 94.50 386 MET A N 1
ATOM 2992 C CA . MET A 1 386 ? -4.853 0.075 30.528 1.00 94.50 386 MET A CA 1
ATOM 2993 C C . MET A 1 386 ? -3.835 -0.786 29.768 1.00 94.50 386 MET A C 1
ATOM 2995 O O . MET A 1 386 ? -3.648 -0.592 28.569 1.00 94.50 386 MET A O 1
ATOM 2999 N N . SER A 1 387 ? -3.214 -1.779 30.415 1.00 92.81 387 SER A N 1
ATOM 3000 C CA . SER A 1 387 ? -2.296 -2.702 29.724 1.00 92.81 387 SER A CA 1
ATOM 3001 C C . SER A 1 387 ? -3.011 -3.610 28.712 1.00 92.81 387 SER A C 1
ATOM 3003 O O . SER A 1 387 ? -2.464 -3.857 27.634 1.00 92.81 387 SER A O 1
ATOM 3005 N N . ARG A 1 388 ? -4.261 -4.017 28.992 1.00 93.31 388 ARG A N 1
ATOM 3006 C CA . ARG A 1 388 ? -5.143 -4.727 28.043 1.00 93.31 388 ARG A CA 1
ATOM 3007 C C . ARG A 1 388 ? -5.665 -3.850 26.898 1.00 93.31 388 ARG A C 1
ATOM 3009 O O . ARG A 1 388 ? -6.105 -4.393 25.890 1.00 93.31 388 ARG A O 1
ATOM 3016 N N . GLY A 1 389 ? -5.549 -2.519 26.976 1.00 89.75 389 GLY A N 1
ATOM 3017 C CA . GLY A 1 389 ? -5.963 -1.587 25.912 1.00 89.75 389 GLY A CA 1
ATOM 3018 C C . GLY A 1 389 ? -5.331 -1.857 24.535 1.00 89.75 389 GLY A C 1
ATOM 3019 O O . GLY A 1 389 ? -5.889 -1.460 23.514 1.00 89.75 389 GLY A O 1
ATOM 3020 N N . ARG A 1 390 ? -4.221 -2.609 24.488 1.00 89.06 390 ARG A N 1
ATOM 3021 C CA . ARG A 1 390 ? -3.562 -3.097 23.259 1.00 89.06 390 ARG A CA 1
ATOM 3022 C C . ARG A 1 390 ? -4.412 -4.051 22.407 1.00 89.06 390 ARG A C 1
ATOM 3024 O O . ARG A 1 390 ? -4.024 -4.327 21.276 1.00 89.06 390 ARG A O 1
ATOM 3031 N N . VAL A 1 391 ? -5.545 -4.538 22.924 1.00 92.25 391 VAL A N 1
ATOM 3032 C CA . VAL A 1 391 ? -6.503 -5.377 22.181 1.00 92.25 391 VAL A CA 1
ATOM 3033 C C . VAL A 1 391 ? -7.105 -4.659 20.961 1.00 92.25 391 VAL A C 1
ATOM 3035 O O . VAL A 1 391 ? -7.488 -5.307 19.987 1.00 92.25 391 VAL A O 1
ATOM 3038 N N . LEU A 1 392 ? -7.126 -3.319 20.979 1.00 91.38 392 LEU A N 1
ATOM 3039 C CA . LEU A 1 392 ? -7.251 -2.501 19.775 1.00 91.38 392 LEU A CA 1
ATOM 3040 C C . LEU A 1 392 ? -5.859 -2.050 19.320 1.00 91.38 392 LEU A C 1
ATOM 3042 O O . LEU A 1 392 ? -5.258 -1.149 19.908 1.00 91.38 392 LEU A O 1
ATOM 3046 N N . GLN A 1 393 ? -5.366 -2.640 18.236 1.00 89.81 393 GLN A N 1
ATOM 3047 C CA . GLN A 1 393 ? -4.166 -2.185 17.546 1.00 89.81 393 GLN A CA 1
ATOM 3048 C C . GLN A 1 393 ? -4.370 -0.774 16.956 1.00 89.81 393 GLN A C 1
ATOM 3050 O O . GLN A 1 393 ? -5.505 -0.373 16.657 1.00 89.81 393 GLN A O 1
ATOM 3055 N N . PRO A 1 394 ? -3.285 -0.008 16.747 1.00 84.31 394 PRO A N 1
ATOM 3056 C CA . PRO A 1 394 ? -3.295 1.169 15.884 1.00 84.31 394 PRO A CA 1
ATOM 3057 C C . PRO A 1 394 ? -3.922 0.874 14.516 1.00 84.31 394 PRO A C 1
ATOM 3059 O O . PRO A 1 394 ? -3.548 -0.106 13.874 1.00 84.31 394 PRO A O 1
ATOM 3062 N N . CYS A 1 395 ? -4.831 1.727 14.025 1.00 73.62 395 CYS A N 1
ATOM 3063 C CA . CYS A 1 395 ? -5.256 1.640 12.623 1.00 73.62 395 CYS A CA 1
ATOM 3064 C C . CYS A 1 395 ? -4.199 2.302 11.735 1.00 73.62 395 CYS A C 1
ATOM 3066 O O . CYS A 1 395 ? -4.371 3.414 11.229 1.00 73.62 395 CYS A O 1
ATOM 3068 N N . GLU A 1 396 ? -3.069 1.616 11.585 1.00 65.94 396 GLU A N 1
ATOM 3069 C CA . GLU A 1 396 ? -2.036 1.991 10.634 1.00 65.94 396 GLU A CA 1
ATOM 3070 C C . GLU A 1 396 ? -2.588 1.838 9.218 1.00 65.94 396 GLU A C 1
ATOM 3072 O O . GLU A 1 396 ? -2.712 0.736 8.679 1.00 65.94 396 GLU A O 1
ATOM 3077 N N . TYR A 1 397 ? -2.877 2.973 8.582 1.00 54.28 397 TYR A N 1
ATOM 3078 C CA . TYR A 1 397 ? -2.801 3.036 7.134 1.00 54.28 397 TYR A CA 1
ATOM 3079 C C . TYR A 1 397 ? -1.363 2.699 6.751 1.00 54.28 397 TYR A C 1
ATOM 3081 O O . TYR A 1 397 ? -0.500 3.583 6.759 1.00 54.28 397 TYR A O 1
ATOM 3089 N N . LYS A 1 398 ? -1.126 1.436 6.373 1.00 38.12 398 LYS A N 1
ATOM 3090 C CA . LYS A 1 398 ? -0.004 1.084 5.500 1.00 38.12 398 LYS A CA 1
ATOM 3091 C C . LYS A 1 398 ? 0.082 2.173 4.429 1.00 38.12 398 LYS A C 1
ATOM 3093 O O . LYS A 1 398 ? -0.947 2.584 3.869 1.00 38.12 398 LYS A O 1
ATOM 3098 N N . ARG A 1 399 ? 1.279 2.680 4.136 1.00 34.59 399 ARG A N 1
ATOM 3099 C CA . ARG A 1 399 ? 1.463 3.454 2.904 1.00 34.59 399 ARG A CA 1
ATOM 3100 C C . ARG A 1 399 ? 1.285 2.470 1.723 1.00 34.59 399 ARG A C 1
ATOM 3102 O O . ARG A 1 399 ? 0.758 1.369 1.859 1.00 34.59 399 ARG A O 1
ATOM 3109 N N . ARG A 1 400 ? 1.763 2.842 0.544 1.00 29.80 400 ARG A N 1
ATOM 3110 C CA . ARG A 1 400 ? 2.407 1.839 -0.307 1.00 29.80 400 ARG A CA 1
ATOM 3111 C C . ARG A 1 400 ? 3.905 2.074 -0.068 1.00 29.80 400 ARG A C 1
ATOM 3113 O O . ARG A 1 400 ? 4.424 3.029 -0.636 1.00 29.80 400 ARG A O 1
ATOM 3120 N N . ASP A 1 401 ? 4.611 1.407 0.849 1.00 29.50 401 ASP A N 1
ATOM 3121 C CA . ASP A 1 401 ? 4.342 0.208 1.676 1.00 29.50 401 ASP A CA 1
ATOM 3122 C C . ASP A 1 401 ? 3.565 -0.901 0.968 1.00 29.50 401 ASP A C 1
ATOM 3124 O O . ASP A 1 401 ? 2.558 -1.427 1.448 1.00 29.50 401 ASP A O 1
ATOM 3128 N N . ILE A 1 402 ? 4.127 -1.307 -0.168 1.00 31.08 402 ILE A N 1
ATOM 3129 C CA . ILE A 1 402 ? 4.269 -2.738 -0.434 1.00 31.08 402 ILE A CA 1
ATOM 3130 C C . ILE A 1 402 ? 4.664 -3.382 0.906 1.00 31.08 402 ILE A C 1
ATOM 3132 O O . ILE A 1 402 ? 5.597 -2.884 1.546 1.00 31.08 402 ILE A O 1
ATOM 3136 N N . PRO A 1 403 ? 3.899 -4.360 1.422 1.00 27.05 403 PRO A N 1
ATOM 3137 C CA . PRO A 1 403 ? 4.040 -4.777 2.808 1.00 27.05 403 PRO A CA 1
ATOM 3138 C C . PRO A 1 403 ? 5.480 -5.202 3.093 1.00 27.05 403 PRO A C 1
ATOM 3140 O O . PRO A 1 403 ? 6.094 -5.878 2.270 1.00 27.05 403 PRO A O 1
ATOM 3143 N N . ASN A 1 404 ? 5.983 -4.889 4.293 1.00 31.22 404 ASN A N 1
ATOM 3144 C CA . ASN A 1 404 ? 7.206 -5.488 4.841 1.00 31.22 404 ASN A CA 1
ATOM 3145 C C . ASN A 1 404 ? 6.925 -6.964 5.213 1.00 31.22 404 ASN A C 1
ATOM 3147 O O . ASN A 1 404 ? 6.960 -7.380 6.373 1.00 31.22 404 ASN A O 1
ATOM 3151 N N . LEU A 1 405 ? 6.539 -7.725 4.185 1.00 37.38 405 LEU A N 1
ATOM 3152 C CA . LEU A 1 405 ? 6.187 -9.137 4.185 1.00 37.38 405 LEU A CA 1
ATOM 3153 C C . LEU A 1 405 ? 7.425 -9.981 4.495 1.00 37.38 405 LEU A C 1
ATOM 3155 O O . LEU A 1 405 ? 7.301 -11.009 5.156 1.00 37.38 405 LEU A O 1
ATOM 3159 N N . GLY A 1 406 ? 8.599 -9.444 4.131 1.00 35.75 406 GLY A N 1
ATOM 3160 C CA . GLY A 1 406 ? 9.906 -9.768 4.684 1.00 35.75 406 GLY A CA 1
ATOM 3161 C C . GLY A 1 406 ? 9.870 -9.893 6.206 1.00 35.75 406 GLY A C 1
ATOM 3162 O O . GLY A 1 406 ? 9.694 -10.999 6.701 1.00 35.75 406 GLY A O 1
ATOM 3163 N N . GLU A 1 407 ? 10.042 -8.818 6.984 1.00 34.25 407 GLU A N 1
ATOM 3164 C CA . GLU A 1 407 ? 10.375 -8.957 8.417 1.00 34.25 407 GLU A CA 1
ATOM 3165 C C . GLU A 1 407 ? 9.413 -9.825 9.249 1.00 34.25 407 GLU A C 1
ATOM 3167 O O . GLU A 1 407 ? 9.877 -10.616 10.079 1.00 34.25 407 GLU A O 1
ATOM 3172 N N . TYR A 1 408 ? 8.092 -9.729 9.050 1.00 31.28 408 TYR A N 1
ATOM 3173 C CA . TYR A 1 408 ? 7.145 -10.451 9.914 1.00 31.28 408 TYR A CA 1
ATOM 3174 C C . TYR A 1 408 ? 6.991 -11.944 9.558 1.00 31.28 408 TYR A C 1
ATOM 3176 O O . TYR A 1 408 ? 6.758 -12.767 10.453 1.00 31.28 408 TYR A O 1
ATOM 3184 N N . LEU A 1 409 ? 7.207 -12.337 8.293 1.00 37.12 409 LEU A N 1
ATOM 3185 C CA . LEU A 1 409 ? 7.340 -13.756 7.924 1.00 37.12 409 LEU A CA 1
ATOM 3186 C C . LEU A 1 409 ? 8.766 -14.277 8.164 1.00 37.12 409 LEU A C 1
ATOM 3188 O O . LEU A 1 409 ? 8.928 -15.417 8.594 1.00 37.12 409 LEU A O 1
ATOM 3192 N N . TRP A 1 410 ? 9.793 -13.447 7.970 1.00 37.38 410 TRP A N 1
ATOM 3193 C CA . TRP A 1 410 ? 11.218 -13.763 8.153 1.00 37.38 410 TRP A CA 1
ATOM 3194 C C . TRP A 1 410 ? 11.544 -14.200 9.586 1.00 37.38 410 TRP A C 1
ATOM 3196 O O . TRP A 1 410 ? 12.293 -15.159 9.786 1.00 37.38 410 TRP A O 1
ATOM 3206 N N . ARG A 1 411 ? 10.920 -13.577 10.598 1.00 33.25 411 ARG A N 1
ATOM 3207 C CA . ARG A 1 411 ? 11.047 -14.018 12.003 1.00 33.25 411 ARG A CA 1
ATOM 3208 C C . ARG A 1 411 ? 10.272 -15.309 12.292 1.00 33.25 411 ARG A C 1
ATOM 3210 O O . ARG A 1 411 ? 10.740 -16.118 13.089 1.00 33.25 411 ARG A O 1
ATOM 3217 N N . SER A 1 412 ? 9.131 -15.520 11.635 1.00 30.17 412 SER A N 1
ATOM 3218 C CA . SER A 1 412 ? 8.184 -16.605 11.951 1.00 30.17 412 SER A CA 1
ATOM 3219 C C . SER A 1 412 ? 8.390 -17.897 11.142 1.00 30.17 412 SER A C 1
ATOM 3221 O O . SER A 1 412 ? 7.914 -18.950 11.553 1.00 30.17 412 SER A O 1
ATOM 3223 N N . ARG A 1 413 ? 9.104 -17.853 10.007 1.00 36.59 413 ARG A N 1
ATOM 3224 C CA . ARG A 1 413 ? 9.365 -19.018 9.132 1.00 36.59 413 ARG A CA 1
ATOM 3225 C C . ARG A 1 413 ? 10.741 -19.672 9.332 1.00 36.59 413 ARG A C 1
ATOM 3227 O O . ARG A 1 413 ? 11.018 -20.699 8.721 1.00 36.59 413 ARG A O 1
ATOM 3234 N N . ARG A 1 414 ? 11.606 -19.132 10.201 1.00 33.03 414 ARG A N 1
ATOM 3235 C CA . ARG A 1 414 ? 13.014 -19.571 10.342 1.00 33.03 414 ARG A CA 1
ATOM 3236 C C . ARG A 1 414 ? 13.212 -20.976 10.950 1.00 33.03 414 ARG A C 1
ATOM 3238 O O . ARG A 1 414 ? 14.337 -21.461 10.992 1.00 33.03 414 ARG A O 1
ATOM 3245 N N . THR A 1 415 ? 12.150 -21.629 11.423 1.00 31.33 415 THR A N 1
ATOM 3246 C CA . THR A 1 415 ? 12.193 -22.914 12.149 1.00 31.33 415 THR A CA 1
ATOM 3247 C C . THR A 1 415 ? 11.689 -24.130 11.366 1.00 31.33 415 THR A C 1
ATOM 3249 O O . THR A 1 415 ? 11.742 -25.234 11.905 1.00 31.33 415 THR A O 1
ATOM 3252 N N . LEU A 1 416 ? 11.229 -23.990 10.115 1.00 32.28 416 LEU A N 1
ATOM 3253 C CA . LEU A 1 416 ? 10.683 -25.115 9.340 1.00 32.28 416 LEU A CA 1
ATOM 3254 C C . LEU A 1 416 ? 11.203 -25.173 7.894 1.00 32.28 416 LEU A C 1
ATOM 3256 O O . LEU A 1 416 ? 10.929 -24.298 7.083 1.00 32.28 416 LEU A O 1
ATOM 3260 N N . ARG A 1 417 ? 11.852 -26.308 7.590 1.00 33.22 417 ARG A N 1
ATOM 3261 C CA . ARG A 1 417 ? 12.239 -26.830 6.261 1.00 33.22 417 ARG A CA 1
ATOM 3262 C C . ARG A 1 417 ? 13.345 -26.078 5.510 1.00 33.22 417 ARG A C 1
ATOM 3264 O O . ARG A 1 417 ? 13.105 -25.289 4.604 1.00 33.22 417 ARG A O 1
ATOM 3271 N N . ALA A 1 418 ? 14.580 -26.510 5.766 1.00 33.75 418 ALA A N 1
ATOM 3272 C CA . ALA A 1 418 ? 15.581 -26.569 4.706 1.00 33.75 418 ALA A CA 1
ATOM 3273 C C . ALA A 1 418 ? 15.139 -27.610 3.657 1.00 33.75 418 ALA A C 1
ATOM 3275 O O . ALA A 1 418 ? 15.025 -28.787 3.993 1.00 33.75 418 ALA A O 1
ATOM 3276 N N . ASN A 1 419 ? 14.812 -27.138 2.449 1.00 35.03 419 ASN A N 1
ATOM 3277 C CA . ASN A 1 419 ? 14.802 -27.821 1.141 1.00 35.03 419 ASN A CA 1
ATOM 3278 C C . ASN A 1 419 ? 13.948 -26.973 0.182 1.00 35.03 419 ASN A C 1
ATOM 3280 O O . ASN A 1 419 ? 12.766 -27.245 -0.021 1.00 35.03 419 ASN A O 1
ATOM 3284 N N . ILE A 1 420 ? 14.544 -25.909 -0.360 1.00 38.66 420 ILE A N 1
ATOM 3285 C CA . ILE A 1 420 ? 13.923 -25.050 -1.376 1.00 38.66 420 ILE A CA 1
ATOM 3286 C C . ILE A 1 420 ? 14.439 -25.512 -2.743 1.00 38.66 420 ILE A C 1
ATOM 3288 O O . ILE A 1 420 ? 15.651 -25.543 -2.959 1.00 38.66 420 ILE A O 1
ATOM 3292 N N . MET A 1 421 ? 13.529 -25.884 -3.648 1.00 37.69 421 MET A N 1
ATOM 3293 C CA . MET A 1 421 ? 13.858 -26.073 -5.067 1.00 37.69 421 MET A CA 1
ATOM 3294 C C . MET A 1 421 ? 14.222 -24.703 -5.670 1.00 37.69 421 MET A C 1
ATOM 3296 O O . MET A 1 421 ? 13.517 -23.735 -5.385 1.00 37.69 421 MET A O 1
ATOM 3300 N N . PRO A 1 422 ? 15.291 -24.575 -6.476 1.00 44.19 422 PRO A N 1
ATOM 3301 C CA . PRO A 1 422 ? 15.657 -23.293 -7.074 1.00 44.19 422 PRO A CA 1
ATOM 3302 C C . PRO A 1 422 ? 14.599 -22.827 -8.087 1.00 44.19 422 PRO A C 1
ATOM 3304 O O . PRO A 1 422 ? 14.147 -23.615 -8.919 1.00 44.19 422 PRO A O 1
ATOM 3307 N N . GLY A 1 423 ? 14.236 -21.542 -8.032 1.00 50.41 423 GLY A N 1
ATOM 3308 C CA . GLY A 1 423 ? 13.290 -20.927 -8.966 1.00 50.41 423 GLY A CA 1
ATOM 3309 C C . GLY A 1 423 ? 13.814 -20.894 -10.408 1.00 50.41 423 GLY A C 1
ATOM 3310 O O . GLY A 1 423 ? 15.023 -20.869 -10.654 1.00 50.41 423 GLY A O 1
ATOM 3311 N N . LYS A 1 424 ? 12.900 -20.885 -11.385 1.00 65.00 424 LYS A N 1
ATOM 3312 C CA . LYS A 1 424 ? 13.203 -21.059 -12.817 1.00 65.00 424 LYS A CA 1
ATOM 3313 C C . LYS A 1 424 ? 13.706 -19.767 -13.495 1.00 65.00 424 LYS A C 1
ATOM 3315 O O . LYS A 1 424 ? 13.148 -19.316 -14.496 1.00 65.00 424 LYS A O 1
ATOM 3320 N N . ARG A 1 425 ? 14.775 -19.159 -12.965 1.00 81.06 425 ARG A N 1
ATOM 3321 C CA . ARG A 1 425 ? 15.441 -18.009 -13.606 1.00 81.06 425 ARG A CA 1
ATOM 3322 C C . ARG A 1 425 ? 16.258 -18.432 -14.833 1.00 81.06 425 ARG A C 1
ATOM 3324 O O . ARG A 1 425 ? 17.013 -19.402 -14.787 1.00 81.06 425 ARG A O 1
ATOM 3331 N N . ASN A 1 426 ? 16.164 -17.661 -15.912 1.00 88.44 426 ASN A N 1
ATOM 3332 C CA . ASN A 1 426 ? 16.933 -17.861 -17.138 1.00 88.44 426 ASN A CA 1
ATOM 3333 C 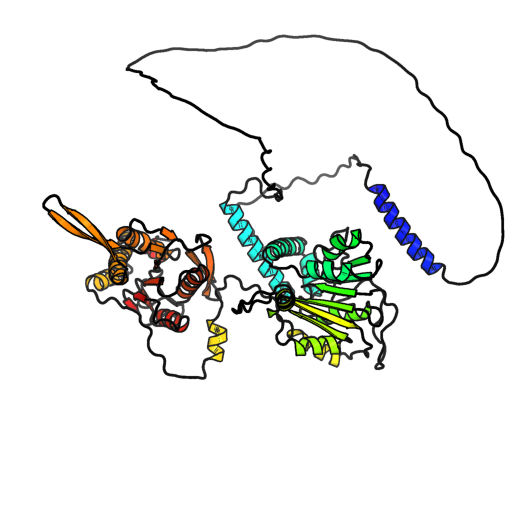C . ASN A 1 426 ? 18.122 -16.895 -17.169 1.00 88.44 426 ASN A C 1
ATOM 3335 O O . ASN A 1 426 ? 17.950 -15.691 -17.370 1.00 88.44 426 ASN A O 1
ATOM 3339 N N . VAL A 1 427 ? 19.332 -17.425 -16.970 1.00 91.38 427 VAL A N 1
ATOM 3340 C CA . VAL A 1 427 ? 20.582 -16.665 -17.113 1.00 91.38 427 VAL A CA 1
ATOM 3341 C C . VAL A 1 427 ? 21.075 -16.791 -18.555 1.00 91.38 427 VAL A C 1
ATOM 3343 O O . VAL A 1 427 ? 21.345 -17.900 -19.017 1.00 91.38 427 VAL A O 1
ATOM 3346 N N . LEU A 1 428 ? 21.194 -15.677 -19.280 1.00 89.19 428 LEU A N 1
ATOM 3347 C CA . LEU A 1 428 ? 21.637 -15.700 -20.678 1.00 89.19 428 LEU A CA 1
ATOM 3348 C C . LEU A 1 428 ? 23.129 -16.043 -20.769 1.00 89.19 428 LEU A C 1
ATOM 3350 O O . LEU A 1 428 ? 23.978 -15.320 -20.257 1.00 89.19 428 LEU A O 1
ATOM 3354 N N . SER A 1 429 ? 23.459 -17.102 -21.508 1.00 83.94 429 SER A N 1
ATOM 3355 C CA . SER A 1 429 ? 24.842 -17.450 -21.850 1.00 83.94 429 SER A CA 1
ATOM 3356 C C . SER A 1 429 ? 25.132 -17.049 -23.297 1.00 83.94 429 SER A C 1
ATOM 3358 O O . SER A 1 429 ? 24.907 -17.828 -24.222 1.00 83.94 429 SER A O 1
ATOM 3360 N N . HIS A 1 430 ? 25.592 -15.810 -23.515 1.00 91.50 430 HIS A N 1
ATOM 3361 C CA . HIS A 1 430 ? 25.874 -15.308 -24.864 1.00 91.50 430 HIS A CA 1
ATOM 3362 C C . HIS A 1 430 ? 27.156 -14.449 -24.933 1.00 91.50 430 HIS A C 1
ATOM 3364 O O . HIS A 1 430 ? 27.250 -13.443 -24.223 1.00 91.50 430 HIS A O 1
ATOM 3370 N N . PRO A 1 431 ? 28.136 -14.761 -25.811 1.00 94.19 431 PRO A N 1
ATOM 3371 C CA . PRO A 1 431 ? 29.421 -14.052 -25.851 1.00 94.19 431 PRO A CA 1
ATOM 3372 C C . PRO A 1 431 ? 29.322 -12.534 -26.059 1.00 94.19 431 PRO A C 1
ATOM 3374 O O . PRO A 1 431 ? 30.062 -11.790 -25.418 1.00 94.19 431 PRO A O 1
ATOM 3377 N N . LEU A 1 432 ? 28.389 -12.052 -26.893 1.00 94.25 432 LEU A N 1
ATOM 3378 C CA . LEU A 1 432 ? 28.207 -10.605 -27.100 1.00 94.25 432 LEU A CA 1
ATOM 3379 C C . LEU A 1 432 ? 27.645 -9.902 -25.855 1.00 94.25 432 LEU A C 1
ATOM 3381 O O . LEU A 1 432 ? 28.022 -8.765 -25.578 1.00 94.25 432 LEU A O 1
ATOM 3385 N N . VAL A 1 433 ? 26.796 -10.584 -25.076 1.00 94.88 433 VAL A N 1
ATOM 3386 C CA . VAL A 1 433 ? 26.269 -10.060 -23.805 1.00 94.88 433 VAL A CA 1
ATOM 3387 C C . VAL A 1 433 ? 27.398 -9.970 -22.781 1.00 94.88 433 VAL A C 1
ATOM 3389 O O . VAL A 1 433 ? 27.587 -8.916 -22.180 1.00 94.88 433 VAL A O 1
ATOM 3392 N N . ASN A 1 434 ? 28.229 -11.011 -22.669 1.00 94.25 434 ASN A N 1
ATOM 3393 C CA . ASN A 1 434 ? 29.399 -11.022 -21.784 1.00 94.25 434 ASN A CA 1
ATOM 3394 C C . ASN A 1 434 ? 30.410 -9.916 -22.146 1.00 94.25 434 ASN A C 1
ATOM 3396 O O . ASN A 1 434 ? 30.941 -9.239 -21.261 1.00 94.25 434 ASN A O 1
ATOM 3400 N N . ALA A 1 435 ? 30.649 -9.691 -23.443 1.00 95.56 435 ALA A N 1
ATOM 3401 C CA . ALA A 1 435 ? 31.527 -8.630 -23.932 1.00 95.56 435 ALA A CA 1
ATOM 3402 C C . ALA A 1 435 ? 30.964 -7.227 -23.637 1.00 95.56 435 ALA A C 1
ATOM 3404 O O . ALA A 1 435 ? 31.685 -6.377 -23.109 1.00 95.56 435 ALA A O 1
ATOM 3405 N N . ARG A 1 436 ? 29.671 -6.984 -23.906 1.00 96.38 436 ARG A N 1
ATOM 3406 C CA . ARG A 1 436 ? 29.014 -5.707 -23.578 1.00 96.38 436 ARG A CA 1
ATOM 3407 C C . ARG A 1 436 ? 28.960 -5.460 -22.074 1.00 96.38 436 ARG A C 1
ATOM 3409 O O . ARG A 1 436 ? 29.310 -4.368 -21.641 1.00 96.38 436 ARG A O 1
ATOM 3416 N N . LEU A 1 437 ? 28.625 -6.462 -21.263 1.00 96.19 437 LEU A N 1
ATOM 3417 C CA . LEU A 1 437 ? 28.619 -6.339 -19.804 1.00 96.19 437 LEU A CA 1
ATOM 3418 C C . LEU A 1 437 ? 30.018 -6.008 -19.262 1.00 96.19 437 LEU A C 1
ATOM 3420 O O . LEU A 1 437 ? 30.151 -5.176 -18.369 1.00 96.19 437 LEU A O 1
ATOM 3424 N N . SER A 1 438 ? 31.070 -6.594 -19.840 1.00 95.62 438 SER A N 1
ATOM 3425 C CA . SER A 1 438 ? 32.459 -6.267 -19.490 1.00 95.62 438 SER A CA 1
ATOM 3426 C C . SER A 1 438 ? 32.803 -4.804 -19.798 1.00 95.62 438 SER A C 1
ATOM 3428 O O . SER A 1 438 ? 33.474 -4.159 -18.996 1.00 95.62 438 SER A O 1
ATOM 3430 N N . GLN A 1 439 ? 32.293 -4.243 -20.902 1.00 96.31 439 GLN A N 1
ATOM 3431 C CA . GLN A 1 439 ? 32.406 -2.808 -21.199 1.00 96.31 439 GLN A CA 1
ATOM 3432 C C . GLN A 1 439 ? 31.597 -1.958 -20.202 1.00 96.31 439 GLN A C 1
ATOM 3434 O O . GLN A 1 439 ? 32.110 -0.961 -19.698 1.00 96.31 439 GLN A O 1
ATOM 3439 N N . LEU A 1 440 ? 30.371 -2.363 -19.846 1.00 97.06 440 LEU A N 1
ATOM 3440 C CA . LEU A 1 440 ? 29.560 -1.673 -18.830 1.00 97.06 440 LEU A CA 1
ATOM 3441 C C . LEU A 1 440 ? 30.230 -1.663 -17.441 1.00 97.06 440 LEU A C 1
ATOM 3443 O O . LEU A 1 440 ? 30.101 -0.681 -16.713 1.00 97.06 440 LEU A O 1
ATOM 3447 N N . ARG A 1 441 ? 30.983 -2.708 -17.075 1.00 96.44 441 ARG A N 1
ATOM 3448 C CA . ARG A 1 441 ? 31.719 -2.799 -15.796 1.00 96.44 441 ARG A CA 1
ATOM 3449 C C . ARG A 1 441 ? 32.877 -1.809 -15.659 1.00 96.44 441 ARG A C 1
ATOM 3451 O O . ARG A 1 441 ? 33.235 -1.464 -14.537 1.00 96.44 441 ARG A O 1
ATOM 3458 N N . LEU A 1 442 ? 33.460 -1.329 -16.758 1.00 97.00 442 LEU A N 1
ATOM 3459 C CA . LEU A 1 442 ? 34.554 -0.357 -16.693 1.00 97.00 442 LEU A CA 1
ATOM 3460 C C . LEU A 1 442 ? 34.044 0.993 -16.170 1.00 97.00 442 LEU A C 1
ATOM 3462 O O . LEU A 1 442 ? 33.125 1.584 -16.740 1.00 97.00 442 LEU A O 1
ATOM 3466 N N . ALA A 1 443 ? 34.682 1.515 -15.120 1.00 94.50 443 ALA A N 1
ATOM 3467 C CA . ALA A 1 443 ? 34.378 2.834 -14.552 1.00 94.50 443 ALA A CA 1
ATOM 3468 C C . ALA A 1 443 ? 34.680 4.001 -15.519 1.00 94.50 443 ALA A C 1
ATOM 3470 O O . ALA A 1 443 ? 34.150 5.093 -15.352 1.00 94.50 443 ALA A O 1
ATOM 3471 N N . THR A 1 444 ? 35.504 3.765 -16.544 1.00 96.06 444 THR A N 1
ATOM 3472 C CA . THR A 1 444 ? 35.854 4.727 -17.602 1.00 96.06 444 THR A CA 1
ATOM 3473 C C . THR A 1 444 ? 34.846 4.784 -18.756 1.00 96.06 444 THR A C 1
ATOM 3475 O O . THR A 1 444 ? 34.945 5.675 -19.597 1.00 96.06 444 THR A O 1
ATOM 3478 N N . THR A 1 445 ? 33.882 3.859 -18.826 1.00 96.88 445 THR A N 1
ATOM 3479 C CA . THR A 1 445 ? 32.865 3.823 -19.891 1.00 96.88 445 THR A CA 1
ATOM 3480 C C . THR A 1 445 ? 31.911 5.009 -19.777 1.00 96.88 445 THR A C 1
ATOM 3482 O O . THR A 1 445 ? 31.261 5.189 -18.742 1.00 96.88 445 THR A O 1
ATOM 3485 N N . SER A 1 446 ? 31.818 5.800 -20.853 1.00 97.31 446 SER A N 1
ATOM 3486 C CA . SER A 1 446 ? 31.050 7.047 -20.871 1.00 97.31 446 SER A CA 1
ATOM 3487 C C . SER A 1 446 ? 29.537 6.802 -20.749 1.00 97.31 446 SER A C 1
ATOM 3489 O O . SER A 1 446 ? 29.054 5.738 -21.143 1.00 97.31 446 SER A O 1
ATOM 3491 N N . PRO A 1 447 ? 28.743 7.792 -20.298 1.00 96.88 447 PRO A N 1
ATOM 3492 C CA . PRO A 1 447 ? 27.285 7.668 -20.235 1.00 96.88 447 PRO A CA 1
ATOM 3493 C C . PRO A 1 447 ? 26.620 7.369 -21.588 1.00 96.88 447 PRO A C 1
ATOM 3495 O O . PRO A 1 447 ? 25.554 6.757 -21.627 1.00 96.88 447 PRO A O 1
ATOM 3498 N N . LYS A 1 448 ? 27.229 7.780 -22.712 1.00 97.00 448 LYS A N 1
ATOM 3499 C CA . LYS A 1 448 ? 26.757 7.417 -24.059 1.00 97.00 448 LYS A CA 1
ATOM 3500 C C . LYS A 1 448 ? 26.912 5.915 -24.277 1.00 97.00 448 LYS A C 1
ATOM 3502 O O . LYS A 1 448 ? 25.936 5.229 -24.564 1.00 97.00 448 LYS A O 1
ATOM 3507 N N . ASP A 1 449 ? 28.130 5.418 -24.108 1.00 97.56 449 ASP A N 1
ATOM 3508 C CA . ASP A 1 449 ? 28.476 4.031 -24.423 1.00 97.56 449 ASP A CA 1
ATOM 3509 C C . ASP A 1 449 ? 27.857 3.063 -23.396 1.00 97.56 449 ASP A C 1
ATOM 3511 O O . ASP A 1 449 ? 27.535 1.922 -23.720 1.00 97.56 449 ASP A O 1
ATOM 3515 N N . PHE A 1 450 ? 27.592 3.545 -22.174 1.00 97.56 450 PHE A N 1
ATOM 3516 C CA . PHE A 1 450 ? 26.816 2.844 -21.154 1.00 97.56 450 PHE A CA 1
ATOM 3517 C C . PHE A 1 450 ? 25.336 2.700 -21.551 1.00 97.56 450 PHE A C 1
ATOM 3519 O O . PHE A 1 450 ? 24.794 1.597 -21.474 1.00 97.56 450 PHE A O 1
ATOM 3526 N N . ARG A 1 451 ? 24.685 3.765 -22.054 1.00 97.62 451 ARG A N 1
ATOM 3527 C CA . ARG A 1 451 ? 23.327 3.671 -22.633 1.00 97.62 451 ARG A CA 1
ATOM 3528 C C . ARG A 1 451 ? 23.279 2.709 -23.821 1.00 97.62 451 ARG A C 1
ATOM 3530 O O . ARG A 1 451 ? 22.358 1.905 -23.907 1.00 97.62 451 ARG A O 1
ATOM 3537 N N . GLU A 1 452 ? 24.267 2.763 -24.711 1.00 97.19 452 GLU A N 1
ATOM 3538 C CA . GLU A 1 452 ? 24.348 1.869 -25.875 1.00 97.19 452 GLU A CA 1
ATOM 3539 C C . GLU A 1 452 ? 24.563 0.403 -25.465 1.00 97.19 452 GLU A C 1
ATOM 3541 O O . GLU A 1 452 ? 23.853 -0.471 -25.952 1.00 97.19 452 GLU A O 1
ATOM 3546 N N . GLY A 1 453 ? 25.449 0.114 -24.507 1.00 97.56 453 GLY A N 1
ATOM 3547 C CA . GLY A 1 453 ? 25.643 -1.249 -24.002 1.00 97.56 453 GLY A CA 1
ATOM 3548 C C . GLY A 1 453 ? 24.424 -1.808 -23.252 1.00 97.56 453 GLY A C 1
ATOM 3549 O O . GLY A 1 453 ? 24.106 -2.987 -23.405 1.00 97.56 453 GLY A O 1
ATOM 3550 N N . VAL A 1 454 ? 23.697 -0.977 -22.491 1.00 97.88 454 VAL A N 1
ATOM 3551 C CA . VAL A 1 454 ? 22.420 -1.373 -21.862 1.00 97.88 454 VAL A CA 1
ATOM 3552 C C . VAL A 1 454 ? 21.347 -1.634 -22.924 1.00 97.88 454 VAL A C 1
ATOM 3554 O O . VAL A 1 454 ? 20.638 -2.638 -22.825 1.00 97.88 454 VAL A O 1
ATOM 3557 N N . ARG A 1 455 ? 21.258 -0.799 -23.971 1.00 97.75 455 ARG A N 1
ATOM 3558 C CA . ARG A 1 455 ? 20.357 -1.004 -25.118 1.00 97.75 455 ARG A CA 1
ATOM 3559 C C . ARG A 1 455 ? 20.650 -2.328 -25.831 1.00 97.75 455 ARG A C 1
ATOM 3561 O O . ARG A 1 455 ? 19.728 -3.112 -26.037 1.00 97.75 455 ARG A O 1
ATOM 3568 N N . ASP A 1 456 ? 21.914 -2.598 -26.155 1.00 97.62 456 ASP A N 1
ATOM 3569 C CA . ASP A 1 456 ? 22.343 -3.817 -26.852 1.00 97.62 456 ASP A CA 1
ATOM 3570 C C . ASP A 1 456 ? 21.988 -5.088 -26.068 1.00 97.62 456 ASP A C 1
ATOM 3572 O O . ASP A 1 456 ? 21.413 -6.022 -26.628 1.00 97.62 456 ASP A O 1
ATOM 3576 N N . ILE A 1 457 ? 22.272 -5.126 -24.760 1.00 97.94 457 ILE A N 1
ATOM 3577 C CA . ILE A 1 457 ? 21.915 -6.281 -23.920 1.00 97.94 457 ILE A CA 1
ATOM 3578 C C . ILE A 1 457 ? 20.388 -6.410 -23.793 1.00 97.94 457 ILE A C 1
ATOM 3580 O O . ILE A 1 457 ? 19.865 -7.524 -23.820 1.00 97.94 457 ILE A O 1
ATOM 3584 N N . SER A 1 458 ? 19.659 -5.292 -23.727 1.00 97.88 458 SER A N 1
ATOM 3585 C CA . SER A 1 458 ? 18.189 -5.285 -23.664 1.00 97.88 458 SER A CA 1
ATOM 3586 C C . SER A 1 458 ? 17.530 -5.833 -24.936 1.00 97.88 458 SER A C 1
ATOM 3588 O O . SER A 1 458 ? 16.480 -6.466 -24.838 1.00 97.88 458 SER A O 1
ATOM 3590 N N . LEU A 1 459 ? 18.145 -5.655 -26.114 1.00 97.62 459 LEU A N 1
ATOM 3591 C CA . LEU A 1 459 ? 17.688 -6.297 -27.354 1.00 97.62 459 LEU A CA 1
ATOM 3592 C C . LEU A 1 459 ? 17.811 -7.826 -27.265 1.00 97.62 459 LEU A C 1
ATOM 3594 O O . LEU A 1 459 ? 16.853 -8.532 -27.568 1.00 97.62 459 LEU A O 1
ATOM 3598 N N . VAL A 1 460 ? 18.954 -8.345 -26.799 1.00 96.94 460 VAL A N 1
ATOM 3599 C CA . VAL A 1 460 ? 19.148 -9.800 -26.650 1.00 96.94 460 VAL A CA 1
ATOM 3600 C C . VAL A 1 460 ? 18.201 -10.373 -25.588 1.00 96.94 460 VAL A C 1
ATOM 3602 O O . VAL A 1 460 ? 17.546 -11.378 -25.842 1.00 96.94 460 VAL A O 1
ATOM 3605 N N . LEU A 1 461 ? 18.048 -9.700 -24.439 1.00 95.69 461 LEU A N 1
ATOM 3606 C CA . LEU A 1 461 ? 17.076 -10.073 -23.401 1.00 95.69 461 LEU A CA 1
ATOM 3607 C C . LEU A 1 461 ? 15.638 -10.121 -23.934 1.00 95.69 461 LEU A C 1
ATOM 3609 O O . LEU A 1 461 ? 14.911 -11.062 -23.630 1.00 95.69 461 LEU A O 1
ATOM 3613 N N . GLY A 1 462 ? 15.228 -9.136 -24.739 1.00 95.38 462 GLY A N 1
ATOM 3614 C CA . GLY A 1 462 ? 13.895 -9.098 -25.341 1.00 95.38 462 GLY A CA 1
ATOM 3615 C C . GLY A 1 462 ? 13.642 -10.237 -26.331 1.00 95.38 462 GLY A C 1
ATOM 3616 O O . GLY A 1 462 ? 12.558 -10.818 -26.319 1.00 95.38 462 GLY A O 1
ATOM 3617 N N . ILE A 1 463 ? 14.642 -10.596 -27.143 1.00 95.12 463 ILE A N 1
ATOM 3618 C CA . ILE A 1 463 ? 14.571 -11.722 -28.089 1.00 95.12 463 ILE A CA 1
ATOM 3619 C C . ILE A 1 463 ? 14.490 -13.060 -27.338 1.00 95.12 463 ILE A C 1
ATOM 3621 O O . ILE A 1 463 ? 13.596 -13.859 -27.600 1.00 95.12 463 ILE A O 1
ATOM 3625 N N . GLU A 1 464 ? 15.366 -13.293 -26.357 1.00 91.94 464 GLU A N 1
ATOM 3626 C CA . GLU A 1 464 ? 15.352 -14.533 -25.568 1.00 91.94 464 GLU A CA 1
ATOM 3627 C C . GLU A 1 464 ? 14.046 -14.688 -24.769 1.00 91.94 464 GLU A C 1
ATOM 3629 O O . GLU A 1 464 ? 13.425 -15.751 -24.792 1.00 91.94 464 GLU A O 1
ATOM 3634 N N . ALA A 1 465 ? 13.555 -13.608 -24.154 1.00 92.25 465 ALA A N 1
ATOM 3635 C CA . ALA A 1 465 ? 12.316 -13.625 -23.379 1.00 92.25 465 ALA A CA 1
ATOM 3636 C C . ALA A 1 465 ? 11.039 -13.833 -24.216 1.00 92.25 465 ALA A C 1
ATOM 3638 O O . ALA A 1 465 ? 10.000 -14.208 -23.658 1.00 92.25 465 ALA A O 1
ATOM 3639 N N . SER A 1 466 ? 11.086 -13.601 -25.532 1.00 92.88 466 SER A N 1
ATOM 3640 C CA . SER A 1 466 ? 9.924 -13.681 -26.431 1.00 92.88 466 SER A CA 1
ATOM 3641 C C . SER A 1 466 ? 9.797 -14.984 -27.227 1.00 92.88 466 SER A C 1
ATOM 3643 O O . SER A 1 466 ? 8.808 -15.153 -27.933 1.00 92.88 466 SER A O 1
ATOM 3645 N N . ARG A 1 467 ? 10.706 -15.953 -27.030 1.00 89.94 467 ARG A N 1
ATOM 3646 C CA . ARG A 1 467 ? 10.679 -17.295 -27.658 1.00 89.94 467 ARG A CA 1
ATOM 3647 C C . ARG A 1 467 ? 9.374 -18.090 -27.500 1.00 89.94 467 ARG A C 1
ATOM 36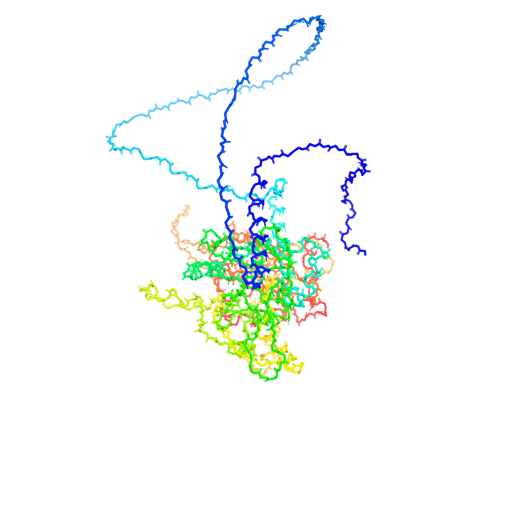49 O O . ARG A 1 467 ? 9.155 -19.039 -28.239 1.00 89.94 467 ARG A O 1
ATOM 3656 N N . GLU A 1 468 ? 8.557 -17.738 -26.512 1.00 85.75 468 GLU A N 1
ATOM 3657 C CA . GLU A 1 468 ? 7.326 -18.439 -26.118 1.00 85.75 468 GLU A CA 1
ATOM 3658 C C . GLU A 1 468 ? 6.072 -17.557 -26.298 1.00 85.75 468 GLU A C 1
ATOM 3660 O O . GLU A 1 468 ? 5.054 -17.781 -25.644 1.00 85.75 468 GLU A O 1
ATOM 3665 N N . LEU A 1 469 ? 6.144 -16.491 -27.107 1.00 91.38 469 LEU A N 1
ATOM 3666 C CA . LEU A 1 469 ? 4.952 -15.705 -27.437 1.00 91.38 469 LEU A CA 1
ATOM 3667 C C . LEU A 1 469 ? 4.026 -16.493 -28.372 1.00 91.38 469 LEU A C 1
ATOM 3669 O O . LEU A 1 469 ? 4.467 -17.220 -29.256 1.00 91.38 469 LEU A O 1
ATOM 3673 N N . GLU A 1 470 ? 2.722 -16.328 -28.168 1.00 92.00 470 GLU A N 1
ATOM 3674 C CA . GLU A 1 470 ? 1.692 -16.954 -28.997 1.00 92.00 470 GLU A CA 1
ATOM 3675 C C . GLU A 1 470 ? 1.665 -16.293 -30.392 1.00 92.00 470 GLU A C 1
ATOM 3677 O O . GLU A 1 470 ? 1.705 -15.063 -30.498 1.00 92.00 470 GLU A O 1
ATOM 3682 N N . GLU A 1 471 ? 1.568 -17.095 -31.454 1.00 94.56 471 GLU A N 1
ATOM 3683 C CA . GLU A 1 471 ? 1.510 -16.636 -32.850 1.00 94.56 471 GLU A CA 1
ATOM 3684 C C . GLU A 1 471 ? 0.156 -16.975 -33.494 1.00 94.56 471 GLU A C 1
ATOM 3686 O O . GLU A 1 471 ? -0.321 -18.105 -33.390 1.00 94.56 471 GLU A O 1
ATOM 3691 N N . ASP A 1 472 ? -0.436 -16.011 -34.204 1.00 94.62 472 ASP A N 1
ATOM 3692 C CA . ASP A 1 472 ? -1.581 -16.228 -35.094 1.00 94.62 472 ASP A CA 1
ATOM 3693 C C . ASP A 1 472 ? -1.093 -16.462 -36.532 1.00 94.62 472 ASP A C 1
ATOM 3695 O O . ASP A 1 472 ? -0.199 -15.769 -37.025 1.00 94.62 472 ASP A O 1
ATOM 3699 N N . ILE A 1 473 ? -1.706 -17.418 -37.234 1.00 96.94 473 ILE A N 1
ATOM 3700 C CA . ILE A 1 473 ? -1.364 -17.779 -38.618 1.00 96.94 473 ILE A CA 1
ATOM 3701 C C . ILE A 1 473 ? -2.256 -17.016 -39.607 1.00 96.94 473 ILE A C 1
ATOM 3703 O O . ILE A 1 473 ? -3.478 -16.994 -39.461 1.00 96.94 473 ILE A O 1
ATOM 3707 N N . PHE A 1 474 ? -1.664 -16.464 -40.670 1.00 96.62 474 PHE A N 1
ATOM 3708 C CA . PHE A 1 474 ? -2.384 -15.823 -41.773 1.00 96.62 474 PHE A CA 1
ATOM 3709 C C . PHE A 1 474 ? -1.961 -16.372 -43.144 1.00 96.62 474 PHE A C 1
ATOM 3711 O O . PHE A 1 474 ? -0.852 -16.871 -43.330 1.00 96.62 474 PHE A O 1
ATOM 3718 N N . GLN A 1 475 ? -2.854 -16.259 -44.129 1.00 97.44 475 GLN A N 1
ATOM 3719 C CA . GLN A 1 475 ? -2.544 -16.540 -45.534 1.00 97.44 475 GLN A CA 1
ATOM 3720 C C . GLN A 1 475 ? -2.264 -15.229 -46.268 1.00 97.44 475 GLN A C 1
ATOM 3722 O O . GLN A 1 475 ? -3.015 -14.262 -46.129 1.00 97.44 475 GLN A O 1
ATOM 3727 N N . GLY A 1 476 ? -1.185 -15.194 -47.044 1.00 95.94 476 GLY A N 1
ATOM 3728 C CA . GLY A 1 476 ? -0.724 -14.018 -47.770 1.00 95.94 476 GLY A CA 1
ATOM 3729 C C . GLY A 1 476 ? -0.278 -14.343 -49.193 1.00 95.94 476 GLY A C 1
ATOM 3730 O O . GLY A 1 476 ? -0.194 -15.497 -49.607 1.00 95.94 476 GLY A O 1
ATOM 3731 N N . GLN A 1 477 ? 0.030 -13.294 -49.951 1.00 97.06 477 GLN A N 1
ATOM 3732 C CA . GLN A 1 477 ? 0.495 -13.384 -51.332 1.00 97.06 477 GLN A CA 1
ATOM 3733 C C . GLN A 1 477 ? 1.793 -12.586 -51.475 1.00 97.06 477 GLN A C 1
ATOM 3735 O O . GLN A 1 477 ? 1.818 -11.383 -51.222 1.00 97.06 477 GLN A O 1
ATOM 3740 N N . THR A 1 478 ? 2.873 -13.249 -51.885 1.00 96.25 478 THR A N 1
ATOM 3741 C CA . THR A 1 478 ? 4.107 -12.574 -52.316 1.00 96.25 478 THR A CA 1
ATOM 3742 C C . THR A 1 478 ? 3.991 -12.159 -53.792 1.00 96.25 478 THR A C 1
ATOM 3744 O O . THR A 1 478 ? 3.120 -12.674 -54.505 1.00 96.25 478 THR A O 1
ATOM 3747 N N . PRO A 1 479 ? 4.902 -11.316 -54.316 1.00 97.31 479 PRO A N 1
ATOM 3748 C CA . PRO A 1 479 ? 4.992 -11.038 -55.753 1.00 97.31 479 PRO A CA 1
ATOM 3749 C C . PRO A 1 479 ? 5.249 -12.266 -56.650 1.00 97.31 479 PRO A C 1
ATOM 3751 O O . PRO A 1 479 ? 5.180 -12.132 -57.867 1.00 97.31 479 PRO A O 1
ATOM 3754 N N . VAL A 1 480 ? 5.560 -13.439 -56.077 1.00 96.62 480 VAL A N 1
ATOM 3755 C CA . VAL A 1 480 ? 5.907 -14.674 -56.810 1.00 96.62 480 VAL A CA 1
ATOM 3756 C C . VAL A 1 480 ? 4.891 -15.806 -56.576 1.00 96.62 480 VAL A C 1
ATOM 3758 O O . VAL A 1 480 ? 4.691 -16.640 -57.453 1.00 96.62 480 VAL A O 1
ATOM 3761 N N . GLY A 1 481 ? 4.216 -15.842 -55.423 1.00 96.19 481 GLY A N 1
ATOM 3762 C CA . GLY A 1 481 ? 3.282 -16.915 -55.063 1.00 96.19 481 GLY A CA 1
ATOM 3763 C C . GLY A 1 481 ? 2.636 -16.759 -53.676 1.00 96.19 481 GLY A C 1
ATOM 3764 O O . GLY A 1 481 ? 3.087 -15.926 -52.880 1.00 96.19 481 GLY A O 1
ATOM 3765 N N . PRO A 1 482 ? 1.575 -17.533 -53.381 1.00 97.50 482 PRO A N 1
ATOM 3766 C CA . PRO A 1 482 ? 0.927 -17.547 -52.072 1.00 97.50 482 PRO A CA 1
ATOM 3767 C C . PRO A 1 482 ? 1.856 -18.119 -50.994 1.00 97.50 482 PRO A C 1
ATOM 3769 O O . PRO A 1 482 ? 2.723 -18.943 -51.284 1.00 97.50 482 PRO A O 1
ATOM 3772 N N . PHE A 1 483 ? 1.662 -17.699 -49.747 1.00 97.56 483 PHE A N 1
ATOM 3773 C CA . PHE A 1 483 ? 2.402 -18.205 -48.592 1.00 97.56 483 PHE A CA 1
ATOM 3774 C C . PHE A 1 483 ? 1.543 -18.186 -47.325 1.00 97.56 483 PHE A C 1
ATOM 3776 O O . PHE A 1 483 ? 0.624 -17.379 -47.191 1.00 97.56 483 PHE A O 1
ATOM 3783 N N . THR A 1 484 ? 1.890 -19.044 -46.371 1.00 97.50 484 THR A N 1
ATOM 3784 C CA . THR A 1 484 ? 1.390 -18.969 -44.996 1.00 97.50 484 THR A CA 1
ATOM 3785 C C . THR A 1 484 ? 2.433 -18.250 -44.144 1.00 97.50 484 THR A C 1
ATOM 3787 O O . THR A 1 484 ? 3.605 -18.621 -44.173 1.00 97.50 484 THR A O 1
ATOM 3790 N N . GLY A 1 485 ? 2.021 -17.211 -43.421 1.00 95.88 485 GLY A N 1
ATOM 3791 C CA . GLY A 1 485 ? 2.861 -16.452 -42.494 1.00 95.88 485 GLY A CA 1
ATOM 3792 C C . GLY A 1 485 ? 2.272 -16.441 -41.086 1.00 95.88 485 GLY A C 1
ATOM 3793 O O . GLY A 1 485 ? 1.162 -16.929 -40.868 1.00 95.88 485 GLY A O 1
ATOM 3794 N N . SER A 1 486 ? 3.000 -15.860 -40.137 1.00 95.19 486 SER A N 1
ATOM 3795 C CA . SER A 1 486 ? 2.543 -15.690 -38.758 1.00 95.19 486 SER A CA 1
ATOM 3796 C C . SER A 1 486 ? 2.759 -14.268 -38.238 1.00 95.19 486 SER A C 1
ATOM 3798 O O . SER A 1 486 ? 3.508 -13.474 -38.814 1.00 95.19 486 SER A O 1
ATOM 3800 N N . VAL A 1 487 ? 2.047 -13.926 -37.166 1.00 94.12 487 VAL A N 1
ATOM 3801 C CA . VAL A 1 487 ? 2.133 -12.641 -36.465 1.00 94.12 487 VAL A CA 1
ATOM 3802 C C . VAL A 1 487 ? 1.993 -12.857 -34.957 1.00 94.12 487 VAL A C 1
ATOM 3804 O O . VAL A 1 487 ? 1.260 -13.739 -34.517 1.00 94.12 487 VAL A O 1
ATOM 3807 N N . ILE A 1 488 ? 2.686 -12.049 -34.153 1.00 94.44 488 ILE A N 1
ATOM 3808 C CA . ILE A 1 488 ? 2.602 -12.104 -32.686 1.00 94.44 488 ILE A CA 1
ATOM 3809 C C . ILE A 1 488 ? 1.177 -11.737 -32.245 1.00 94.44 488 ILE A C 1
ATOM 3811 O O . ILE A 1 488 ? 0.706 -10.632 -32.519 1.00 94.44 488 ILE A O 1
ATOM 3815 N N . ARG A 1 489 ? 0.513 -12.661 -31.544 1.00 94.69 489 ARG A N 1
ATOM 3816 C CA . ARG A 1 489 ? -0.876 -12.550 -31.075 1.00 94.69 489 ARG A CA 1
ATOM 3817 C C . ARG A 1 489 ? -1.077 -11.647 -29.841 1.00 94.69 489 ARG A C 1
ATOM 3819 O O . ARG A 1 489 ? -2.004 -10.835 -29.864 1.00 94.69 489 ARG A O 1
ATOM 3826 N N . PRO A 1 490 ? -0.301 -11.763 -28.740 1.00 95.44 490 PRO A N 1
ATOM 3827 C CA . PRO A 1 490 ? -0.589 -11.018 -27.513 1.00 95.44 490 PRO A CA 1
ATOM 3828 C C . PRO A 1 490 ? -0.239 -9.530 -27.628 1.00 95.44 490 PRO A C 1
ATOM 3830 O O . PRO A 1 490 ? 0.822 -9.156 -28.130 1.00 95.44 490 PRO A O 1
ATOM 3833 N N . ARG A 1 491 ? -1.091 -8.661 -27.070 1.00 95.75 491 ARG A N 1
ATOM 3834 C CA . ARG A 1 491 ? -0.800 -7.227 -26.923 1.00 95.75 491 ARG A CA 1
ATOM 3835 C C . ARG A 1 491 ? 0.284 -7.038 -25.864 1.00 95.75 491 ARG A C 1
ATOM 3837 O O . ARG A 1 491 ? 0.102 -7.446 -24.717 1.00 95.75 491 ARG A O 1
ATOM 3844 N N . ILE A 1 492 ? 1.384 -6.387 -26.229 1.00 97.38 492 ILE A N 1
ATOM 3845 C CA . ILE A 1 492 ? 2.552 -6.231 -25.355 1.00 97.38 492 ILE A CA 1
ATOM 3846 C C . ILE A 1 492 ? 2.494 -4.916 -24.562 1.00 97.38 492 ILE A C 1
ATOM 3848 O O . ILE A 1 492 ? 2.278 -3.836 -25.117 1.00 97.38 492 ILE A O 1
ATOM 3852 N N . GLY A 1 493 ? 2.726 -5.005 -23.253 1.00 97.19 493 GLY A N 1
ATOM 3853 C CA . GLY A 1 493 ? 3.035 -3.882 -22.372 1.00 97.19 493 GLY A CA 1
ATOM 3854 C C . GLY A 1 493 ? 4.513 -3.863 -21.990 1.00 97.19 493 GLY A C 1
ATOM 3855 O O . GLY A 1 493 ? 5.089 -4.909 -21.697 1.00 97.19 493 GLY A O 1
ATOM 3856 N N . LEU A 1 494 ? 5.119 -2.677 -21.965 1.00 97.94 494 LEU A N 1
ATOM 3857 C CA . LEU A 1 494 ? 6.482 -2.444 -21.482 1.00 97.94 494 LEU A CA 1
ATOM 3858 C C . LEU A 1 494 ? 6.422 -1.580 -20.225 1.00 97.94 494 LEU A C 1
ATOM 3860 O O . LEU A 1 494 ? 5.880 -0.476 -20.257 1.00 97.94 494 LEU A O 1
ATOM 3864 N N . THR A 1 495 ? 7.003 -2.056 -19.132 1.00 97.06 495 THR A N 1
ATOM 3865 C CA . THR A 1 495 ? 6.864 -1.436 -17.813 1.00 97.06 495 THR A CA 1
ATOM 3866 C C . THR A 1 495 ? 8.244 -1.093 -17.251 1.00 97.06 495 THR A C 1
ATOM 3868 O O . THR A 1 495 ? 8.825 -1.890 -16.516 1.00 97.06 495 THR A O 1
ATOM 3871 N N . PRO A 1 496 ? 8.835 0.060 -17.621 1.00 97.19 496 PRO A N 1
ATOM 3872 C CA . PRO A 1 496 ? 10.111 0.496 -17.066 1.00 97.19 496 PRO A CA 1
ATOM 3873 C C . PRO A 1 496 ? 9.961 0.987 -15.622 1.00 97.19 496 PRO A C 1
ATOM 3875 O O . PRO A 1 496 ? 9.183 1.908 -15.343 1.00 97.19 496 PRO A O 1
ATOM 3878 N N . ILE A 1 497 ? 10.771 0.427 -14.715 1.00 95.44 497 ILE A N 1
ATOM 3879 C CA . ILE A 1 497 ? 10.948 0.978 -13.368 1.00 95.44 497 ILE A CA 1
ATOM 3880 C C . ILE A 1 497 ? 11.781 2.259 -13.478 1.00 95.44 497 ILE A C 1
ATOM 3882 O O . ILE A 1 497 ? 12.953 2.243 -13.867 1.00 95.44 497 ILE A O 1
ATOM 3886 N N . LEU A 1 498 ? 11.182 3.399 -13.143 1.00 93.94 498 LEU A N 1
ATOM 3887 C CA . LEU A 1 498 ? 11.880 4.676 -13.115 1.00 93.94 498 LEU A CA 1
ATOM 3888 C C . LEU A 1 498 ? 12.886 4.697 -11.952 1.00 93.94 498 LEU A C 1
ATOM 3890 O O . LEU A 1 498 ? 12.552 4.349 -10.827 1.00 93.94 498 LEU A O 1
ATOM 3894 N N . ARG A 1 499 ? 14.112 5.183 -12.145 1.00 93.12 499 ARG A N 1
ATOM 3895 C CA . ARG A 1 499 ? 14.609 5.879 -13.346 1.00 93.12 499 ARG A CA 1
ATOM 3896 C C . ARG A 1 499 ? 15.337 4.965 -14.346 1.00 93.12 499 ARG A C 1
ATOM 3898 O O . ARG A 1 499 ? 15.306 5.250 -15.538 1.00 93.12 499 ARG A O 1
ATOM 3905 N N . ALA A 1 500 ? 15.985 3.893 -13.886 1.00 93.69 500 ALA A N 1
ATOM 3906 C CA . ALA A 1 500 ? 16.951 3.137 -14.690 1.00 93.69 500 ALA A CA 1
ATOM 3907 C C . ALA A 1 500 ? 16.323 2.289 -15.818 1.00 93.69 500 ALA A C 1
ATOM 3909 O O . ALA A 1 500 ? 16.916 2.178 -16.890 1.00 93.69 500 ALA A O 1
ATOM 3910 N N . GLY A 1 501 ? 15.102 1.770 -15.638 1.00 95.94 501 GLY A N 1
ATOM 3911 C CA . GLY A 1 501 ? 14.373 0.977 -16.641 1.00 95.94 501 GLY A CA 1
ATOM 3912 C C . GLY A 1 501 ? 14.131 1.699 -17.973 1.00 95.94 501 GLY A C 1
ATOM 3913 O O . GLY A 1 501 ? 13.991 1.054 -19.011 1.00 95.94 501 GLY A O 1
ATOM 3914 N N . LEU A 1 502 ? 14.171 3.038 -17.982 1.00 96.25 502 LEU A N 1
ATOM 3915 C CA . LEU A 1 502 ? 14.137 3.842 -19.210 1.00 96.25 502 LEU A CA 1
ATOM 3916 C C . LEU A 1 502 ? 15.281 3.501 -20.179 1.00 96.25 502 LEU A C 1
ATOM 3918 O O . LEU A 1 502 ? 15.074 3.556 -21.387 1.00 96.25 502 LEU A O 1
ATOM 3922 N N . GLY A 1 503 ? 16.455 3.095 -19.678 1.00 95.62 503 GLY A N 1
ATOM 3923 C CA . GLY A 1 503 ? 17.586 2.681 -20.520 1.00 95.62 503 GLY A CA 1
ATOM 3924 C C . GLY A 1 503 ? 17.318 1.422 -21.356 1.00 95.62 503 GLY A C 1
ATOM 3925 O O . GLY A 1 503 ? 18.024 1.175 -22.330 1.00 95.62 503 GLY A O 1
ATOM 3926 N N . MET A 1 504 ? 16.289 0.646 -20.999 1.00 98.12 504 MET A N 1
ATOM 3927 C CA . MET A 1 504 ? 15.874 -0.571 -21.705 1.00 98.12 504 MET A CA 1
ATOM 3928 C C . MET A 1 504 ? 14.685 -0.324 -22.651 1.00 98.12 504 MET A C 1
ATOM 3930 O O . MET A 1 504 ? 14.511 -1.057 -23.623 1.00 98.12 504 MET A O 1
ATOM 3934 N N . ALA A 1 505 ? 13.862 0.699 -22.390 1.00 96.94 505 ALA A N 1
ATOM 3935 C CA . ALA A 1 505 ? 12.567 0.888 -23.050 1.00 96.94 505 ALA A CA 1
ATOM 3936 C C . ALA A 1 505 ? 12.672 1.011 -24.583 1.00 96.94 505 ALA A C 1
ATOM 3938 O O . ALA A 1 505 ? 11.954 0.314 -25.298 1.00 96.94 505 ALA A O 1
ATOM 3939 N N . ASP A 1 506 ? 13.611 1.813 -25.096 1.00 96.62 506 ASP A N 1
ATOM 3940 C CA . ASP A 1 506 ? 13.809 1.991 -26.544 1.00 96.62 506 ASP A CA 1
ATOM 3941 C C . ASP A 1 506 ? 14.267 0.708 -27.257 1.00 96.62 506 ASP A C 1
ATOM 3943 O O . ASP A 1 506 ? 13.988 0.524 -28.445 1.00 96.62 506 ASP A O 1
ATOM 3947 N N . ALA A 1 507 ? 14.979 -0.187 -26.562 1.00 97.50 507 ALA A N 1
ATOM 3948 C CA . ALA A 1 507 ? 15.366 -1.483 -27.114 1.00 97.50 507 ALA A CA 1
ATOM 3949 C C . ALA A 1 507 ? 14.131 -2.372 -27.294 1.00 97.50 507 ALA A C 1
ATOM 3951 O O . ALA A 1 507 ? 13.889 -2.885 -28.385 1.00 97.50 507 ALA A O 1
ATOM 3952 N N . LEU A 1 508 ? 13.299 -2.486 -26.256 1.00 98.00 508 LEU A N 1
ATOM 3953 C CA . LEU A 1 508 ? 12.076 -3.284 -26.315 1.00 98.00 508 LEU A CA 1
ATOM 3954 C C . LEU A 1 508 ? 11.039 -2.688 -27.285 1.00 98.00 508 LEU A C 1
ATOM 3956 O O . LEU A 1 508 ? 10.380 -3.447 -27.986 1.00 98.00 508 LEU A O 1
ATOM 3960 N N . LEU A 1 509 ? 10.949 -1.359 -27.423 1.00 97.75 509 LEU A N 1
ATOM 3961 C CA . LEU A 1 509 ? 10.140 -0.707 -28.467 1.00 97.75 509 LEU A CA 1
ATOM 3962 C C . LEU A 1 509 ? 10.665 -0.960 -29.890 1.00 97.75 509 LEU A C 1
ATOM 3964 O O . LEU A 1 509 ? 9.883 -0.949 -30.836 1.00 97.75 509 LEU A O 1
ATOM 3968 N N . THR A 1 510 ? 11.968 -1.214 -30.059 1.00 97.38 510 THR A N 1
ATOM 3969 C CA . THR A 1 510 ? 12.534 -1.611 -31.362 1.00 97.38 510 THR A CA 1
ATOM 3970 C C . THR A 1 510 ? 12.089 -3.028 -31.752 1.00 97.38 510 THR A C 1
ATOM 3972 O O . THR A 1 510 ? 11.907 -3.300 -32.935 1.00 97.38 510 THR A O 1
ATOM 3975 N N . LEU A 1 511 ? 11.879 -3.916 -30.772 1.00 96.19 511 LEU A N 1
ATOM 3976 C CA . LEU A 1 511 ? 11.358 -5.274 -30.986 1.00 96.19 511 LEU A CA 1
ATOM 3977 C C . LEU A 1 511 ? 9.824 -5.314 -31.089 1.00 96.19 511 LEU A C 1
ATOM 3979 O O . LEU A 1 511 ? 9.282 -6.083 -31.878 1.00 96.19 511 LEU A O 1
ATOM 3983 N N . PHE A 1 512 ? 9.125 -4.468 -30.325 1.00 96.56 512 PHE A N 1
ATOM 3984 C CA . PHE A 1 512 ? 7.662 -4.419 -30.252 1.00 96.56 512 PHE A CA 1
ATOM 3985 C C . PHE A 1 512 ? 7.130 -2.994 -30.524 1.00 96.56 512 PHE A C 1
ATOM 3987 O O . PHE A 1 512 ? 6.693 -2.313 -29.592 1.00 96.56 512 PHE A O 1
ATOM 3994 N N . PRO A 1 513 ? 7.112 -2.517 -31.789 1.00 95.75 513 PRO A N 1
ATOM 3995 C CA . PRO A 1 513 ? 6.746 -1.130 -32.119 1.00 95.75 513 PRO A CA 1
ATOM 3996 C C . PRO A 1 513 ? 5.302 -0.730 -31.776 1.00 95.75 513 PRO A C 1
ATOM 3998 O O . PRO A 1 513 ? 4.974 0.454 -31.758 1.00 95.75 513 PRO A O 1
ATOM 4001 N N . THR A 1 514 ? 4.426 -1.706 -31.528 1.00 94.75 514 THR A N 1
ATOM 4002 C CA . THR A 1 514 ? 3.019 -1.522 -31.135 1.00 94.75 514 THR A CA 1
ATOM 4003 C C . THR A 1 514 ? 2.793 -1.573 -29.619 1.00 94.75 514 THR A C 1
ATOM 4005 O O . THR A 1 514 ? 1.655 -1.426 -29.170 1.00 94.75 514 THR A O 1
ATOM 4008 N N . ALA A 1 515 ? 3.840 -1.799 -28.817 1.00 96.94 515 ALA A N 1
ATOM 4009 C CA . ALA A 1 515 ? 3.705 -2.000 -27.380 1.00 96.94 515 ALA A CA 1
ATOM 4010 C C . ALA A 1 515 ? 3.363 -0.708 -26.617 1.00 96.94 515 ALA A C 1
ATOM 4012 O O . ALA A 1 515 ? 3.850 0.381 -26.922 1.00 96.94 515 ALA A O 1
ATOM 4013 N N . SER A 1 516 ? 2.542 -0.837 -25.573 1.00 96.56 516 SER A N 1
ATOM 4014 C CA . SER A 1 516 ? 2.162 0.286 -24.703 1.00 96.56 516 SER A CA 1
ATOM 4015 C C . SER A 1 516 ? 3.119 0.423 -23.517 1.00 96.56 516 SER A C 1
ATOM 4017 O O . SER A 1 516 ? 3.430 -0.574 -22.871 1.00 96.56 516 SER A O 1
ATOM 4019 N N . VAL A 1 517 ? 3.572 1.646 -23.207 1.00 96.88 517 VAL A N 1
ATOM 4020 C CA . VAL A 1 517 ? 4.593 1.888 -22.165 1.00 96.88 517 VAL A CA 1
ATOM 4021 C C . VAL A 1 517 ? 3.991 2.447 -20.870 1.00 96.88 517 VAL A C 1
ATOM 4023 O O . VAL A 1 517 ? 3.467 3.565 -20.844 1.00 96.88 517 VAL A O 1
ATOM 4026 N N . TYR A 1 518 ? 4.134 1.700 -19.775 1.00 96.00 518 TYR A N 1
ATOM 4027 C CA . TYR A 1 518 ? 3.591 2.011 -18.451 1.00 96.00 518 TYR A CA 1
ATOM 4028 C C . TYR A 1 518 ? 4.712 2.300 -17.449 1.00 96.00 518 TYR A C 1
ATOM 4030 O O . TYR A 1 518 ? 5.381 1.405 -16.948 1.00 96.00 518 TYR A O 1
ATOM 4038 N N . HIS A 1 519 ? 4.937 3.573 -17.143 1.00 94.06 519 HIS A N 1
ATOM 4039 C CA . HIS A 1 519 ? 6.038 3.976 -16.270 1.00 94.06 519 HIS A CA 1
ATOM 4040 C C . HIS A 1 519 ? 5.654 3.818 -14.790 1.00 94.06 519 HIS A C 1
ATOM 4042 O O . HIS A 1 519 ? 4.640 4.382 -14.363 1.00 94.06 519 HIS A O 1
ATOM 4048 N N . LEU A 1 520 ? 6.479 3.107 -14.012 1.00 92.62 520 LEU A N 1
ATOM 4049 C CA . LEU A 1 520 ? 6.321 2.955 -12.559 1.00 92.62 520 LEU A CA 1
ATOM 4050 C C . LEU A 1 520 ? 7.447 3.689 -11.828 1.00 92.62 520 LEU A C 1
ATOM 4052 O O . LEU A 1 520 ? 8.622 3.402 -12.036 1.00 92.62 520 LEU A O 1
ATOM 4056 N N . GLY A 1 521 ? 7.099 4.644 -10.971 1.00 91.38 521 GLY A N 1
ATOM 4057 C CA . GLY A 1 521 ? 8.037 5.379 -10.131 1.00 91.38 521 GLY A CA 1
ATOM 4058 C C . GLY A 1 521 ? 8.098 4.813 -8.725 1.00 91.38 521 GLY A C 1
ATOM 4059 O O . GLY A 1 521 ? 7.186 5.038 -7.930 1.00 91.38 521 GLY A O 1
ATOM 4060 N N . LEU A 1 522 ? 9.214 4.154 -8.415 1.00 87.12 522 LEU A N 1
ATOM 4061 C CA . LEU A 1 522 ? 9.560 3.652 -7.088 1.00 87.12 522 LEU A CA 1
ATOM 4062 C C . LEU A 1 522 ? 10.854 4.323 -6.605 1.00 87.12 522 LEU A C 1
ATOM 4064 O O . LEU A 1 522 ? 11.816 4.428 -7.364 1.00 87.12 522 LEU A O 1
ATOM 4068 N N . PHE A 1 523 ? 10.901 4.764 -5.349 1.00 77.50 523 PHE A N 1
ATOM 4069 C CA . PHE A 1 523 ? 12.146 5.174 -4.681 1.00 77.50 523 PHE A CA 1
ATOM 4070 C C . PHE A 1 523 ? 12.326 4.379 -3.385 1.00 77.50 523 PHE A C 1
ATOM 4072 O O . PHE A 1 523 ? 11.342 3.932 -2.805 1.00 77.50 523 PHE A O 1
ATOM 4079 N N . ARG A 1 524 ? 13.564 4.194 -2.913 1.00 68.12 524 ARG A N 1
ATOM 4080 C CA . ARG A 1 524 ? 13.818 3.563 -1.605 1.00 68.12 524 ARG A CA 1
ATOM 4081 C C . ARG A 1 524 ? 13.884 4.622 -0.511 1.00 68.12 524 ARG A C 1
ATOM 4083 O O . ARG A 1 524 ? 14.630 5.595 -0.638 1.00 68.12 524 ARG A O 1
ATOM 4090 N N . GLU A 1 525 ? 13.127 4.447 0.567 1.00 66.94 525 GLU A N 1
ATOM 4091 C CA . GLU A 1 525 ? 13.230 5.317 1.740 1.00 66.94 525 GLU A CA 1
ATOM 4092 C C . GLU A 1 525 ? 14.604 5.131 2.413 1.00 66.94 525 GLU A C 1
ATOM 4094 O O . GLU A 1 525 ? 15.025 4.011 2.691 1.00 66.94 525 GLU A O 1
ATOM 4099 N N . LYS A 1 526 ? 15.316 6.232 2.694 1.00 56.22 526 LYS A N 1
ATOM 4100 C CA . LYS A 1 526 ? 16.742 6.218 3.093 1.00 56.22 526 LYS A CA 1
ATOM 4101 C C . LYS A 1 526 ? 17.074 5.490 4.408 1.00 56.22 526 LYS A C 1
ATOM 4103 O O . LYS A 1 526 ? 18.251 5.321 4.698 1.00 56.22 526 LYS A O 1
ATOM 4108 N N . VAL A 1 527 ? 16.074 5.120 5.209 1.00 53.25 527 VAL A N 1
ATOM 4109 C CA . VAL A 1 527 ? 16.256 4.489 6.531 1.00 53.25 527 VAL A CA 1
ATOM 4110 C C . VAL A 1 527 ? 15.803 3.029 6.528 1.00 53.25 527 VAL A C 1
ATOM 4112 O O . VAL A 1 527 ? 16.504 2.174 7.052 1.00 53.25 527 VAL A O 1
ATOM 4115 N N . SER A 1 528 ? 14.648 2.737 5.927 1.00 57.44 528 SER A N 1
ATOM 4116 C CA . SER A 1 528 ? 14.073 1.387 5.865 1.00 57.44 528 SER A CA 1
ATOM 4117 C C . SER A 1 528 ? 14.492 0.598 4.617 1.00 57.44 528 SER A C 1
ATOM 4119 O O . SER A 1 528 ? 14.252 -0.603 4.547 1.00 57.44 528 SER A O 1
ATOM 4121 N N . LEU A 1 529 ? 15.063 1.279 3.612 1.00 58.56 529 LEU A N 1
ATOM 4122 C CA . LEU A 1 529 ? 15.300 0.801 2.241 1.00 58.56 529 LEU A CA 1
ATOM 4123 C C . LEU A 1 529 ? 14.044 0.293 1.505 1.00 58.56 529 LEU A C 1
ATOM 4125 O O . LEU A 1 529 ? 14.155 -0.197 0.378 1.00 58.56 529 LEU A O 1
ATOM 4129 N N . GLN A 1 530 ? 12.854 0.462 2.092 1.00 60.22 530 GLN A N 1
ATOM 4130 C CA . GLN A 1 530 ? 11.597 -0.010 1.523 1.00 60.22 530 GLN A CA 1
ATOM 4131 C C . GLN A 1 530 ? 11.224 0.790 0.264 1.00 60.22 530 GLN A C 1
ATOM 4133 O O . GLN A 1 530 ? 11.419 2.013 0.230 1.00 60.22 530 GLN A O 1
ATOM 4138 N N . PRO A 1 531 ? 10.695 0.126 -0.779 1.00 67.56 531 PRO A N 1
ATOM 4139 C CA . PRO A 1 531 ? 10.223 0.776 -1.992 1.00 67.56 531 PRO A CA 1
ATOM 4140 C C . PRO A 1 531 ? 8.902 1.520 -1.742 1.00 67.56 531 PRO A C 1
ATOM 4142 O O . PRO A 1 531 ? 7.916 0.947 -1.282 1.00 67.56 531 PRO A O 1
ATOM 4145 N N . VAL A 1 532 ? 8.878 2.803 -2.094 1.00 71.38 532 VAL A N 1
ATOM 4146 C CA . VAL A 1 532 ? 7.718 3.693 -1.991 1.00 71.38 532 VAL A CA 1
ATOM 4147 C C . VAL A 1 532 ? 7.315 4.156 -3.388 1.00 71.38 532 VAL A C 1
ATOM 4149 O O . VAL A 1 532 ? 8.142 4.662 -4.153 1.00 71.38 532 VAL A O 1
ATOM 4152 N N . GLU A 1 533 ? 6.033 4.005 -3.720 1.00 82.12 533 GLU A N 1
ATOM 4153 C CA . GLU A 1 533 ? 5.464 4.502 -4.975 1.00 82.12 533 GLU A CA 1
ATOM 4154 C C . GLU A 1 533 ? 5.355 6.034 -4.953 1.00 82.12 533 GLU A C 1
ATOM 4156 O O . GLU A 1 533 ? 4.688 6.613 -4.093 1.00 82.12 533 GLU A O 1
ATOM 4161 N N . TYR A 1 534 ? 5.969 6.691 -5.939 1.00 78.81 534 TYR A N 1
ATOM 4162 C CA . TYR A 1 534 ? 5.804 8.125 -6.200 1.00 78.81 534 TYR A CA 1
ATOM 4163 C C . TYR A 1 534 ? 5.088 8.426 -7.523 1.00 78.81 534 TYR A C 1
ATOM 4165 O O . TYR A 1 534 ? 4.643 9.556 -7.735 1.00 78.81 534 TYR A O 1
ATOM 4173 N N . TYR A 1 535 ? 4.980 7.441 -8.420 1.00 81.62 535 TYR A N 1
ATOM 4174 C CA . TYR A 1 535 ? 4.315 7.588 -9.711 1.00 81.62 535 TYR A CA 1
ATOM 4175 C C . TYR A 1 535 ? 3.778 6.243 -10.209 1.00 81.62 535 TYR A C 1
ATOM 4177 O O . TYR A 1 535 ? 4.498 5.250 -10.231 1.00 81.62 535 TYR A O 1
ATOM 4185 N N . SER A 1 536 ? 2.549 6.234 -10.712 1.00 86.38 536 SER A N 1
ATOM 4186 C CA . SER A 1 536 ? 2.019 5.146 -11.529 1.00 86.38 536 SER A CA 1
ATOM 4187 C C . SER A 1 536 ? 1.112 5.735 -12.602 1.00 86.38 536 SER A C 1
ATOM 4189 O O . SER A 1 536 ? 0.348 6.668 -12.340 1.00 86.38 536 SER A O 1
ATOM 4191 N N . LYS A 1 537 ? 1.208 5.208 -13.826 1.00 80.38 537 LYS A N 1
ATOM 4192 C CA . LYS A 1 537 ? 0.322 5.563 -14.946 1.00 80.38 537 LYS A CA 1
ATOM 4193 C C . LYS A 1 537 ? -0.286 4.317 -15.595 1.00 80.38 537 LYS A C 1
ATOM 4195 O O . LYS A 1 537 ? -0.387 4.217 -16.817 1.00 80.38 537 LYS A O 1
ATOM 4200 N N . LEU A 1 538 ? -0.684 3.366 -14.756 1.00 86.38 538 LEU A N 1
ATOM 4201 C CA . LEU A 1 538 ? -1.520 2.240 -15.158 1.00 86.38 538 LEU A CA 1
ATOM 4202 C C . LEU A 1 538 ? -2.973 2.730 -15.365 1.00 86.38 538 LEU A C 1
ATOM 4204 O O . LEU A 1 538 ? -3.474 3.501 -14.541 1.00 86.38 538 LEU A O 1
ATOM 4208 N N . PRO A 1 539 ? -3.661 2.350 -16.459 1.00 84.50 539 PRO A N 1
ATOM 4209 C CA . PRO A 1 539 ? -5.097 2.583 -16.616 1.00 84.50 539 PRO A CA 1
ATOM 4210 C C . PRO A 1 539 ? -5.901 1.719 -15.631 1.00 84.50 539 PRO A C 1
ATOM 4212 O O . PRO A 1 539 ? -5.388 0.758 -15.074 1.00 84.50 539 PRO A O 1
ATOM 4215 N N . SER A 1 540 ? -7.185 2.021 -15.437 1.00 81.81 540 SER A N 1
ATOM 4216 C CA . SER A 1 540 ? -8.048 1.352 -14.442 1.00 81.81 540 SER A CA 1
ATOM 4217 C C . SER A 1 540 ? -8.314 -0.143 -14.674 1.00 81.81 540 SER A C 1
ATOM 4219 O O . SER A 1 540 ? -8.814 -0.802 -13.769 1.00 81.81 540 SER A O 1
ATOM 4221 N N . VAL A 1 541 ? -8.001 -0.670 -15.861 1.00 82.12 541 VAL A N 1
ATOM 4222 C CA . VAL A 1 541 ? -8.110 -2.089 -16.240 1.00 82.12 541 VAL A CA 1
ATOM 4223 C C . VAL A 1 541 ? -6.939 -2.425 -17.180 1.00 82.12 541 VAL A C 1
ATOM 4225 O O . VAL A 1 541 ? -6.569 -1.561 -17.988 1.00 82.12 541 VAL A O 1
ATOM 4228 N N . PRO A 1 542 ? -6.359 -3.639 -17.134 1.00 90.00 542 PRO A N 1
ATOM 4229 C CA . PRO A 1 542 ? -5.341 -4.069 -18.084 1.00 90.00 542 PRO A CA 1
ATOM 4230 C C . PRO A 1 542 ? -5.800 -3.990 -19.542 1.00 90.00 542 PRO A C 1
ATOM 4232 O O . PRO A 1 542 ? -6.903 -4.393 -19.908 1.00 90.00 542 PRO A O 1
ATOM 4235 N N . THR A 1 543 ? -4.924 -3.464 -20.395 1.00 91.00 543 THR A N 1
ATOM 4236 C CA . THR A 1 543 ? -5.157 -3.285 -21.844 1.00 91.00 543 THR A CA 1
ATOM 4237 C C . THR A 1 543 ? -4.154 -4.061 -22.704 1.00 91.00 543 THR A C 1
ATOM 4239 O O . THR A 1 543 ? -4.138 -3.917 -23.927 1.00 91.00 543 THR A O 1
ATOM 4242 N N . VAL A 1 544 ? -3.348 -4.909 -22.062 1.00 94.75 544 VAL A N 1
ATOM 4243 C CA . VAL A 1 544 ? -2.285 -5.744 -22.635 1.00 94.75 544 VAL A CA 1
ATOM 4244 C C . VAL A 1 544 ? -2.398 -7.168 -22.090 1.00 94.75 544 VAL A C 1
ATOM 4246 O O . VAL A 1 544 ? -2.938 -7.362 -21.004 1.00 94.75 544 VAL A O 1
ATOM 4249 N N . ASP A 1 545 ? -1.902 -8.144 -22.847 1.00 93.88 545 ASP A N 1
ATOM 4250 C CA . ASP A 1 545 ? -2.004 -9.578 -22.538 1.00 93.88 545 ASP A CA 1
ATOM 4251 C C . ASP A 1 545 ? -0.693 -10.164 -21.989 1.00 93.88 545 ASP A C 1
ATOM 4253 O O . ASP A 1 545 ? -0.706 -11.232 -21.385 1.00 93.88 545 ASP A O 1
ATOM 4257 N N . VAL A 1 546 ? 0.437 -9.478 -22.210 1.00 94.00 546 VAL A N 1
ATOM 4258 C CA . VAL A 1 546 ? 1.773 -9.801 -21.677 1.00 94.00 546 VAL A CA 1
ATOM 4259 C C . VAL A 1 546 ? 2.470 -8.503 -21.263 1.00 94.00 546 VAL A C 1
ATOM 4261 O O . VAL A 1 546 ? 2.419 -7.511 -21.991 1.00 94.00 546 VAL A O 1
ATOM 4264 N N . CYS A 1 547 ? 3.150 -8.505 -20.117 1.00 95.31 547 CYS A N 1
ATOM 4265 C CA . CYS A 1 547 ? 3.864 -7.359 -19.561 1.00 95.31 547 CYS A CA 1
ATOM 4266 C C . CYS A 1 547 ? 5.358 -7.666 -19.354 1.00 95.31 547 CYS A C 1
ATOM 4268 O O . CYS A 1 547 ? 5.720 -8.542 -18.570 1.00 95.31 547 CYS A O 1
ATOM 4270 N N . PHE A 1 548 ? 6.233 -6.896 -20.001 1.00 96.94 548 PHE A N 1
ATOM 4271 C CA . PHE A 1 548 ? 7.679 -6.930 -19.775 1.00 96.94 548 PHE A CA 1
ATOM 4272 C C . PHE A 1 548 ? 8.054 -5.876 -18.727 1.00 96.94 548 PHE A C 1
ATOM 4274 O O . PHE A 1 548 ? 8.009 -4.677 -19.004 1.00 96.94 548 PHE A O 1
ATOM 4281 N N . LEU A 1 549 ? 8.416 -6.314 -17.522 1.00 97.00 549 LEU A N 1
ATOM 4282 C CA . LEU A 1 549 ? 8.915 -5.457 -16.444 1.00 97.00 549 LEU A CA 1
ATOM 4283 C C . LEU A 1 549 ? 10.422 -5.231 -16.641 1.00 97.00 549 LEU A C 1
ATOM 4285 O O . LEU A 1 549 ? 11.173 -6.200 -16.747 1.00 97.00 549 LEU A O 1
ATOM 4289 N N . LEU A 1 550 ? 10.860 -3.970 -16.726 1.00 97.81 550 LEU A N 1
ATOM 4290 C CA . LEU A 1 550 ? 12.231 -3.606 -17.111 1.00 97.81 550 LEU A CA 1
ATOM 4291 C C . LEU A 1 550 ? 12.965 -2.901 -15.958 1.00 97.81 550 LEU A C 1
ATOM 4293 O O . LEU A 1 550 ? 12.617 -1.770 -15.600 1.00 97.81 550 LEU A O 1
ATOM 4297 N N . ASP A 1 551 ? 14.005 -3.546 -15.425 1.00 96.06 551 ASP A N 1
ATOM 4298 C CA . ASP A 1 551 ? 14.938 -2.972 -14.446 1.00 96.06 551 ASP A CA 1
ATOM 4299 C C . ASP A 1 551 ? 16.363 -3.491 -14.716 1.00 96.06 551 ASP A C 1
ATOM 4301 O O . ASP A 1 551 ? 16.624 -4.682 -14.535 1.00 96.06 551 ASP A O 1
ATOM 4305 N N . PRO A 1 552 ? 17.316 -2.645 -15.149 1.00 96.19 552 PRO A N 1
ATOM 4306 C CA . PRO A 1 552 ? 18.638 -3.121 -15.528 1.00 96.19 552 PRO A CA 1
ATOM 4307 C C . PRO A 1 552 ? 19.491 -3.604 -14.342 1.00 96.19 552 PRO A C 1
ATOM 4309 O O . PRO A 1 552 ? 20.449 -4.335 -14.598 1.00 96.19 552 PRO A O 1
ATOM 4312 N N . LEU A 1 553 ? 19.187 -3.246 -13.082 1.00 95.25 553 LEU A N 1
ATOM 4313 C CA . LEU A 1 553 ? 20.021 -3.619 -11.926 1.00 95.25 553 LEU A CA 1
ATOM 4314 C C . LEU A 1 553 ? 19.210 -4.073 -10.698 1.00 95.25 553 LEU A C 1
ATOM 4316 O O . LEU A 1 553 ? 18.917 -3.293 -9.787 1.00 95.25 553 LEU A O 1
ATOM 4320 N N . VAL A 1 554 ? 18.962 -5.381 -10.593 1.00 94.31 554 VAL A N 1
ATOM 4321 C CA . VAL A 1 554 ? 18.323 -5.974 -9.406 1.00 94.31 554 VAL A CA 1
ATOM 4322 C C . VAL A 1 554 ? 19.359 -6.202 -8.302 1.00 94.31 554 VAL A C 1
ATOM 4324 O O . VAL A 1 554 ? 20.026 -7.233 -8.243 1.00 94.31 554 VAL A O 1
ATOM 4327 N N . ALA A 1 555 ? 19.474 -5.224 -7.399 1.00 91.88 555 ALA A N 1
ATOM 4328 C CA . ALA A 1 555 ? 20.340 -5.304 -6.221 1.00 91.88 555 ALA A CA 1
ATOM 4329 C C . ALA A 1 555 ? 19.745 -6.185 -5.103 1.00 91.88 555 ALA A C 1
ATOM 4331 O O . ALA A 1 555 ? 20.069 -7.364 -5.022 1.00 91.88 555 ALA A O 1
ATOM 4332 N N . THR A 1 556 ? 18.857 -5.640 -4.265 1.00 89.12 556 THR A N 1
ATOM 4333 C CA . THR A 1 556 ? 18.248 -6.311 -3.094 1.00 89.12 556 THR A CA 1
ATOM 4334 C C . THR A 1 556 ? 16.894 -6.977 -3.381 1.00 89.12 556 THR A C 1
ATOM 4336 O O . THR A 1 556 ? 16.190 -7.356 -2.449 1.00 89.12 556 THR A O 1
ATOM 4339 N N . GLY A 1 557 ? 16.461 -7.065 -4.643 1.00 88.44 557 GLY A N 1
ATOM 4340 C CA . GLY A 1 557 ? 15.154 -7.622 -5.037 1.00 88.44 557 GLY A CA 1
ATOM 4341 C C . GLY A 1 557 ? 13.954 -6.695 -4.791 1.00 88.44 557 GLY A C 1
ATOM 4342 O O . GLY A 1 557 ? 13.136 -6.513 -5.688 1.00 88.44 557 GLY A O 1
ATOM 4343 N N . GLY A 1 558 ? 13.886 -6.021 -3.637 1.00 86.19 558 GLY A N 1
ATOM 4344 C CA . GLY A 1 558 ? 12.678 -5.330 -3.154 1.00 86.19 558 GLY A CA 1
ATOM 4345 C C . GLY A 1 558 ? 12.014 -4.341 -4.126 1.00 86.19 558 GLY A C 1
ATOM 4346 O O . GLY A 1 558 ? 10.790 -4.309 -4.211 1.00 86.19 558 GLY A O 1
ATOM 4347 N N . THR A 1 559 ? 12.778 -3.572 -4.917 1.00 89.19 559 THR A N 1
ATOM 4348 C CA . THR A 1 559 ? 12.192 -2.676 -5.942 1.00 89.19 559 THR A CA 1
ATOM 4349 C C . THR A 1 559 ? 11.432 -3.455 -7.026 1.00 89.19 559 THR A C 1
ATOM 4351 O O . THR A 1 559 ? 10.366 -3.022 -7.458 1.00 89.19 559 THR A O 1
ATOM 4354 N N . ALA A 1 560 ? 11.952 -4.613 -7.441 1.00 91.00 560 ALA A N 1
ATOM 4355 C CA . ALA A 1 560 ? 11.301 -5.479 -8.415 1.00 91.00 560 ALA A CA 1
ATOM 4356 C C . ALA A 1 560 ? 10.102 -6.205 -7.791 1.00 91.00 560 ALA A C 1
ATOM 4358 O O . ALA A 1 560 ? 9.040 -6.216 -8.406 1.00 91.00 560 ALA A O 1
ATOM 4359 N N . CYS A 1 561 ? 10.217 -6.709 -6.551 1.00 88.94 561 CYS A N 1
ATOM 4360 C CA . CYS A 1 561 ? 9.074 -7.269 -5.819 1.00 88.94 561 CYS A CA 1
ATOM 4361 C C . CYS A 1 561 ? 7.918 -6.263 -5.743 1.00 88.94 561 CYS A C 1
ATOM 4363 O O . CYS A 1 561 ? 6.782 -6.626 -6.028 1.00 88.94 561 CYS A O 1
ATOM 4365 N N . ALA A 1 562 ? 8.206 -4.990 -5.459 1.00 87.25 562 ALA A N 1
ATOM 4366 C CA . ALA A 1 562 ? 7.196 -3.939 -5.428 1.00 87.25 562 ALA A CA 1
ATOM 4367 C C . ALA A 1 562 ? 6.522 -3.689 -6.784 1.00 87.25 562 ALA A C 1
ATOM 4369 O O . ALA A 1 562 ? 5.298 -3.590 -6.851 1.00 87.25 562 ALA A O 1
ATOM 4370 N N . ALA A 1 563 ? 7.292 -3.616 -7.871 1.00 91.19 563 ALA A N 1
ATOM 4371 C CA . ALA A 1 563 ? 6.726 -3.438 -9.206 1.00 91.19 563 ALA A CA 1
ATOM 4372 C C . ALA A 1 563 ? 5.923 -4.665 -9.684 1.00 91.19 563 ALA A C 1
ATOM 4374 O O . ALA A 1 563 ? 4.907 -4.496 -10.356 1.00 91.19 563 ALA A O 1
ATOM 4375 N N . LEU A 1 564 ? 6.329 -5.882 -9.299 1.00 89.94 564 LEU A N 1
ATOM 4376 C CA . LEU A 1 564 ? 5.553 -7.108 -9.513 1.00 89.94 564 LEU A CA 1
ATOM 4377 C C . LEU A 1 564 ? 4.210 -7.045 -8.769 1.00 89.94 564 LEU A C 1
ATOM 4379 O O . LEU A 1 564 ? 3.173 -7.264 -9.391 1.00 89.94 564 LEU A O 1
ATOM 4383 N N . THR A 1 565 ? 4.204 -6.649 -7.488 1.00 87.56 565 THR A N 1
ATOM 4384 C CA . THR A 1 565 ? 2.964 -6.440 -6.716 1.00 87.56 565 THR A CA 1
ATOM 4385 C C . THR A 1 565 ? 2.040 -5.432 -7.408 1.00 87.56 565 THR A C 1
ATOM 4387 O O . THR A 1 565 ? 0.865 -5.718 -7.597 1.00 87.56 565 THR A O 1
ATOM 4390 N N . MET A 1 566 ? 2.567 -4.296 -7.882 1.00 85.31 566 MET A N 1
ATOM 4391 C CA . MET A 1 566 ? 1.768 -3.282 -8.591 1.00 85.31 566 MET A CA 1
ATOM 4392 C C . MET A 1 566 ? 1.132 -3.788 -9.899 1.00 85.31 566 MET A C 1
ATOM 4394 O O . MET A 1 566 ? 0.071 -3.299 -10.284 1.00 85.31 566 MET A O 1
ATOM 4398 N N . LEU A 1 567 ? 1.766 -4.734 -10.600 1.00 88.88 567 LEU A N 1
ATOM 4399 C CA . LEU A 1 567 ? 1.225 -5.341 -11.823 1.00 88.88 567 LEU A CA 1
ATOM 4400 C C . LEU A 1 567 ? 0.181 -6.431 -11.529 1.00 88.88 567 LEU A C 1
ATOM 4402 O O . LEU A 1 567 ? -0.779 -6.571 -12.289 1.00 88.88 567 LEU A O 1
ATOM 4406 N N . LEU A 1 568 ? 0.334 -7.150 -10.414 1.00 87.69 568 LEU A N 1
ATOM 4407 C CA . LEU A 1 568 ? -0.658 -8.103 -9.909 1.00 87.69 568 LEU A CA 1
ATOM 4408 C C . LEU A 1 568 ? -1.912 -7.383 -9.393 1.00 87.69 568 LEU A C 1
ATOM 4410 O O . LEU A 1 568 ? -3.016 -7.727 -9.805 1.00 87.69 568 LEU A O 1
ATOM 4414 N N . ASP A 1 569 ? -1.745 -6.322 -8.595 1.00 83.81 569 ASP A N 1
ATOM 4415 C CA . ASP A 1 569 ? -2.832 -5.445 -8.121 1.00 83.81 569 ASP A CA 1
ATOM 4416 C C . ASP A 1 569 ? -3.591 -4.771 -9.281 1.00 83.81 569 ASP A C 1
ATOM 4418 O O . ASP A 1 569 ? -4.770 -4.437 -9.160 1.00 83.81 569 ASP A O 1
ATOM 4422 N N . TRP A 1 570 ? -2.924 -4.566 -10.423 1.00 88.38 570 TRP A N 1
ATOM 4423 C CA . TRP A 1 570 ? -3.542 -4.073 -11.657 1.00 88.38 570 TRP A CA 1
ATOM 4424 C C . TRP A 1 570 ? -4.381 -5.139 -12.378 1.00 88.38 570 TRP A C 1
ATOM 4426 O O . TRP A 1 570 ? -5.263 -4.786 -13.158 1.00 88.38 570 TRP A O 1
ATOM 4436 N N . GLY A 1 571 ? -4.147 -6.427 -12.108 1.00 84.00 571 GLY A N 1
ATOM 4437 C CA . GLY A 1 571 ? -4.884 -7.554 -12.683 1.00 84.00 571 GLY A CA 1
ATOM 4438 C C . GLY A 1 571 ? -4.182 -8.280 -13.837 1.00 84.00 571 GLY A C 1
ATOM 4439 O O . GLY A 1 571 ? -4.848 -9.016 -14.565 1.00 84.00 571 GLY A O 1
ATOM 4440 N N . ILE A 1 572 ? -2.870 -8.098 -14.036 1.00 87.25 572 ILE A N 1
ATOM 4441 C CA . ILE A 1 572 ? -2.090 -8.973 -14.930 1.00 87.25 572 ILE A CA 1
ATOM 4442 C C . ILE A 1 572 ? -1.736 -10.262 -14.163 1.00 87.25 572 ILE A C 1
ATOM 4444 O O . ILE A 1 572 ? -1.129 -10.163 -13.097 1.00 87.25 572 ILE A O 1
ATOM 4448 N N . PRO A 1 573 ? -2.070 -11.466 -14.670 1.00 86.06 573 PRO A N 1
ATOM 4449 C CA . PRO A 1 573 ? -1.714 -12.722 -14.013 1.00 86.06 573 PRO A CA 1
ATOM 4450 C C . PRO A 1 573 ? -0.210 -13.007 -14.102 1.00 86.06 573 PRO A C 1
ATOM 4452 O O . PRO A 1 573 ? 0.471 -12.580 -15.038 1.00 86.06 573 PRO A O 1
ATOM 4455 N N . LEU A 1 574 ? 0.294 -13.775 -13.135 1.00 83.44 574 LEU A N 1
ATOM 4456 C CA . LEU A 1 574 ? 1.722 -13.975 -12.886 1.00 83.44 574 LEU A CA 1
ATOM 4457 C C . LEU A 1 574 ? 2.486 -14.534 -14.109 1.00 83.44 574 LEU A C 1
ATOM 4459 O O . LEU A 1 574 ? 3.500 -13.962 -14.507 1.00 83.44 574 LEU A O 1
ATOM 4463 N N . SER A 1 575 ? 1.928 -15.547 -14.783 1.00 84.44 575 SER A N 1
ATOM 4464 C CA . SER A 1 575 ? 2.408 -16.141 -16.055 1.00 84.44 575 SER A CA 1
ATOM 4465 C C . SER A 1 575 ? 2.521 -15.191 -17.239 1.00 84.44 575 SER A C 1
ATOM 4467 O O . SER A 1 575 ? 3.158 -15.515 -18.245 1.00 84.44 575 SER A O 1
ATOM 4469 N N . LYS A 1 576 ? 1.888 -14.021 -17.168 1.00 89.75 576 LYS A N 1
ATOM 4470 C CA . LYS A 1 576 ? 1.937 -13.010 -18.224 1.00 89.75 576 LYS A CA 1
ATOM 4471 C C . LYS A 1 576 ? 2.888 -11.858 -17.884 1.00 89.75 576 LYS A C 1
ATOM 4473 O O . LYS A 1 576 ? 2.960 -10.900 -18.654 1.00 89.75 576 LYS A O 1
ATOM 4478 N N . ILE A 1 577 ? 3.673 -11.963 -16.805 1.00 92.25 577 ILE A N 1
ATOM 4479 C CA . ILE A 1 577 ? 4.755 -11.028 -16.468 1.00 92.25 577 ILE A CA 1
ATOM 4480 C C . ILE A 1 577 ? 6.122 -11.667 -16.763 1.00 92.25 577 ILE A C 1
ATOM 4482 O O . ILE A 1 577 ? 6.440 -12.751 -16.281 1.00 92.25 577 ILE A O 1
ATOM 4486 N N . LYS A 1 578 ? 6.966 -10.968 -17.530 1.00 92.88 578 LYS A N 1
ATOM 4487 C CA . LYS A 1 578 ? 8.372 -11.338 -17.773 1.00 92.88 578 LYS A CA 1
ATOM 4488 C C . LYS A 1 578 ? 9.275 -10.227 -17.230 1.00 92.88 578 LYS A C 1
ATOM 4490 O O . LYS A 1 578 ? 9.148 -9.078 -17.649 1.00 92.88 578 LYS A O 1
ATOM 4495 N N . LEU A 1 579 ? 10.161 -10.546 -16.285 1.00 95.25 579 LEU A N 1
ATOM 4496 C CA . LEU A 1 579 ? 11.088 -9.584 -15.666 1.00 95.25 579 LEU A CA 1
ATOM 4497 C C . LEU A 1 579 ? 12.438 -9.641 -16.389 1.00 95.25 579 LEU A C 1
ATOM 4499 O O . LEU A 1 579 ? 13.073 -10.693 -16.399 1.00 95.25 579 LEU A O 1
ATOM 4503 N N . LEU A 1 580 ? 12.871 -8.532 -16.994 1.00 96.94 580 LEU A N 1
ATOM 4504 C CA . LEU A 1 580 ? 14.113 -8.438 -17.769 1.00 96.94 580 LEU A CA 1
ATOM 4505 C C . LEU A 1 580 ? 15.153 -7.592 -17.025 1.00 96.94 580 LEU A C 1
ATOM 4507 O O . LEU A 1 580 ? 14.883 -6.442 -16.676 1.00 96.94 580 LEU A O 1
ATOM 4511 N N . VAL A 1 581 ? 16.347 -8.163 -16.834 1.00 97.19 581 VAL A N 1
ATOM 4512 C CA . VAL A 1 581 ? 17.409 -7.615 -15.977 1.00 97.19 581 VAL A CA 1
ATOM 4513 C C . VAL A 1 581 ? 18.780 -7.698 -16.657 1.00 97.19 581 VAL A C 1
ATOM 4515 O O . VAL A 1 581 ? 19.183 -8.759 -17.132 1.00 97.19 581 VAL A O 1
ATOM 4518 N N . VAL A 1 582 ? 19.544 -6.599 -16.673 1.00 97.31 582 VAL A N 1
ATOM 4519 C CA . VAL A 1 582 ? 20.908 -6.584 -17.250 1.00 97.31 582 VAL A CA 1
ATOM 4520 C C . VAL A 1 582 ? 21.937 -7.176 -16.277 1.00 97.31 582 VAL A C 1
ATOM 4522 O O . VAL A 1 582 ? 22.798 -7.950 -16.691 1.00 97.31 582 VAL A O 1
ATOM 4525 N N . LEU A 1 583 ? 21.830 -6.881 -14.980 1.00 97.00 583 LEU A N 1
ATOM 4526 C CA . LEU A 1 583 ? 22.612 -7.531 -13.927 1.00 97.00 583 LEU A CA 1
ATOM 4527 C C . LEU A 1 583 ? 21.763 -7.727 -12.662 1.00 97.00 583 LEU A C 1
ATOM 4529 O O . LEU A 1 583 ? 21.187 -6.775 -12.139 1.00 97.00 583 LEU A O 1
ATOM 4533 N N . GLY A 1 584 ? 21.696 -8.957 -12.154 1.00 95.69 584 GLY A N 1
ATOM 4534 C CA . GLY A 1 584 ? 21.113 -9.262 -10.843 1.00 95.69 584 GLY A CA 1
ATOM 4535 C C . GLY A 1 584 ? 22.188 -9.604 -9.811 1.00 95.69 584 GLY A C 1
ATOM 4536 O O . GLY A 1 584 ? 23.279 -10.039 -10.178 1.00 95.69 584 GLY A O 1
ATOM 4537 N N . SER A 1 585 ? 21.884 -9.462 -8.520 1.00 94.88 585 SER A N 1
ATOM 4538 C CA . SER A 1 585 ? 22.632 -10.156 -7.464 1.00 94.88 585 SER A CA 1
ATOM 4539 C C . SER A 1 585 ? 21.955 -11.482 -7.105 1.00 94.88 585 SER A C 1
ATOM 4541 O O . SER A 1 585 ? 20.729 -11.586 -7.145 1.00 94.88 585 SER A O 1
ATOM 4543 N N . GLU A 1 586 ? 22.735 -12.489 -6.710 1.00 92.00 586 GLU A N 1
ATOM 4544 C CA . GLU A 1 586 ? 22.205 -13.780 -6.242 1.00 92.00 586 GLU A CA 1
ATOM 4545 C C . GLU A 1 586 ? 21.238 -13.614 -5.050 1.00 92.00 586 GLU A C 1
ATOM 4547 O O . GLU A 1 586 ? 20.273 -14.362 -4.925 1.00 92.00 586 GLU A O 1
ATOM 4552 N N . GLU A 1 587 ? 21.457 -12.610 -4.196 1.00 90.62 587 GLU A N 1
ATOM 4553 C CA . GLU A 1 587 ? 20.597 -12.285 -3.052 1.00 90.62 587 GLU A CA 1
ATOM 4554 C C . GLU A 1 587 ? 19.261 -11.668 -3.494 1.00 90.62 587 GLU A C 1
ATOM 4556 O O . GLU A 1 587 ? 18.194 -12.113 -3.075 1.00 90.62 587 GLU A O 1
ATOM 4561 N N . GLY A 1 588 ? 19.307 -10.677 -4.388 1.00 90.12 588 GLY A N 1
ATOM 4562 C CA . GLY A 1 588 ? 18.120 -9.982 -4.883 1.00 90.12 588 GLY A CA 1
ATOM 4563 C C . GLY A 1 588 ? 17.246 -10.838 -5.791 1.00 90.12 588 GLY A C 1
ATOM 4564 O O . GLY A 1 588 ? 16.023 -10.728 -5.728 1.00 90.12 588 GLY A O 1
ATOM 4565 N N . LEU A 1 589 ? 17.852 -11.720 -6.591 1.00 91.06 589 LEU A N 1
ATOM 4566 C CA . LEU A 1 589 ? 17.108 -12.718 -7.357 1.00 91.06 589 LEU A CA 1
ATOM 4567 C C . LEU A 1 589 ? 16.454 -13.742 -6.424 1.00 91.06 589 LEU A C 1
ATOM 4569 O O . LEU A 1 589 ? 15.266 -13.999 -6.575 1.00 91.06 589 LEU A O 1
ATOM 4573 N N . ARG A 1 590 ? 17.161 -14.233 -5.393 1.00 88.00 590 ARG A N 1
ATOM 4574 C CA . ARG A 1 590 ? 16.569 -15.145 -4.396 1.00 88.00 590 ARG A CA 1
ATOM 4575 C C . ARG A 1 590 ? 15.428 -14.525 -3.590 1.00 88.00 590 ARG A C 1
ATOM 4577 O O . ARG A 1 590 ? 14.499 -15.236 -3.235 1.00 88.00 590 ARG A O 1
ATOM 4584 N N . HIS A 1 591 ? 15.475 -13.224 -3.309 1.00 86.38 591 HIS A N 1
ATOM 4585 C CA . HIS A 1 591 ? 14.381 -12.511 -2.640 1.00 86.38 591 HIS A CA 1
ATOM 4586 C C . HIS A 1 591 ? 13.099 -12.558 -3.486 1.00 86.38 591 HIS A C 1
ATOM 4588 O O . HIS A 1 591 ? 12.062 -13.003 -3.000 1.00 86.38 591 HIS A O 1
ATOM 4594 N N . ILE A 1 592 ? 13.199 -12.224 -4.780 1.00 87.12 592 ILE A N 1
ATOM 4595 C CA . ILE A 1 592 ? 12.088 -12.369 -5.736 1.00 87.12 592 ILE A CA 1
ATOM 4596 C C . ILE A 1 592 ? 11.662 -13.845 -5.836 1.00 87.12 592 ILE A C 1
ATOM 4598 O O . ILE A 1 592 ? 10.468 -14.135 -5.865 1.00 87.12 592 ILE A O 1
ATOM 4602 N N . GLU A 1 593 ? 12.622 -14.779 -5.823 1.00 83.25 593 GLU A N 1
ATOM 4603 C CA . GLU A 1 593 ? 12.352 -16.223 -5.872 1.00 83.25 593 GLU A CA 1
ATOM 4604 C C . GLU A 1 593 ? 11.622 -16.781 -4.640 1.00 83.25 593 GLU A C 1
ATOM 4606 O O . GLU A 1 593 ? 10.994 -17.834 -4.726 1.00 83.25 593 GLU A O 1
ATOM 4611 N N . MET A 1 594 ? 11.684 -16.085 -3.502 1.00 80.81 594 MET A N 1
ATOM 4612 C CA . MET A 1 594 ? 11.044 -16.492 -2.248 1.00 80.81 594 MET A CA 1
ATOM 4613 C C . MET A 1 594 ? 9.698 -15.802 -1.990 1.00 80.81 594 MET A C 1
ATOM 4615 O O . MET A 1 594 ? 8.848 -16.392 -1.320 1.00 80.81 594 MET A O 1
ATOM 4619 N N . ASP A 1 595 ? 9.498 -14.584 -2.502 1.00 78.38 595 ASP A N 1
ATOM 4620 C CA . ASP A 1 595 ? 8.250 -13.824 -2.334 1.00 78.38 595 ASP A CA 1
ATOM 4621 C C . ASP A 1 595 ? 7.101 -14.366 -3.200 1.00 78.38 595 ASP A C 1
ATOM 4623 O O . ASP A 1 595 ? 5.939 -14.285 -2.799 1.00 78.38 595 ASP A O 1
ATOM 4627 N N . TYR A 1 596 ? 7.418 -14.950 -4.362 1.00 72.44 596 TYR A N 1
ATOM 4628 C CA . TYR A 1 596 ? 6.447 -15.418 -5.358 1.00 72.44 596 TYR A CA 1
ATOM 4629 C C . TYR A 1 596 ? 6.557 -16.933 -5.609 1.00 72.44 596 TYR A C 1
ATOM 4631 O O . TYR A 1 596 ? 6.862 -17.326 -6.730 1.00 72.44 596 TYR A O 1
ATOM 4639 N N . PRO A 1 597 ? 6.345 -17.810 -4.606 1.00 59.50 597 PRO A N 1
ATOM 4640 C CA . PRO A 1 597 ? 6.662 -19.242 -4.698 1.00 59.50 597 PRO A CA 1
ATOM 4641 C C . PRO A 1 597 ? 5.927 -20.008 -5.811 1.00 59.50 597 PRO A C 1
ATOM 4643 O O . PRO A 1 597 ? 6.422 -21.050 -6.233 1.00 59.50 597 PRO A O 1
ATOM 4646 N N . ASP A 1 598 ? 4.832 -19.470 -6.357 1.00 55.47 598 ASP A N 1
ATOM 4647 C CA . ASP A 1 598 ? 4.155 -19.942 -7.581 1.00 55.47 598 ASP A CA 1
ATOM 4648 C C . ASP A 1 598 ? 4.961 -19.599 -8.868 1.00 55.47 598 ASP A C 1
ATOM 4650 O O . ASP A 1 598 ? 4.435 -19.315 -9.945 1.00 55.47 598 ASP A O 1
ATOM 4654 N N . LEU A 1 599 ? 6.291 -19.610 -8.746 1.00 51.66 599 LEU A N 1
ATOM 4655 C CA . LEU A 1 599 ? 7.290 -19.130 -9.704 1.00 51.66 599 LEU A CA 1
ATOM 4656 C C . LEU A 1 599 ? 7.607 -20.114 -10.835 1.00 51.66 599 LEU A C 1
ATOM 4658 O O . LEU A 1 599 ? 8.583 -19.951 -11.568 1.00 51.66 599 LEU A O 1
ATOM 4662 N N . GLU A 1 600 ? 6.756 -21.120 -11.009 1.00 47.16 600 GLU A N 1
ATOM 4663 C CA . GLU A 1 600 ? 6.685 -21.879 -12.256 1.00 47.16 600 GLU A CA 1
ATOM 4664 C C . GLU A 1 600 ? 6.223 -20.972 -13.418 1.00 47.16 600 GLU A C 1
ATOM 4666 O O . GLU A 1 600 ? 6.501 -21.274 -14.580 1.00 47.16 600 GLU A O 1
ATOM 4671 N N . GLU A 1 601 ? 5.590 -19.830 -13.095 1.00 48.94 601 GLU A N 1
ATOM 4672 C CA . GLU A 1 601 ? 4.983 -18.899 -14.048 1.00 48.94 601 GLU A CA 1
ATOM 4673 C C . GLU A 1 601 ? 5.749 -17.576 -14.318 1.00 48.94 601 GLU A C 1
ATOM 4675 O O . GLU A 1 601 ? 5.762 -17.150 -15.476 1.00 48.94 601 GLU A O 1
ATOM 4680 N N . ILE A 1 602 ? 6.419 -16.915 -13.349 1.00 54.84 602 ILE A N 1
ATOM 4681 C CA . ILE A 1 602 ? 7.245 -15.726 -13.691 1.00 54.84 602 ILE A CA 1
ATOM 4682 C C . ILE A 1 602 ? 8.549 -16.181 -14.344 1.00 54.84 602 ILE A C 1
ATOM 4684 O O . ILE A 1 602 ? 9.392 -16.823 -13.720 1.00 54.84 602 ILE A O 1
ATOM 4688 N N . LEU A 1 603 ? 8.802 -15.729 -15.567 1.00 70.50 603 LEU A N 1
ATOM 4689 C CA . LEU A 1 603 ? 10.109 -15.911 -16.187 1.00 70.50 603 LEU A CA 1
ATOM 4690 C C . LEU A 1 603 ? 10.990 -14.688 -15.908 1.00 70.50 603 LEU A C 1
ATOM 4692 O O . LEU A 1 603 ? 10.831 -13.630 -16.527 1.00 70.50 603 LEU A O 1
ATOM 4696 N N . ILE A 1 604 ? 11.932 -14.846 -14.975 1.00 89.81 604 ILE A N 1
ATOM 4697 C CA . ILE A 1 604 ? 13.035 -13.900 -14.772 1.00 89.81 604 ILE A CA 1
ATOM 4698 C C . ILE A 1 604 ? 14.094 -14.169 -15.848 1.00 89.81 604 ILE A C 1
ATOM 4700 O O . ILE A 1 604 ? 14.655 -15.263 -15.907 1.00 89.81 604 ILE A O 1
ATOM 4704 N N . TRP A 1 605 ? 14.385 -13.167 -16.674 1.00 93.44 605 TRP A N 1
ATOM 4705 C CA . TRP A 1 605 ? 15.420 -13.188 -17.708 1.00 93.44 605 TRP A CA 1
ATOM 4706 C C . TRP A 1 605 ? 16.540 -12.239 -17.307 1.00 93.44 605 TRP A C 1
ATOM 4708 O O . TRP A 1 605 ? 16.338 -11.026 -17.232 1.00 93.44 605 TRP A O 1
ATOM 4718 N N . VAL A 1 606 ? 17.723 -12.786 -17.035 1.00 95.69 606 VAL A N 1
ATOM 4719 C CA . VAL A 1 606 ? 18.849 -12.019 -16.501 1.00 95.69 606 VAL A CA 1
ATOM 4720 C C . VAL A 1 606 ? 20.115 -12.236 -17.327 1.00 95.69 606 VAL A C 1
ATOM 4722 O O . VAL A 1 606 ? 20.508 -13.365 -17.610 1.00 95.69 606 VAL A O 1
ATOM 4725 N N . ALA A 1 607 ? 20.768 -11.147 -17.734 1.00 95.69 607 ALA A N 1
ATOM 4726 C CA . ALA A 1 607 ? 21.950 -11.219 -18.593 1.00 95.69 607 ALA A CA 1
ATOM 4727 C C . ALA A 1 607 ? 23.233 -11.638 -17.849 1.00 95.69 607 ALA A C 1
ATOM 4729 O O . ALA A 1 607 ? 24.111 -12.240 -18.458 1.00 95.69 607 ALA A O 1
ATOM 4730 N N . ALA A 1 608 ? 23.333 -11.375 -16.542 1.00 95.06 608 ALA A N 1
ATOM 4731 C CA . ALA A 1 608 ? 24.336 -11.967 -15.654 1.00 95.06 608 ALA A CA 1
ATOM 4732 C C . ALA A 1 608 ? 23.915 -11.888 -14.179 1.00 95.06 608 ALA A C 1
ATOM 4734 O O . ALA A 1 608 ? 23.115 -11.034 -13.794 1.00 95.06 608 ALA A O 1
ATOM 4735 N N . VAL A 1 609 ? 24.506 -12.743 -13.342 1.00 95.75 609 VAL A N 1
ATOM 4736 C CA . VAL A 1 609 ? 24.292 -12.748 -11.888 1.00 95.75 609 VAL A CA 1
ATOM 4737 C C . VAL A 1 609 ? 25.626 -12.564 -11.169 1.00 95.75 609 VAL A C 1
ATOM 4739 O O . VAL A 1 609 ? 26.566 -13.317 -11.417 1.00 95.75 609 VAL A O 1
ATOM 4742 N N . ASP A 1 610 ? 25.704 -11.576 -10.277 1.00 94.81 610 ASP A N 1
ATOM 4743 C CA . ASP A 1 610 ? 26.854 -11.348 -9.397 1.00 94.81 610 ASP A CA 1
ATOM 4744 C C . ASP A 1 610 ? 26.618 -11.927 -7.987 1.00 94.81 610 ASP A C 1
ATOM 4746 O O . ASP A 1 610 ? 25.487 -11.947 -7.491 1.00 94.81 610 ASP A O 1
ATOM 4750 N N . PRO A 1 611 ? 27.674 -12.400 -7.301 1.00 88.88 611 PRO A N 1
ATOM 4751 C CA . PRO A 1 611 ? 27.524 -13.280 -6.143 1.00 88.88 611 PRO A CA 1
ATOM 4752 C C . PRO A 1 611 ? 27.224 -12.570 -4.816 1.00 88.88 611 PRO A C 1
ATOM 4754 O O . PRO A 1 611 ? 26.922 -13.256 -3.839 1.00 88.88 611 PRO A O 1
ATOM 4757 N N . LYS A 1 612 ? 27.397 -11.242 -4.719 1.00 87.50 612 LYS A N 1
ATOM 4758 C CA . LYS A 1 612 ? 27.354 -10.502 -3.444 1.00 87.50 612 LYS A CA 1
ATOM 4759 C C . LYS A 1 612 ? 26.822 -9.077 -3.589 1.00 87.50 612 LYS A C 1
ATOM 4761 O O . LYS A 1 612 ? 27.016 -8.431 -4.620 1.00 87.50 612 LYS A O 1
ATOM 4766 N N . LEU A 1 613 ? 26.253 -8.571 -2.497 1.00 88.75 613 LEU A N 1
ATOM 4767 C CA . LEU A 1 613 ? 26.070 -7.143 -2.245 1.00 88.75 613 LEU A CA 1
ATOM 4768 C C . LEU A 1 613 ? 27.191 -6.590 -1.341 1.00 88.75 613 LEU A C 1
ATOM 4770 O O . LEU A 1 613 ? 27.860 -7.344 -0.628 1.00 88.75 613 LEU A O 1
ATOM 4774 N N . THR A 1 614 ? 27.407 -5.274 -1.371 1.00 85.19 614 THR A N 1
ATOM 4775 C CA . THR A 1 614 ? 28.194 -4.535 -0.369 1.00 85.19 614 THR A CA 1
ATOM 4776 C C . THR A 1 614 ? 27.362 -4.271 0.891 1.00 85.19 614 THR A C 1
ATOM 4778 O O . THR A 1 614 ? 26.146 -4.459 0.896 1.00 85.19 614 THR A O 1
ATOM 4781 N N . CYS A 1 615 ? 27.998 -3.772 1.958 1.00 80.44 615 CYS A N 1
ATOM 4782 C CA . CYS A 1 615 ? 27.301 -3.290 3.158 1.00 80.44 615 CYS A CA 1
ATOM 4783 C C . CYS A 1 615 ? 26.255 -2.198 2.867 1.00 80.44 615 CYS A C 1
ATOM 4785 O O . CYS A 1 615 ? 25.265 -2.098 3.585 1.00 80.44 615 CYS A O 1
ATOM 4787 N N . ASP A 1 616 ? 26.447 -1.431 1.792 1.00 75.44 616 ASP A N 1
ATOM 4788 C CA . ASP A 1 616 ? 25.565 -0.340 1.359 1.00 75.44 616 ASP A CA 1
ATOM 4789 C C . ASP A 1 616 ? 24.473 -0.813 0.374 1.00 75.44 616 ASP A C 1
ATOM 4791 O O . ASP A 1 616 ? 23.740 -0.003 -0.193 1.00 75.44 616 ASP A O 1
ATOM 4795 N N . GLY A 1 617 ? 24.367 -2.127 0.135 1.00 78.56 617 GLY A N 1
ATOM 4796 C CA . GLY A 1 617 ? 23.362 -2.730 -0.745 1.00 78.56 617 GLY A CA 1
ATOM 4797 C C . GLY A 1 617 ? 23.642 -2.595 -2.248 1.00 78.56 617 GLY A C 1
ATOM 4798 O O . GLY A 1 617 ? 22.732 -2.808 -3.052 1.00 78.56 617 GLY A O 1
ATOM 4799 N N . LEU A 1 618 ? 24.873 -2.251 -2.647 1.00 85.56 618 LEU A N 1
ATOM 4800 C CA . LEU A 1 618 ? 25.297 -2.202 -4.052 1.00 85.56 618 LEU A CA 1
ATOM 4801 C C . LEU A 1 618 ? 25.753 -3.585 -4.534 1.00 85.56 618 LEU A C 1
ATOM 4803 O O . LEU A 1 618 ? 26.362 -4.335 -3.778 1.00 85.56 618 LEU A O 1
ATOM 4807 N N . VAL A 1 619 ? 25.505 -3.926 -5.800 1.00 91.81 619 VAL A N 1
ATOM 4808 C CA . VAL A 1 619 ? 25.987 -5.188 -6.396 1.00 91.81 619 VAL A CA 1
ATOM 4809 C C . VAL A 1 619 ? 27.512 -5.161 -6.534 1.00 91.81 619 VAL A C 1
ATOM 4811 O O . VAL A 1 619 ? 28.068 -4.129 -6.905 1.00 91.81 619 VAL A O 1
ATOM 4814 N N . SER A 1 620 ? 28.189 -6.282 -6.264 1.00 91.88 620 SER A N 1
ATOM 4815 C CA . SER A 1 620 ? 29.647 -6.412 -6.381 1.00 91.88 620 SER A CA 1
ATOM 4816 C C . SER A 1 620 ? 30.045 -7.689 -7.145 1.00 91.88 620 SER A C 1
ATOM 4818 O O . SER A 1 620 ? 29.614 -8.777 -6.748 1.00 91.88 620 SER A O 1
ATOM 4820 N N . PRO A 1 621 ? 30.876 -7.607 -8.210 1.00 93.19 621 PRO A N 1
ATOM 4821 C CA . PRO A 1 621 ? 31.531 -6.407 -8.760 1.00 93.19 621 PRO A CA 1
ATOM 4822 C C . PRO A 1 621 ? 30.595 -5.334 -9.352 1.00 93.19 621 PRO A C 1
ATOM 4824 O O . PRO A 1 621 ? 30.957 -4.162 -9.316 1.00 93.19 621 PRO A O 1
ATOM 4827 N N . GLY A 1 622 ? 29.393 -5.684 -9.820 1.00 93.75 622 GLY A N 1
ATOM 4828 C CA . GLY A 1 622 ? 28.336 -4.710 -10.117 1.00 93.75 622 GLY A CA 1
ATOM 4829 C C . GLY A 1 622 ? 28.525 -3.863 -11.380 1.00 93.75 622 GLY A C 1
ATOM 4830 O O . GLY A 1 622 ? 29.349 -4.156 -12.243 1.00 93.75 622 GLY A O 1
ATOM 4831 N N . LEU A 1 623 ? 27.725 -2.792 -11.476 1.00 94.12 623 LEU A N 1
ATOM 4832 C CA . LEU A 1 623 ? 27.822 -1.736 -12.500 1.00 94.12 623 LEU A CA 1
ATOM 4833 C C . LEU A 1 623 ? 27.954 -0.315 -11.906 1.00 94.12 623 LEU A C 1
ATOM 4835 O O . LEU A 1 623 ? 28.058 0.650 -12.666 1.00 94.12 623 LEU A O 1
ATOM 4839 N N . GLY A 1 624 ? 27.946 -0.168 -10.575 1.00 91.00 624 GLY A N 1
ATOM 4840 C CA . GLY A 1 624 ? 27.658 1.107 -9.897 1.00 91.00 624 GLY A CA 1
ATOM 4841 C C . GLY A 1 624 ? 26.166 1.470 -9.960 1.00 91.00 624 GLY A C 1
ATOM 4842 O O . GLY A 1 624 ? 25.347 0.634 -10.354 1.00 91.00 624 GLY A O 1
ATOM 4843 N N . ASP A 1 625 ? 25.794 2.705 -9.594 1.00 91.31 625 ASP A N 1
ATOM 4844 C CA . ASP A 1 625 ? 24.414 3.160 -9.808 1.00 91.31 625 ASP A CA 1
ATOM 4845 C C . ASP A 1 625 ? 24.129 3.255 -11.312 1.00 91.31 625 ASP A C 1
ATOM 4847 O O . ASP A 1 625 ? 24.741 4.021 -12.059 1.00 91.31 625 ASP A O 1
ATOM 4851 N N . THR A 1 626 ? 23.203 2.420 -11.772 1.00 92.06 626 THR A N 1
ATOM 4852 C CA . THR A 1 626 ? 22.889 2.299 -13.196 1.00 92.06 626 THR A CA 1
ATOM 4853 C C . THR A 1 626 ? 22.031 3.468 -13.689 1.00 92.06 626 THR A C 1
ATOM 4855 O O . THR A 1 626 ? 22.108 3.815 -14.862 1.00 92.06 626 THR A O 1
ATOM 4858 N N . GLY A 1 627 ? 21.270 4.137 -12.818 1.00 92.00 627 GLY A N 1
ATOM 4859 C CA . GLY A 1 627 ? 20.550 5.361 -13.161 1.00 92.00 627 GLY A CA 1
ATOM 4860 C C . GLY A 1 627 ? 21.503 6.532 -13.396 1.00 92.00 627 GLY A C 1
ATOM 4861 O O . GLY A 1 627 ? 21.440 7.171 -14.446 1.00 92.00 627 GLY A O 1
ATOM 4862 N N . ASP A 1 628 ? 22.421 6.784 -12.467 1.00 93.50 628 ASP A N 1
ATOM 4863 C CA . ASP A 1 628 ? 23.380 7.890 -12.583 1.00 93.50 628 ASP A CA 1
ATOM 4864 C C . ASP A 1 628 ? 24.335 7.689 -13.767 1.00 93.50 628 ASP A C 1
ATOM 4866 O O . ASP A 1 628 ? 24.609 8.630 -14.512 1.00 93.50 628 ASP A O 1
ATOM 4870 N N . ARG A 1 629 ? 24.741 6.446 -14.059 1.00 95.75 629 ARG A N 1
ATOM 4871 C CA . ARG A 1 629 ? 25.546 6.140 -15.255 1.00 95.75 629 ARG A CA 1
ATOM 4872 C C . ARG A 1 629 ? 24.775 6.214 -16.576 1.00 95.75 629 ARG A C 1
ATOM 4874 O O . ARG A 1 629 ? 25.372 6.565 -17.592 1.00 95.75 629 ARG A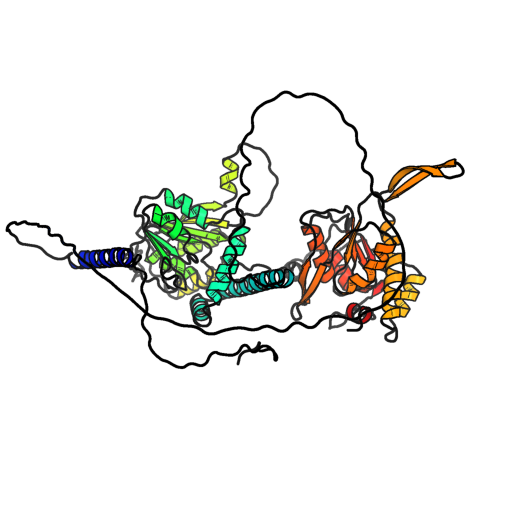 O 1
ATOM 4881 N N . LEU A 1 630 ? 23.467 5.936 -16.592 1.00 95.31 630 LEU A N 1
ATOM 4882 C CA . LEU A 1 630 ? 22.623 6.152 -17.778 1.00 95.31 630 LEU A CA 1
ATOM 4883 C C . LEU A 1 630 ? 22.410 7.646 -18.069 1.00 95.31 630 LEU A C 1
ATOM 4885 O O . LEU A 1 630 ? 22.364 8.030 -19.239 1.00 95.31 630 LEU A O 1
ATOM 4889 N N . PHE A 1 631 ? 22.270 8.485 -17.037 1.00 94.94 631 PHE A N 1
ATOM 4890 C CA . PHE A 1 631 ? 21.782 9.865 -17.180 1.00 94.94 631 PHE A CA 1
ATOM 4891 C C . PHE A 1 631 ? 22.797 10.971 -16.850 1.00 94.94 631 PHE A C 1
ATOM 4893 O O . PHE A 1 631 ? 22.517 12.125 -17.163 1.00 94.94 631 PHE A O 1
ATOM 4900 N N . ASN A 1 632 ? 23.977 10.630 -16.321 1.00 92.81 632 ASN A N 1
ATOM 4901 C CA . ASN A 1 632 ? 25.037 11.555 -15.904 1.00 92.81 632 ASN A CA 1
ATOM 4902 C C . ASN A 1 632 ? 24.535 12.594 -14.880 1.00 92.81 632 ASN A C 1
ATOM 4904 O O . ASN A 1 632 ? 24.467 13.792 -15.172 1.00 92.81 632 ASN A O 1
ATOM 4908 N N . THR A 1 633 ? 24.167 12.110 -13.695 1.00 88.25 633 THR A N 1
ATOM 4909 C CA . THR A 1 633 ? 23.635 12.893 -12.564 1.00 88.25 633 THR A CA 1
ATOM 4910 C C . THR A 1 633 ? 24.367 12.592 -11.270 1.00 88.25 633 THR A C 1
ATOM 4912 O O . THR A 1 633 ? 24.867 11.453 -11.166 1.00 88.25 633 THR A O 1
#

pLDDT: mean 72.52, std 27.99, range [20.98, 98.5]

Foldseek 3Di:
DDDDDDPPDDDDDDDDDDDDDDDDDDPDCPVVVVVVVVVVVVVVVVVVPPDDDDDDDDDDDDDDDDDDDDDDDYDDDDDDDDDDDDDDDDDDDDDDDDDDDDDDDDDDDDDDDDDDDDDDDDDDDDDDDDDDDDDPVPPPDDPVRVVVVVVVLLVLLLVLLLVLQVAALVVNLVVCVVPVVSLVSNVVNVVVVCVPDPDAVLVVCLVVCLPPDAAAAEEEEQCSVVVNCVSCVVVRYHYQYEDSDDPVPRYDHDSLLPEDPAAFDDAPFQDWDQTDRADHQEYEAGQNCRHLSSLSSLLNVSRRHDQFGKYKYKHFPVQAPDVVLVQVLSVLSQKAWPDKDQPVVPVVVVDPDDDDDDDPDRGMIMTMITGHTGGDQDPVSVVVSSVSSSSGPRPNPCAVPPDCCPPVVVVVVPPDDDDDDFFQEAADDDPLLVVLVVLLLDPPRALVSNLVSLLVNLLVLLVVLCPPFDKDWDWDADPVGIDIDIDGDWAEEEEAEPPQLVSNVVSNCVVVVRYHYWYWYWDQDPPPRATHTPDTDQPQADPTQAYEYGDAEQQQQRSVVSVLVVVVVNPHDQLRYEYEYSEYEPNNVVVVCVVPVVSVRYHYYYHYYAHDADPSRAGVVHSPPSSCSNPVD